Protein AF-A0A6P6XPJ1-F1 (afdb_monomer)

Radius of gyration: 33.74 Å; Cα contacts (8 Å, |Δi|>4): 1130; chains: 1; bounding box: 87×77×85 Å

Organism: Dermatophagoides pteronyssinus (NCBI:txid6956)

Solvent-accessible surface area (backbone atoms only — not comparable to full-atom values): 39123 Å² total; per-residue (Å²): 107,73,66,61,28,62,75,63,38,50,40,57,79,55,77,86,71,72,61,85,60,47,56,38,49,76,79,38,87,90,47,57,71,72,57,30,50,43,37,47,75,71,68,51,55,64,48,43,74,60,27,13,51,40,31,55,44,48,67,70,64,38,23,38,37,42,34,39,59,87,91,51,49,66,69,59,26,57,48,54,42,52,53,49,56,61,67,72,52,84,80,75,72,81,84,59,100,67,28,55,26,35,34,41,36,36,22,70,42,62,67,61,14,47,55,54,38,51,56,49,50,73,59,59,82,60,57,65,46,63,40,43,73,96,53,65,64,65,59,53,49,51,48,45,70,71,66,48,33,46,30,40,26,17,21,53,67,41,48,48,55,35,43,76,71,65,60,42,41,40,74,56,27,35,37,40,36,33,42,46,43,51,60,27,48,75,74,62,42,51,69,51,47,50,56,55,55,72,53,25,47,62,80,84,70,27,36,39,36,40,32,21,68,62,69,47,71,74,51,46,70,65,45,53,84,73,46,58,94,80,46,48,46,40,19,57,40,66,73,70,75,91,76,78,67,84,89,56,87,83,82,87,82,94,68,55,83,83,44,47,60,58,49,46,51,62,75,63,49,72,91,59,90,83,53,97,83,68,68,64,50,75,43,74,70,37,78,29,88,89,77,77,45,62,15,36,32,37,37,31,63,46,78,48,91,99,53,73,52,30,35,39,34,41,33,42,23,87,84,77,70,50,69,49,73,41,58,44,74,70,61,81,73,48,96,37,16,35,32,40,42,34,56,38,70,48,69,69,52,34,66,28,48,29,38,44,39,44,64,30,31,40,36,30,74,92,70,78,42,74,48,67,72,50,78,44,38,79,41,27,53,42,48,54,54,53,51,51,47,53,54,53,52,52,54,66,75,71,43,79,77,61,78,78,42,74,66,61,53,49,54,50,51,56,48,47,52,52,54,51,40,47,70,70,46,76,53,72,48,48,46,34,38,42,17,66,48,37,75,49,48,70,60,62,92,53,63,95,50,86,48,95,49,52,47,78,46,79,43,80,69,51,76,68,55,35,54,76,68,68,66,75,71,80,68,78,79,79,75,76,86,70,100,63,100,75,68,88,54,77,55,71,47,73,46,85,44,60,33,94,85,80,62,45,85,31,47,33,39,32,32,50,45,72,48,89,99,52,69,52,28,33,39,37,39,34,57,30,87,87,78,66,50,73,48,69,35,36,44,68,69,60,78,78,48,93,38,15,34,36,37,39,36,75,27,76,52,78,71,50,38,65,30,47,31,38,42,33,37,66,33,27,40,37,28,72,93,72,73,43,75,46,72,52,82,52,77,8,35,76,42,28,48,50,51,51,38,53,49,52,53,50,51,57,54,69,76,41,69,72,73,81,46,99,84,62,62,70,67,58,55,54,51,50,50,53,47,48,55,49,48,71,52,50,68,75,42,47,47,34,41,43,15,65,48,44,65,52,48,55,60,87,58,77,42,78,47,77,42,79,68,52,74,67,57,34,53,76,68,54,53,76,78,57,81,66,77,75,70,71,67,72,81,74,123

Structure (mmCIF, N/CA/C/O backbone):
data_AF-A0A6P6XPJ1-F1
#
_entry.id   AF-A0A6P6XPJ1-F1
#
loop_
_atom_site.group_PDB
_atom_site.id
_atom_site.type_symbol
_atom_site.label_atom_id
_atom_site.label_alt_id
_atom_site.label_comp_id
_atom_site.label_asym_id
_atom_site.label_entity_id
_atom_site.label_seq_id
_atom_site.pdbx_PDB_ins_code
_atom_site.Cartn_x
_atom_site.Cartn_y
_atom_site.Cartn_z
_atom_site.occupancy
_atom_site.B_iso_or_equiv
_atom_site.auth_seq_id
_atom_site.auth_comp_id
_atom_site.auth_asym_id
_atom_site.auth_atom_id
_atom_site.pdbx_PDB_model_num
ATOM 1 N N . MET A 1 1 ? -23.418 -2.182 -33.592 1.00 57.22 1 MET A N 1
ATOM 2 C CA . MET A 1 1 ? -23.336 -3.359 -32.707 1.00 57.22 1 MET A CA 1
ATOM 3 C C . MET A 1 1 ? -22.256 -4.324 -33.183 1.00 57.22 1 MET A C 1
ATOM 5 O O . MET A 1 1 ? -21.164 -4.263 -32.641 1.00 57.22 1 MET A O 1
ATOM 9 N N . GLU A 1 2 ? -22.480 -5.120 -34.238 1.00 59.75 2 GLU A N 1
ATOM 10 C CA . GLU A 1 2 ? -21.512 -6.154 -34.661 1.00 59.75 2 GLU A CA 1
ATOM 11 C C . GLU A 1 2 ? -20.116 -5.633 -35.041 1.00 59.75 2 GLU A C 1
ATOM 13 O O . GLU A 1 2 ? -19.129 -6.310 -34.769 1.00 59.75 2 GLU A O 1
ATOM 18 N N . SER A 1 3 ? -20.012 -4.443 -35.644 1.00 66.69 3 SER A N 1
ATOM 19 C CA . SER A 1 3 ? -18.719 -3.838 -35.998 1.00 66.69 3 SER A CA 1
ATOM 20 C C . SER A 1 3 ? -17.875 -3.511 -34.762 1.00 66.69 3 SER A C 1
ATOM 22 O O . SER A 1 3 ? -16.728 -3.932 -34.684 1.00 66.69 3 SER A O 1
ATOM 24 N N . PHE A 1 4 ? -18.470 -2.846 -33.767 1.00 72.88 4 PHE A N 1
ATOM 25 C CA . PHE A 1 4 ? -17.809 -2.473 -32.512 1.00 72.88 4 PHE A CA 1
ATOM 26 C C . PHE A 1 4 ? -17.424 -3.701 -31.674 1.00 72.88 4 PHE A C 1
ATOM 28 O O . PHE A 1 4 ? -16.324 -3.752 -31.125 1.00 72.88 4 PHE A O 1
ATOM 35 N N . CYS A 1 5 ? -18.303 -4.710 -31.614 1.00 70.56 5 CYS A N 1
ATOM 36 C CA . CYS A 1 5 ? -18.028 -5.956 -30.899 1.00 70.56 5 CYS A CA 1
ATOM 37 C C . CYS A 1 5 ? -16.897 -6.759 -31.550 1.00 70.56 5 CYS A C 1
ATOM 39 O O . CYS A 1 5 ? -16.045 -7.278 -30.836 1.00 70.56 5 CYS A O 1
ATOM 41 N N . ARG A 1 6 ? -16.842 -6.826 -32.890 1.00 70.31 6 ARG A N 1
ATOM 42 C CA . ARG A 1 6 ? -15.733 -7.484 -33.600 1.00 70.31 6 ARG A CA 1
ATOM 43 C C . ARG A 1 6 ? -14.416 -6.730 -33.449 1.00 70.31 6 ARG A C 1
ATOM 45 O O . ARG A 1 6 ? -13.394 -7.372 -33.249 1.00 70.31 6 ARG A O 1
ATOM 52 N N . GLU A 1 7 ? -14.443 -5.403 -33.527 1.00 76.25 7 GLU A N 1
ATOM 53 C CA . GLU A 1 7 ? -13.251 -4.555 -33.402 1.00 76.25 7 GLU A CA 1
ATOM 54 C C . GLU A 1 7 ? -12.585 -4.695 -32.027 1.00 76.25 7 GLU A C 1
ATOM 56 O O . GLU A 1 7 ? -11.367 -4.812 -31.940 1.00 76.25 7 GLU A O 1
ATOM 61 N N . HIS A 1 8 ? -13.384 -4.768 -30.959 1.00 75.81 8 HIS A N 1
ATOM 62 C CA . HIS A 1 8 ? -12.883 -4.828 -29.583 1.00 75.81 8 HIS A CA 1
ATOM 63 C C . HIS A 1 8 ? -12.941 -6.233 -28.959 1.00 75.81 8 HIS A C 1
ATOM 65 O O . HIS A 1 8 ? -12.712 -6.389 -27.761 1.00 75.81 8 HIS A O 1
ATOM 71 N N . GLY A 1 9 ? -13.267 -7.261 -29.751 1.00 77.19 9 GLY A N 1
ATOM 72 C CA . GLY A 1 9 ? -13.322 -8.656 -29.305 1.00 77.19 9 GLY A CA 1
ATOM 73 C C . GLY A 1 9 ? -14.358 -8.943 -28.212 1.00 77.19 9 GLY A C 1
ATOM 74 O O . GLY A 1 9 ? -14.137 -9.835 -27.398 1.00 77.19 9 GLY A O 1
ATOM 75 N N . LEU A 1 10 ? -15.460 -8.193 -28.163 1.00 82.38 10 LEU A N 1
ATOM 76 C CA . LEU A 1 10 ? -16.517 -8.348 -27.161 1.00 82.38 10 LEU A CA 1
ATOM 77 C C . LEU A 1 10 ? -17.462 -9.492 -27.536 1.00 82.38 10 LEU A C 1
ATOM 79 O O . LEU A 1 10 ? -17.994 -9.529 -28.648 1.00 82.38 10 LEU A O 1
ATOM 83 N N . VAL A 1 11 ? -17.715 -10.383 -26.583 1.00 83.38 11 VAL A N 1
ATOM 84 C CA . VAL A 1 11 ? -18.630 -11.517 -26.726 1.00 83.38 11 VAL A CA 1
ATOM 85 C C . VAL A 1 11 ? -19.645 -11.496 -25.586 1.00 83.38 11 VAL A C 1
ATOM 87 O O . VAL A 1 11 ? -19.274 -11.384 -24.418 1.00 83.38 11 VAL A O 1
ATOM 90 N N . PHE A 1 12 ? -20.922 -11.607 -25.942 1.00 82.44 12 PHE A N 1
ATOM 91 C CA . PHE A 1 12 ? -22.048 -11.668 -25.013 1.00 82.44 12 PHE A CA 1
ATOM 92 C C . PHE A 1 12 ? -22.555 -13.105 -24.936 1.00 82.44 12 PHE A C 1
ATOM 94 O O . PHE A 1 12 ? -22.592 -13.792 -25.957 1.00 82.44 12 PHE A O 1
ATOM 101 N N . GLU A 1 13 ? -22.961 -13.547 -23.748 1.00 80.62 13 GLU A N 1
ATOM 102 C CA . GLU A 1 13 ? -23.673 -14.823 -23.595 1.00 80.62 13 GLU A CA 1
ATOM 103 C C . GLU A 1 13 ? -25.062 -14.754 -24.247 1.00 80.62 13 GLU A C 1
ATOM 105 O O . GLU A 1 13 ? -25.412 -15.622 -25.045 1.00 80.62 13 GLU A O 1
ATOM 110 N N . ASN A 1 14 ? -25.793 -13.661 -24.001 1.00 79.19 14 ASN A N 1
ATOM 111 C CA . ASN A 1 14 ? -27.068 -13.358 -24.646 1.00 79.19 14 ASN A CA 1
ATOM 112 C C . ASN A 1 14 ? -26.918 -12.136 -25.571 1.00 79.19 14 ASN A C 1
ATOM 114 O O . ASN A 1 14 ? -26.624 -11.041 -25.089 1.00 79.19 14 ASN A O 1
ATOM 118 N N . PRO A 1 15 ? -27.134 -12.272 -26.893 1.00 70.44 15 PRO A N 1
ATOM 119 C CA . PRO A 1 15 ? -27.015 -11.157 -27.838 1.00 70.44 15 PRO A CA 1
ATOM 120 C C . PRO A 1 15 ? -27.981 -9.997 -27.557 1.00 70.44 15 PRO A C 1
ATOM 122 O O . PRO A 1 15 ? -27.648 -8.849 -27.841 1.00 70.44 15 PRO A O 1
ATOM 125 N N . ASP A 1 16 ? -29.143 -10.284 -26.966 1.00 71.62 16 ASP A N 1
ATOM 126 C CA . ASP A 1 16 ? -30.174 -9.290 -26.637 1.00 71.62 16 ASP A CA 1
ATOM 127 C C . ASP A 1 16 ? -29.768 -8.349 -25.484 1.00 71.62 16 ASP A C 1
ATOM 129 O O . ASP A 1 16 ? -30.415 -7.329 -25.257 1.00 71.62 16 ASP A O 1
ATOM 133 N N . ASP A 1 17 ? -28.668 -8.645 -24.781 1.00 74.44 17 ASP A N 1
ATOM 134 C CA . ASP A 1 17 ? -28.161 -7.820 -23.678 1.00 74.44 17 ASP A CA 1
ATOM 135 C C . ASP A 1 17 ? -27.413 -6.564 -24.143 1.00 74.44 17 ASP A C 1
ATOM 137 O O . ASP A 1 17 ? -27.043 -5.726 -23.314 1.00 74.44 17 ASP A O 1
ATOM 141 N N . PHE A 1 18 ? -27.177 -6.421 -25.449 1.00 75.19 18 PHE A N 1
ATOM 142 C CA . PHE A 1 18 ? -26.449 -5.290 -26.001 1.00 75.19 18 PHE A CA 1
ATOM 143 C C . PHE A 1 18 ? -27.252 -3.992 -25.902 1.00 75.19 18 PHE A C 1
ATOM 145 O O . PHE A 1 18 ? -28.310 -3.827 -26.507 1.00 75.19 18 PHE A O 1
ATOM 152 N N . MET A 1 19 ? -26.674 -3.027 -25.194 1.00 78.31 19 MET A N 1
ATOM 153 C CA . MET A 1 19 ? -27.149 -1.649 -25.123 1.00 78.31 19 MET A CA 1
ATOM 154 C C . MET A 1 19 ? -26.177 -0.713 -25.842 1.00 78.31 19 MET A C 1
ATOM 156 O O . MET A 1 19 ? -25.010 -1.054 -26.041 1.00 78.31 19 MET A O 1
ATOM 160 N N . ASP A 1 20 ? -26.641 0.488 -26.201 1.00 78.50 20 ASP A N 1
ATOM 161 C CA . ASP A 1 20 ? -25.793 1.493 -26.849 1.00 78.50 20 ASP A CA 1
ATOM 162 C C . ASP A 1 20 ? -24.547 1.788 -25.990 1.00 78.50 20 ASP A C 1
ATOM 164 O O . ASP A 1 20 ? -24.697 2.242 -24.844 1.00 78.50 20 ASP A O 1
ATOM 168 N N . PRO A 1 21 ? -23.326 1.532 -26.504 1.00 80.38 21 PRO A N 1
ATOM 169 C CA . PRO A 1 21 ? -22.109 1.591 -25.709 1.00 80.38 21 PRO A CA 1
ATOM 170 C C . PRO A 1 21 ? -21.724 3.031 -25.372 1.00 80.38 21 PRO A C 1
ATOM 172 O O . PRO A 1 21 ? -21.849 3.941 -26.192 1.00 80.38 21 PRO A O 1
ATOM 175 N N . VAL A 1 22 ? -21.195 3.229 -24.168 1.00 80.69 22 VAL A N 1
ATOM 176 C CA . VAL A 1 22 ? -20.631 4.513 -23.734 1.00 80.69 22 VAL A CA 1
ATOM 177 C C . VAL A 1 22 ? -19.239 4.652 -24.351 1.00 80.69 22 VAL A C 1
ATOM 179 O O . VAL A 1 22 ? -18.331 3.913 -23.985 1.00 80.69 22 VAL A O 1
ATOM 182 N N . ILE A 1 23 ? -19.044 5.570 -25.298 1.00 80.19 23 ILE A N 1
ATOM 183 C CA . ILE A 1 23 ? -17.732 5.784 -25.947 1.00 80.19 23 ILE A CA 1
ATOM 184 C C . ILE A 1 23 ? -16.978 6.941 -25.280 1.00 80.19 23 ILE A C 1
ATOM 186 O O . ILE A 1 23 ? -15.785 6.838 -24.988 1.00 80.19 23 ILE A O 1
ATOM 190 N N . ASP A 1 24 ? -17.688 8.034 -25.010 1.00 80.62 24 ASP A N 1
ATOM 191 C CA . ASP A 1 24 ? -17.158 9.242 -24.382 1.00 80.62 24 ASP A CA 1
ATOM 192 C C . ASP A 1 24 ? -17.987 9.571 -23.139 1.00 80.62 24 ASP A C 1
ATOM 194 O O . ASP A 1 24 ? -19.215 9.678 -23.206 1.00 80.62 24 ASP A O 1
ATOM 198 N N . TYR A 1 25 ? -17.308 9.738 -22.004 1.00 80.00 25 TYR A N 1
ATOM 199 C CA . TYR A 1 25 ? -17.954 10.003 -20.722 1.00 80.00 25 TYR A CA 1
ATOM 200 C C . TYR A 1 25 ? -18.645 11.369 -20.656 1.00 80.00 25 TYR A C 1
ATOM 202 O O . TYR A 1 25 ? -19.558 11.551 -19.854 1.00 80.00 25 TYR A O 1
ATOM 210 N N . GLN A 1 26 ? -18.220 12.336 -21.474 1.00 71.25 26 GLN A N 1
ATOM 211 C CA . GLN A 1 26 ? -18.771 13.692 -21.484 1.00 71.25 26 GLN A CA 1
ATOM 212 C C . GLN A 1 26 ? -20.010 13.827 -22.364 1.00 71.25 26 GLN A C 1
ATOM 214 O O . GLN A 1 26 ? -20.861 14.676 -22.100 1.00 71.25 26 GLN A O 1
ATOM 219 N N . MET A 1 27 ? -20.090 13.033 -23.433 1.00 68.44 27 MET A N 1
ATOM 220 C CA . MET A 1 27 ? -21.185 13.117 -24.401 1.00 68.44 27 MET A CA 1
ATOM 221 C C . MET A 1 27 ? -22.371 12.217 -24.047 1.00 68.44 27 MET A C 1
ATOM 223 O O . MET A 1 27 ? -23.458 12.393 -24.603 1.00 68.44 27 MET A O 1
ATOM 227 N N . ASP A 1 28 ? -22.187 11.266 -23.131 1.00 76.94 28 ASP A N 1
ATOM 228 C CA . ASP A 1 28 ? -23.241 10.335 -22.753 1.00 76.94 28 ASP A CA 1
ATOM 229 C C . ASP A 1 28 ? -24.254 10.964 -21.787 1.00 76.94 28 ASP A C 1
ATOM 231 O O . ASP A 1 28 ? -23.913 11.428 -20.699 1.00 76.94 28 ASP A O 1
ATOM 235 N N . LYS A 1 29 ? -25.537 10.944 -22.168 1.00 73.94 29 LYS A N 1
ATOM 236 C CA . LYS A 1 29 ? -26.631 11.522 -21.370 1.00 73.94 29 LYS A CA 1
ATOM 237 C C . LYS A 1 29 ? -26.899 10.766 -20.067 1.00 73.94 29 LYS A C 1
ATOM 239 O O . LYS A 1 29 ? -27.543 11.326 -19.185 1.00 73.94 29 LYS A O 1
ATOM 244 N N . ARG A 1 30 ? -26.446 9.512 -19.955 1.00 78.94 30 ARG A N 1
ATOM 245 C CA . ARG A 1 30 ? -26.631 8.669 -18.763 1.00 78.94 30 ARG A CA 1
ATOM 246 C C . ARG A 1 30 ? -25.694 9.061 -17.621 1.00 78.94 30 ARG A C 1
ATOM 248 O O . ARG A 1 30 ? -25.939 8.687 -16.481 1.00 78.94 30 ARG A O 1
ATOM 255 N N . ILE A 1 31 ? -24.629 9.811 -17.910 1.00 82.88 31 ILE A N 1
ATOM 256 C CA . ILE A 1 31 ? -23.630 10.209 -16.919 1.00 82.88 31 ILE A CA 1
ATOM 257 C C . ILE A 1 31 ? -23.921 11.643 -16.454 1.00 82.88 31 ILE A C 1
ATOM 259 O O . ILE A 1 31 ? -23.924 12.571 -17.267 1.00 82.88 31 ILE A O 1
ATOM 263 N N . PRO A 1 32 ? -24.135 11.875 -15.146 1.00 84.50 32 PRO A N 1
ATOM 264 C CA . PRO A 1 32 ? -24.361 13.212 -14.615 1.00 84.50 32 PRO A CA 1
ATOM 265 C C . PRO A 1 32 ? -23.198 14.162 -14.923 1.00 84.50 32 PRO A C 1
ATOM 267 O O . PRO A 1 32 ? -22.025 13.826 -14.752 1.00 84.50 32 PRO A O 1
ATOM 270 N N . SER A 1 33 ? -23.520 15.410 -15.274 1.00 81.19 33 SER A N 1
ATOM 271 C CA . SER A 1 33 ? -22.528 16.424 -15.670 1.00 81.19 33 SER A CA 1
ATOM 272 C C . SER A 1 33 ? -21.465 16.716 -14.600 1.00 81.19 33 SER A C 1
ATOM 274 O O . SER A 1 33 ? -20.338 17.079 -14.935 1.00 81.19 33 SER A O 1
ATOM 276 N N . LYS A 1 34 ? -21.790 16.535 -13.311 1.00 84.44 34 LYS A N 1
ATOM 277 C CA . LYS A 1 34 ? -20.828 16.645 -12.199 1.00 84.44 34 LYS A CA 1
ATOM 278 C C . LYS A 1 34 ? -19.756 15.552 -12.259 1.00 84.44 34 LYS A C 1
ATOM 280 O O . LYS A 1 34 ? -18.578 15.860 -12.106 1.00 84.44 34 LYS A O 1
ATOM 285 N N . LEU A 1 35 ? -20.160 14.305 -12.512 1.00 85.69 35 LEU A N 1
ATOM 286 C CA . LEU A 1 35 ? -19.248 13.167 -12.620 1.00 85.69 35 LEU A CA 1
ATOM 287 C C . LEU A 1 35 ? -18.401 13.270 -13.893 1.00 85.69 35 LEU A C 1
ATOM 289 O O . LEU A 1 35 ? -17.185 13.135 -13.825 1.00 85.69 35 LEU A O 1
ATOM 293 N N . ALA A 1 36 ? -19.013 13.627 -15.026 1.00 84.31 36 ALA A N 1
ATOM 294 C CA . ALA A 1 36 ? -18.298 13.823 -16.288 1.00 84.31 36 ALA A CA 1
ATOM 295 C C . ALA A 1 36 ? -17.194 14.899 -16.199 1.00 84.31 36 ALA A C 1
ATOM 297 O O . ALA A 1 36 ? -16.114 14.729 -16.763 1.00 84.31 36 ALA A O 1
ATOM 298 N N . LYS A 1 37 ? -17.427 15.994 -15.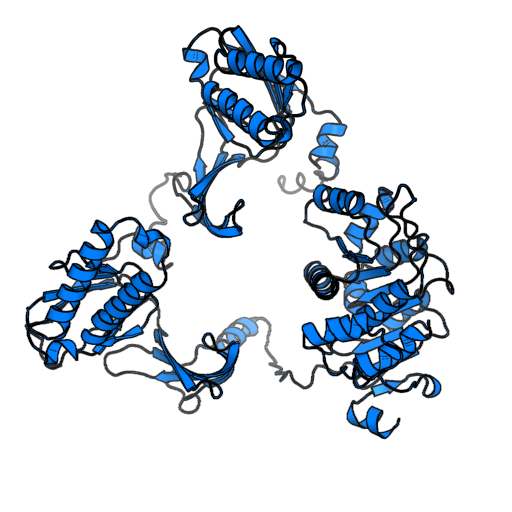455 1.00 84.50 37 LYS A N 1
ATOM 299 C CA . LYS A 1 37 ? -16.400 17.021 -15.196 1.00 84.50 37 LYS A CA 1
ATOM 300 C C . LYS A 1 37 ? -15.235 16.481 -14.368 1.00 84.50 37 LYS A C 1
ATOM 302 O O . LYS A 1 37 ? -14.088 16.703 -14.740 1.00 84.50 37 LYS A O 1
ATOM 307 N N . LYS A 1 38 ? -15.520 15.745 -13.290 1.00 85.81 38 LYS A N 1
ATOM 308 C CA . LYS A 1 38 ? -14.487 15.148 -12.430 1.00 85.81 38 LYS A CA 1
ATOM 309 C C . LYS A 1 38 ? -13.641 14.114 -13.166 1.00 85.81 38 LYS A C 1
ATOM 311 O O . LYS A 1 38 ? -12.422 14.133 -13.059 1.00 85.81 38 LYS A O 1
ATOM 316 N N . LEU A 1 39 ? -14.271 13.273 -13.985 1.00 85.38 39 LEU A N 1
ATOM 317 C CA . LEU A 1 39 ? -13.553 12.330 -14.844 1.00 85.38 39 LEU A CA 1
ATOM 318 C C . LEU A 1 39 ? -12.634 13.055 -15.840 1.00 85.38 39 LEU A C 1
ATOM 320 O O . LEU A 1 39 ? -11.509 12.617 -16.064 1.00 85.38 39 LEU A O 1
ATOM 324 N N . ALA A 1 40 ? -13.065 14.198 -16.376 1.00 83.94 40 ALA A N 1
ATOM 325 C CA . ALA A 1 40 ? -12.250 15.004 -17.279 1.00 83.94 40 ALA A CA 1
ATOM 326 C C . ALA A 1 40 ? -11.055 15.686 -16.591 1.00 83.94 40 ALA A C 1
ATOM 328 O O . ALA A 1 40 ? -9.988 15.759 -17.198 1.00 83.94 40 ALA A O 1
ATOM 329 N N . GLU A 1 41 ? -11.213 16.152 -15.345 1.00 85.88 41 GLU A N 1
ATOM 330 C CA . GLU A 1 41 ? -10.112 16.669 -14.508 1.00 85.88 41 GLU A CA 1
ATOM 331 C C . GLU A 1 41 ? -9.044 15.592 -14.262 1.00 85.88 41 GLU A C 1
ATOM 333 O O . GLU A 1 41 ? -7.851 15.881 -14.291 1.00 85.88 41 GLU A O 1
ATOM 338 N N . LEU A 1 42 ? -9.472 14.337 -14.105 1.00 83.50 42 LEU A N 1
ATOM 339 C CA . LEU A 1 42 ? -8.605 13.167 -13.938 1.00 83.50 42 LEU A CA 1
ATOM 340 C C . LEU A 1 42 ? -8.089 12.585 -15.272 1.00 83.50 42 LEU A C 1
ATOM 342 O O . LEU A 1 42 ? -7.539 11.488 -15.295 1.00 83.50 42 LEU A O 1
ATOM 346 N N . ASN A 1 43 ? -8.262 13.297 -16.393 1.00 83.19 43 ASN A N 1
ATOM 347 C CA . ASN A 1 43 ? -7.872 12.882 -17.749 1.00 83.19 43 ASN A CA 1
ATOM 348 C C . ASN A 1 43 ? -8.567 11.615 -18.301 1.00 83.19 43 ASN A C 1
ATOM 350 O O . ASN A 1 43 ? -8.166 11.092 -19.344 1.00 83.19 43 ASN A O 1
ATOM 354 N N . TYR A 1 44 ? -9.671 11.163 -17.701 1.00 83.38 44 TYR A N 1
ATOM 355 C CA . TYR A 1 44 ? -10.500 10.078 -18.234 1.00 83.38 44 TYR A CA 1
ATOM 356 C C . TYR A 1 44 ? -11.501 10.613 -19.268 1.00 83.38 44 TYR A C 1
ATOM 358 O O . TYR A 1 44 ? -12.600 11.050 -18.928 1.00 83.38 44 TYR A O 1
ATOM 366 N N . ARG A 1 45 ? -11.123 10.588 -20.556 1.00 78.44 45 ARG A N 1
ATOM 367 C CA . ARG A 1 45 ? -11.976 11.081 -21.662 1.00 78.44 45 ARG A CA 1
ATOM 368 C C . ARG A 1 45 ? -12.790 9.988 -22.358 1.00 78.44 45 ARG A C 1
ATOM 370 O O . ARG A 1 45 ? -13.991 10.144 -22.546 1.00 78.44 45 ARG A O 1
ATOM 377 N N . LYS A 1 46 ? -12.143 8.884 -22.740 1.00 83.88 46 LYS A N 1
ATOM 378 C CA . LYS A 1 46 ? -12.770 7.778 -23.482 1.00 83.88 46 LYS A CA 1
ATOM 379 C C . LYS A 1 46 ? -12.904 6.536 -22.612 1.00 83.88 46 LYS A C 1
ATOM 381 O O . LYS A 1 46 ? -11.996 6.221 -21.843 1.00 83.88 46 LYS A O 1
ATOM 386 N N . ALA A 1 47 ? -14.018 5.831 -22.768 1.00 85.00 47 ALA A N 1
ATOM 387 C CA . ALA A 1 47 ? -14.252 4.562 -22.098 1.00 85.00 47 ALA A CA 1
ATOM 388 C C . ALA A 1 47 ? -13.463 3.430 -22.774 1.00 85.00 47 ALA A C 1
ATOM 390 O O . ALA A 1 47 ? -13.390 3.346 -24.000 1.00 85.00 47 ALA A O 1
ATOM 391 N N . LYS A 1 48 ? -12.872 2.549 -21.964 1.00 87.31 48 LYS A N 1
ATOM 392 C CA . LYS A 1 48 ? -12.282 1.286 -22.425 1.00 87.31 48 LYS A CA 1
ATOM 393 C C . LYS A 1 48 ? -13.389 0.295 -22.819 1.00 87.31 48 LYS A C 1
ATOM 395 O O . LYS A 1 48 ? -14.499 0.405 -22.299 1.00 87.31 48 LYS A O 1
ATOM 400 N N . PRO A 1 49 ? -13.102 -0.729 -23.643 1.00 85.38 49 PRO A N 1
ATOM 401 C CA . PRO A 1 49 ? -14.135 -1.611 -24.197 1.00 85.38 49 PRO A CA 1
ATOM 402 C C . PRO A 1 49 ? -15.062 -2.261 -23.162 1.00 85.38 49 PRO A C 1
ATOM 404 O O . PRO A 1 49 ? -16.275 -2.298 -23.367 1.00 85.38 49 PRO A O 1
ATOM 407 N N . ILE A 1 50 ? -14.519 -2.715 -22.022 1.00 86.38 50 ILE A N 1
ATOM 408 C CA . ILE A 1 50 ? -15.338 -3.289 -20.942 1.00 86.38 50 ILE A CA 1
ATOM 409 C C . ILE A 1 50 ? -16.220 -2.227 -20.280 1.00 86.38 50 ILE A C 1
ATOM 411 O O . ILE A 1 50 ? -17.375 -2.498 -19.980 1.00 86.38 50 ILE A O 1
ATOM 415 N N . GLN A 1 51 ? -15.709 -1.006 -20.101 1.00 90.19 51 GLN A N 1
ATOM 416 C CA . GLN A 1 51 ? -16.441 0.114 -19.501 1.00 90.19 51 GLN A CA 1
ATOM 417 C C . GLN A 1 51 ? -17.608 0.529 -20.405 1.00 90.19 51 GLN A C 1
ATOM 419 O O . GLN A 1 51 ? -18.723 0.712 -19.923 1.00 90.19 51 GLN A O 1
ATOM 424 N N . SER A 1 52 ? -17.370 0.599 -21.719 1.00 86.31 52 SER A N 1
ATOM 425 C CA . SER A 1 52 ? -18.367 0.990 -22.716 1.00 86.31 52 SER A CA 1
ATOM 426 C C . SER A 1 52 ? -19.625 0.131 -22.692 1.00 86.31 52 SER A C 1
ATOM 428 O O . SER A 1 52 ? -20.717 0.648 -22.916 1.00 86.31 52 SER A O 1
ATOM 430 N N . VAL A 1 53 ? -19.474 -1.166 -22.422 1.00 87.19 53 VAL A N 1
ATOM 431 C CA . VAL A 1 53 ? -20.579 -2.132 -22.394 1.00 87.19 53 VAL A CA 1
ATOM 432 C C . VAL A 1 53 ? -21.109 -2.367 -20.982 1.00 87.19 53 VAL A C 1
ATOM 434 O O . VAL A 1 53 ? -22.317 -2.490 -20.803 1.00 87.19 53 VAL A O 1
ATOM 437 N N . ALA A 1 54 ? -20.239 -2.409 -19.971 1.00 88.88 54 ALA A N 1
ATOM 438 C CA . ALA A 1 54 ? -20.651 -2.681 -18.598 1.00 88.88 54 ALA A CA 1
ATOM 439 C C . ALA A 1 54 ? -21.517 -1.552 -18.029 1.00 88.88 54 ALA A C 1
ATOM 441 O O . ALA A 1 54 ? -22.578 -1.819 -17.476 1.00 88.88 54 ALA A O 1
ATOM 442 N N . ILE A 1 55 ? -21.111 -0.289 -18.209 1.00 89.81 55 ILE A N 1
ATOM 443 C CA . ILE A 1 55 ? -21.817 0.872 -17.645 1.00 89.81 55 ILE A CA 1
ATOM 444 C C . ILE A 1 55 ? -23.316 0.881 -17.988 1.00 89.81 55 ILE A C 1
ATOM 446 O O . ILE A 1 55 ? -24.115 0.966 -17.058 1.00 89.81 55 ILE A O 1
ATOM 450 N N . PRO A 1 56 ? -23.747 0.770 -19.260 1.00 87.56 56 PRO A N 1
ATOM 451 C CA . PRO A 1 56 ? -25.170 0.827 -19.578 1.00 87.56 56 PRO A CA 1
ATOM 452 C C . PRO A 1 56 ? -25.968 -0.359 -19.027 1.00 87.56 56 PRO A C 1
ATOM 454 O O . PRO A 1 56 ? -27.083 -0.157 -18.558 1.00 87.56 56 PRO A O 1
ATOM 457 N N . ILE A 1 57 ? -25.393 -1.565 -19.013 1.00 87.75 57 ILE A N 1
ATOM 458 C CA . ILE A 1 57 ? -26.050 -2.763 -18.467 1.00 87.75 57 ILE A CA 1
ATOM 459 C C . ILE A 1 57 ? -26.217 -2.646 -16.948 1.00 87.75 57 ILE A C 1
ATOM 461 O O . ILE A 1 57 ? -27.268 -2.978 -16.403 1.00 87.75 57 ILE A O 1
ATOM 465 N N . ILE A 1 58 ? -25.194 -2.134 -16.264 1.00 90.44 58 ILE A N 1
ATOM 466 C CA . ILE A 1 58 ? -25.221 -1.940 -14.814 1.00 90.44 58 ILE A CA 1
ATOM 467 C C . ILE A 1 58 ? -26.232 -0.849 -14.436 1.00 90.44 58 ILE A C 1
ATOM 469 O O . ILE A 1 58 ? -26.962 -1.008 -13.460 1.00 90.44 58 ILE A O 1
ATOM 473 N N . LEU A 1 59 ? -26.334 0.233 -15.213 1.00 88.31 59 LEU A N 1
ATOM 474 C CA . LEU A 1 59 ? -27.329 1.289 -14.978 1.00 88.31 59 LEU A CA 1
ATOM 475 C C . LEU A 1 59 ? -28.779 0.806 -15.162 1.00 88.31 59 LEU A C 1
ATOM 477 O O . LEU A 1 59 ? -29.680 1.333 -14.516 1.00 88.31 59 LEU A O 1
ATOM 481 N N . ASP A 1 60 ? -29.004 -0.240 -15.960 1.00 87.06 60 ASP A N 1
ATOM 482 C CA . ASP A 1 60 ? -30.300 -0.923 -16.099 1.00 87.06 60 ASP A CA 1
ATOM 483 C C . ASP A 1 60 ? -30.653 -1.821 -14.889 1.00 87.06 60 ASP A C 1
ATOM 485 O O . ASP A 1 60 ? -31.646 -2.545 -14.895 1.00 87.06 60 ASP A O 1
ATOM 489 N N . LYS A 1 61 ? -29.846 -1.777 -13.817 1.00 85.62 61 LYS A N 1
ATOM 490 C CA . LYS A 1 61 ? -30.027 -2.531 -12.561 1.00 85.62 61 LYS A CA 1
ATOM 491 C C . LYS A 1 61 ? -29.989 -4.053 -12.736 1.00 85.62 61 LYS A C 1
ATOM 493 O O . LYS A 1 61 ? -30.522 -4.785 -11.901 1.00 85.62 61 LYS A O 1
ATOM 498 N N . ARG A 1 62 ? -29.341 -4.541 -13.798 1.00 85.94 62 ARG A N 1
ATOM 499 C CA . ARG A 1 62 ? -29.102 -5.972 -14.023 1.00 85.94 62 ARG A CA 1
ATOM 500 C C . ARG A 1 62 ? -27.814 -6.427 -13.343 1.00 85.94 62 ARG A C 1
ATOM 502 O O . ARG A 1 62 ? -26.836 -5.680 -13.285 1.00 85.94 62 ARG A O 1
ATOM 509 N N . ASP A 1 63 ? -27.810 -7.657 -12.840 1.00 90.69 63 ASP A N 1
ATOM 510 C CA . ASP A 1 63 ? -26.583 -8.297 -12.363 1.00 90.69 63 ASP A CA 1
ATOM 511 C C . ASP A 1 63 ? -25.636 -8.514 -13.544 1.00 90.69 63 ASP A C 1
ATOM 513 O O . ASP A 1 63 ? -26.069 -8.858 -14.648 1.00 90.69 63 ASP A O 1
ATOM 517 N N . PHE A 1 64 ? -24.342 -8.308 -13.324 1.00 91.81 64 PHE A N 1
ATOM 518 C CA . PHE A 1 64 ? -23.360 -8.281 -14.403 1.00 91.81 64 PHE A CA 1
ATOM 519 C C . PHE A 1 64 ? -22.140 -9.119 -14.060 1.00 91.81 64 PHE A C 1
ATOM 521 O O . PHE A 1 64 ? -21.594 -9.025 -12.961 1.00 91.81 64 PHE A O 1
ATOM 528 N N . VAL A 1 65 ? -21.672 -9.883 -15.042 1.00 92.06 65 VAL A N 1
ATOM 529 C CA . VAL A 1 65 ? -20.393 -10.579 -14.991 1.00 92.06 65 VAL A CA 1
ATOM 530 C C . VAL A 1 65 ? -19.498 -10.055 -16.106 1.00 92.06 65 VAL A C 1
ATOM 532 O O . VAL A 1 65 ? -19.793 -10.226 -17.289 1.00 92.06 65 VAL A O 1
ATOM 535 N N . GLY A 1 66 ? -18.390 -9.425 -15.722 1.00 90.00 66 GLY A N 1
ATOM 536 C CA . GLY A 1 66 ? -17.393 -8.881 -16.635 1.00 90.00 66 GLY A CA 1
ATOM 537 C C . GLY A 1 66 ? -16.111 -9.703 -16.637 1.00 90.00 66 GLY A C 1
ATOM 538 O O . GLY A 1 66 ? -15.312 -9.607 -15.702 1.00 90.00 66 GLY A O 1
ATOM 539 N N . LYS A 1 67 ? -15.871 -10.450 -17.720 1.00 89.06 67 LYS A N 1
ATOM 540 C CA . LYS A 1 67 ? -14.589 -11.115 -17.979 1.00 89.06 67 LYS A CA 1
ATOM 541 C C . LYS A 1 67 ? -13.691 -10.203 -18.812 1.00 89.06 67 LYS A C 1
ATOM 543 O O . LYS A 1 67 ? -13.962 -9.951 -19.986 1.00 89.06 67 LYS A O 1
ATOM 548 N N . ALA A 1 68 ? -12.607 -9.725 -18.215 1.00 84.88 68 ALA A N 1
ATOM 549 C CA . ALA A 1 68 ? -11.594 -8.937 -18.914 1.00 84.88 68 ALA A CA 1
ATOM 550 C C . ALA A 1 68 ? -10.223 -9.079 -18.243 1.00 84.88 68 ALA A C 1
ATOM 552 O O . ALA A 1 68 ? -10.135 -9.326 -17.041 1.00 84.88 68 ALA A O 1
ATOM 553 N N . GLU A 1 69 ? -9.145 -8.893 -19.000 1.00 78.25 69 GLU A N 1
ATOM 554 C CA . GLU A 1 69 ? -7.768 -8.975 -18.495 1.00 78.25 69 GLU A CA 1
ATOM 555 C C . GLU A 1 69 ? -7.430 -7.874 -17.471 1.00 78.25 69 GLU A C 1
ATOM 557 O O . GLU A 1 69 ? -8.155 -6.884 -17.318 1.00 78.25 69 GLU A O 1
ATOM 562 N N . THR A 1 70 ? -6.343 -8.044 -16.719 1.00 74.75 70 THR A N 1
ATOM 563 C CA . THR A 1 70 ? -5.816 -7.002 -15.824 1.00 74.75 70 THR A CA 1
ATOM 564 C C . THR A 1 70 ? -5.391 -5.774 -16.641 1.00 74.75 70 THR A C 1
ATOM 566 O O . THR A 1 70 ? -5.006 -5.885 -17.798 1.00 74.75 70 THR A O 1
ATOM 569 N N . GLY A 1 71 ? -5.561 -4.564 -16.099 1.00 72.12 71 GLY A N 1
ATOM 570 C CA . GLY A 1 71 ? -5.268 -3.321 -16.838 1.00 72.12 71 GLY A CA 1
ATOM 571 C C . GLY A 1 71 ? -6.330 -2.881 -17.865 1.00 72.12 71 GLY A C 1
ATOM 572 O O . GLY A 1 71 ? -6.302 -1.739 -18.333 1.00 72.12 71 GLY A O 1
ATOM 573 N N . SER A 1 72 ? -7.355 -3.697 -18.137 1.00 74.12 72 SER A N 1
ATOM 574 C CA . SER A 1 72 ? -8.478 -3.352 -19.036 1.00 74.12 72 SER A CA 1
ATOM 575 C C . SER A 1 72 ? -9.430 -2.267 -18.495 1.00 74.12 72 SER A C 1
ATOM 577 O O . SER A 1 72 ? -10.346 -1.832 -19.193 1.00 74.12 72 SER A O 1
ATOM 579 N N . GLY A 1 73 ? -9.202 -1.778 -17.270 1.00 81.62 73 GLY A N 1
ATOM 580 C CA . GLY A 1 73 ? -9.979 -0.700 -16.648 1.00 81.62 73 GLY A CA 1
ATOM 581 C C . GLY A 1 73 ? -11.273 -1.147 -15.962 1.00 81.62 73 GLY A C 1
ATOM 582 O O . GLY A 1 73 ? -12.208 -0.352 -15.871 1.00 81.62 73 GLY A O 1
ATOM 583 N N . LYS A 1 74 ? -11.334 -2.390 -15.467 1.00 87.88 74 LYS A N 1
ATOM 584 C CA . LYS A 1 74 ? -12.485 -2.944 -14.728 1.00 87.88 74 LYS A CA 1
ATOM 585 C C . LYS A 1 74 ? -12.939 -2.063 -13.557 1.00 87.88 74 LYS A C 1
ATOM 587 O O . LYS A 1 74 ? -14.136 -1.867 -13.394 1.00 87.88 74 LYS A O 1
ATOM 592 N N . THR A 1 75 ? -12.008 -1.441 -12.832 1.00 90.69 75 THR A N 1
ATOM 593 C CA . THR A 1 75 ? -12.305 -0.586 -11.670 1.00 90.69 75 THR A CA 1
ATOM 594 C C . THR A 1 75 ? -13.303 0.528 -11.992 1.00 90.69 75 THR A C 1
ATOM 596 O O . THR A 1 75 ? -14.354 0.633 -11.367 1.00 90.69 75 THR A O 1
ATOM 599 N N . LEU A 1 76 ? -13.053 1.324 -13.036 1.00 89.94 76 LEU A N 1
ATOM 600 C CA . LEU A 1 76 ? -13.986 2.389 -13.431 1.00 89.94 76 LEU A CA 1
ATOM 601 C C . LEU A 1 76 ? -15.308 1.846 -13.996 1.00 89.94 76 LEU A C 1
ATOM 603 O O . LEU A 1 76 ? -16.319 2.541 -13.917 1.00 89.94 76 LEU A O 1
ATOM 607 N N . ALA A 1 77 ? -15.323 0.616 -14.522 1.00 90.56 77 ALA A N 1
ATOM 608 C CA . ALA A 1 77 ? -16.529 0.001 -15.073 1.00 90.56 77 ALA A CA 1
ATOM 609 C C . ALA A 1 77 ? -17.604 -0.232 -14.000 1.00 90.56 77 ALA A C 1
ATOM 611 O O . ALA A 1 77 ? -18.784 -0.095 -14.306 1.00 90.56 77 ALA A O 1
ATOM 612 N N . PHE A 1 78 ? -17.211 -0.526 -12.753 1.00 92.00 78 PHE A N 1
ATOM 613 C CA . PHE A 1 78 ? -18.147 -0.656 -11.631 1.00 92.00 78 PHE A CA 1
ATOM 614 C C . PHE A 1 78 ? -18.211 0.571 -10.720 1.00 92.00 78 PHE A C 1
ATOM 616 O O . PHE A 1 78 ? -19.250 0.782 -10.095 1.00 92.00 78 PHE A O 1
ATOM 623 N N . VAL A 1 79 ? -17.158 1.396 -10.648 1.00 92.19 79 VAL A N 1
ATOM 624 C CA . VAL A 1 79 ? -17.164 2.626 -9.834 1.00 92.19 79 VAL A CA 1
ATOM 625 C C . VAL A 1 79 ? -18.078 3.692 -10.440 1.00 92.19 79 VAL A C 1
ATOM 627 O O . VAL A 1 79 ? -18.854 4.300 -9.708 1.00 92.19 79 VAL A O 1
ATOM 630 N N . ILE A 1 80 ? -18.045 3.914 -11.761 1.00 90.81 80 ILE A N 1
ATOM 631 C CA . ILE A 1 80 ? -18.871 4.954 -12.402 1.00 90.81 80 ILE A CA 1
ATOM 632 C C . ILE A 1 80 ? -20.371 4.702 -12.164 1.00 90.81 80 ILE A C 1
ATOM 634 O O . ILE A 1 80 ? -21.033 5.607 -11.649 1.00 90.81 80 ILE A O 1
ATOM 638 N N . PRO A 1 81 ? -20.925 3.504 -12.444 1.00 91.06 81 PRO A N 1
ATOM 639 C CA . PRO A 1 81 ? -22.333 3.235 -12.163 1.00 91.06 81 PRO A CA 1
ATOM 640 C C . PRO A 1 81 ? -22.659 3.256 -10.666 1.00 91.06 81 PRO A C 1
ATOM 642 O O . PRO A 1 81 ? -23.732 3.729 -10.304 1.00 91.06 81 PRO A O 1
ATOM 645 N N . ALA A 1 82 ? -21.738 2.836 -9.787 1.00 90.69 82 ALA A N 1
ATOM 646 C CA . ALA A 1 82 ? -21.940 2.916 -8.337 1.00 90.69 82 ALA A CA 1
ATOM 647 C C . ALA A 1 82 ? -22.127 4.365 -7.860 1.00 90.69 82 ALA A C 1
ATOM 649 O O . ALA A 1 82 ? -22.984 4.645 -7.023 1.00 90.69 82 ALA A O 1
ATOM 650 N N . LEU A 1 83 ? -21.348 5.303 -8.408 1.00 89.38 83 LEU A N 1
ATOM 651 C CA . LEU A 1 83 ? -21.484 6.725 -8.096 1.00 89.38 83 LEU A CA 1
ATOM 652 C C . LEU A 1 83 ? -22.793 7.301 -8.649 1.00 89.38 83 LEU A C 1
ATOM 654 O O . LEU A 1 83 ? -23.421 8.102 -7.967 1.00 89.38 83 LEU A O 1
ATOM 658 N N . ILE A 1 84 ? -23.225 6.886 -9.844 1.00 88.69 84 ILE A N 1
ATOM 659 C CA . ILE A 1 84 ? -24.510 7.313 -10.425 1.00 88.69 84 ILE A CA 1
ATOM 660 C C . ILE A 1 84 ? -25.675 6.803 -9.571 1.00 88.69 84 ILE A C 1
ATOM 662 O O . ILE A 1 84 ? -26.525 7.596 -9.178 1.00 88.69 84 ILE A O 1
ATOM 666 N N . PHE A 1 85 ? -25.649 5.525 -9.187 1.00 87.19 85 PHE A N 1
ATOM 667 C CA . PHE A 1 85 ? -26.616 4.924 -8.267 1.00 87.19 85 PHE A CA 1
ATOM 668 C C . PHE A 1 85 ? -26.721 5.713 -6.951 1.00 87.19 85 PHE A C 1
ATOM 670 O O . PHE A 1 85 ? -27.813 6.014 -6.477 1.00 87.19 85 PHE A O 1
ATOM 677 N N . MET A 1 86 ? -25.581 6.129 -6.394 1.00 84.31 86 MET A N 1
ATOM 678 C CA . MET A 1 86 ? -25.530 6.963 -5.190 1.00 84.31 86 MET A CA 1
ATOM 679 C C . MET A 1 86 ? -26.081 8.385 -5.380 1.00 84.31 86 MET A C 1
ATOM 681 O O . MET A 1 86 ? -26.463 9.011 -4.395 1.00 84.31 86 MET A O 1
ATOM 685 N N . MET A 1 87 ? -26.085 8.918 -6.605 1.00 82.88 87 MET A N 1
ATOM 686 C CA . MET A 1 87 ? -26.607 10.256 -6.919 1.00 82.88 87 MET A CA 1
ATOM 687 C C . MET A 1 87 ? -28.110 10.265 -7.214 1.00 82.88 87 MET A C 1
ATOM 689 O O . MET A 1 87 ? -28.728 11.312 -7.059 1.00 82.88 87 MET A O 1
ATOM 693 N N . GLU A 1 88 ? -28.679 9.148 -7.673 1.00 78.12 88 GLU A N 1
ATOM 694 C CA . GLU A 1 88 ? -30.111 9.030 -7.989 1.00 78.12 88 GLU A CA 1
ATOM 695 C C . GLU A 1 88 ? -30.985 8.833 -6.743 1.00 78.12 88 GLU A C 1
ATOM 697 O O . GLU A 1 88 ? -32.150 9.226 -6.734 1.00 78.12 88 GLU A O 1
ATOM 702 N N . ASP A 1 89 ? -30.428 8.248 -5.683 1.00 66.69 89 ASP A N 1
ATOM 703 C CA . ASP A 1 89 ? -31.144 8.015 -4.435 1.00 66.69 89 ASP A CA 1
ATOM 704 C C . ASP A 1 89 ? -30.933 9.176 -3.435 1.00 66.69 89 ASP A C 1
ATOM 706 O O . ASP A 1 89 ? -29.965 9.188 -2.672 1.00 66.69 89 ASP A O 1
ATOM 710 N N . ASP A 1 90 ? -31.881 10.120 -3.384 1.00 51.78 90 ASP A N 1
ATOM 711 C CA . ASP A 1 90 ? -31.856 11.316 -2.509 1.00 51.78 90 ASP A CA 1
ATOM 712 C C . ASP A 1 90 ? -31.931 11.015 -0.988 1.00 51.78 90 ASP A C 1
ATOM 714 O O . ASP A 1 90 ? -31.644 11.883 -0.158 1.00 51.78 90 ASP A O 1
ATOM 718 N N . ASP A 1 91 ? -32.257 9.781 -0.587 1.00 51.16 91 ASP A N 1
ATOM 719 C CA . ASP A 1 91 ? -32.356 9.363 0.821 1.00 51.16 91 ASP A CA 1
ATOM 720 C C . ASP A 1 91 ? -30.983 9.040 1.443 1.00 51.16 91 ASP A C 1
ATOM 722 O O . ASP A 1 91 ? -30.708 7.926 1.907 1.00 51.16 91 ASP A O 1
ATOM 726 N N . ILE A 1 92 ? -30.097 10.035 1.514 1.00 53.72 92 ILE A N 1
ATOM 727 C CA . ILE A 1 92 ? -28.920 9.992 2.395 1.00 53.72 92 ILE A CA 1
ATOM 728 C C . ILE A 1 92 ? -29.379 10.378 3.813 1.00 53.72 92 ILE A C 1
ATOM 730 O O . ILE A 1 92 ? -28.974 11.396 4.380 1.00 53.72 92 ILE A O 1
ATOM 734 N N . GLU A 1 93 ? -30.277 9.582 4.404 1.00 44.97 93 GLU A N 1
ATOM 735 C CA . GLU A 1 93 ? -30.698 9.775 5.792 1.00 44.97 93 GLU A CA 1
ATOM 736 C C . GLU A 1 93 ? -29.534 9.467 6.746 1.00 44.97 93 GLU A C 1
ATOM 738 O O . GLU A 1 93 ? -29.319 8.356 7.226 1.00 44.97 93 GLU A O 1
ATOM 743 N N . THR A 1 94 ? -28.798 10.522 7.073 1.00 45.28 94 THR A N 1
ATOM 744 C CA . THR A 1 94 ? -27.701 10.603 8.048 1.00 45.28 94 THR A CA 1
ATOM 745 C C . THR A 1 94 ? -28.153 10.467 9.513 1.00 45.28 94 THR A C 1
ATOM 747 O O . THR A 1 94 ? -27.357 10.666 10.432 1.00 45.28 94 THR A O 1
ATOM 750 N N . LYS A 1 95 ? -29.418 10.102 9.770 1.00 43.31 95 LYS A N 1
ATOM 751 C CA . LYS A 1 95 ? -30.037 10.090 11.111 1.00 43.31 95 LYS A CA 1
ATOM 752 C C . LYS A 1 95 ? -30.052 8.728 11.814 1.00 43.31 95 LYS A C 1
ATOM 754 O O . LYS A 1 95 ? -30.651 8.603 12.877 1.00 43.31 95 LYS A O 1
ATOM 759 N N . SER A 1 96 ? -29.387 7.709 11.274 1.00 51.00 96 SER A N 1
ATOM 760 C CA . SER A 1 96 ? -29.264 6.406 11.942 1.00 51.00 96 SER A CA 1
ATOM 761 C C . SER A 1 96 ? -27.987 6.324 12.799 1.00 51.00 96 SER A C 1
ATOM 763 O O . SER A 1 96 ? -26.916 6.816 12.429 1.00 51.00 96 SER A O 1
ATOM 765 N N . ALA A 1 97 ? -28.087 5.683 13.966 1.00 53.56 97 ALA A N 1
ATOM 766 C CA . ALA A 1 97 ? -27.008 5.572 14.955 1.00 53.56 97 ALA A CA 1
ATOM 767 C C . ALA A 1 97 ? -25.846 4.623 14.558 1.00 53.56 97 ALA A C 1
ATOM 769 O O . ALA A 1 97 ? -24.936 4.435 15.359 1.00 53.56 97 ALA A O 1
ATOM 770 N N . GLY A 1 98 ? -25.831 4.076 13.333 1.00 60.84 98 GLY A N 1
ATOM 771 C CA . GLY A 1 98 ? -24.829 3.111 12.843 1.00 60.84 98 GLY A CA 1
ATOM 772 C C . GLY A 1 98 ? -24.328 3.403 11.420 1.00 60.84 98 GLY A C 1
ATOM 773 O O . GLY A 1 98 ? -24.836 4.313 10.761 1.00 60.84 98 GLY A O 1
ATOM 774 N N . CYS A 1 99 ? -23.320 2.652 10.959 1.00 72.88 99 CYS A N 1
ATOM 775 C CA . CYS A 1 99 ? -22.790 2.723 9.593 1.00 72.88 99 CYS A CA 1
ATOM 776 C C . CYS A 1 99 ? -23.566 1.759 8.677 1.00 72.88 99 CYS A C 1
ATOM 778 O O . CYS A 1 99 ? -23.530 0.546 8.877 1.00 72.88 99 CYS A O 1
ATOM 780 N N . TYR A 1 100 ? -24.278 2.312 7.690 1.00 83.06 100 TYR A N 1
ATOM 781 C CA . TYR A 1 100 ? -25.099 1.566 6.731 1.00 83.06 100 TYR A CA 1
ATOM 782 C C . TYR A 1 100 ? -24.606 1.844 5.303 1.00 83.06 100 TYR A C 1
ATOM 784 O O . TYR A 1 100 ? -25.137 2.750 4.652 1.00 83.06 100 TYR A O 1
ATOM 792 N N . PRO A 1 101 ? -23.571 1.135 4.820 1.00 87.56 101 PRO A N 1
ATOM 793 C CA . PRO A 1 101 ? -23.078 1.319 3.461 1.00 87.56 101 PRO A CA 1
ATOM 794 C C . PRO A 1 101 ? -24.140 0.907 2.434 1.00 87.56 101 PRO A C 1
ATOM 796 O O . PRO A 1 101 ? -24.863 -0.073 2.623 1.00 87.56 101 PRO A O 1
ATOM 799 N N . ARG A 1 102 ? -24.216 1.659 1.333 1.00 87.75 102 ARG A N 1
ATOM 800 C CA . ARG A 1 102 ? -25.079 1.347 0.179 1.00 87.75 102 ARG A CA 1
ATOM 801 C C . ARG A 1 102 ? -24.324 0.596 -0.910 1.00 87.75 102 ARG A C 1
ATOM 803 O O . ARG A 1 102 ? -24.925 -0.220 -1.607 1.00 87.75 102 ARG A O 1
ATOM 810 N N . VAL A 1 103 ? -23.030 0.890 -1.025 1.00 92.19 103 VAL A N 1
ATOM 811 C CA . VAL A 1 103 ? -22.102 0.276 -1.971 1.00 92.19 103 VAL A CA 1
ATOM 812 C C . VAL A 1 103 ? -21.040 -0.477 -1.179 1.00 92.19 103 VAL A C 1
ATOM 814 O O . VAL A 1 103 ? -20.377 0.106 -0.317 1.00 92.19 103 VAL A O 1
ATOM 817 N N . MET A 1 104 ? -20.870 -1.757 -1.493 1.00 93.62 104 MET A N 1
ATOM 818 C CA . MET A 1 104 ? -19.811 -2.598 -0.944 1.00 93.62 104 MET A CA 1
ATOM 819 C C . MET A 1 104 ? -18.972 -3.174 -2.082 1.00 93.62 104 MET A C 1
ATOM 821 O O . MET A 1 104 ? -19.515 -3.801 -2.992 1.00 93.62 104 MET A O 1
ATOM 825 N N . VAL A 1 105 ? -17.657 -2.980 -2.013 1.00 95.44 105 VAL A N 1
ATOM 826 C CA . VAL A 1 105 ? -16.688 -3.558 -2.949 1.00 95.44 105 VAL A CA 1
ATOM 827 C C . VAL A 1 105 ? -15.758 -4.486 -2.184 1.00 95.44 105 VAL A C 1
ATOM 829 O O . VAL A 1 105 ? -15.101 -4.072 -1.228 1.00 95.44 105 VAL A O 1
ATOM 832 N N . VAL A 1 106 ? -15.703 -5.745 -2.604 1.00 95.25 106 VAL A N 1
ATOM 833 C CA . VAL A 1 106 ? -14.863 -6.768 -1.985 1.00 95.25 106 VAL A CA 1
ATOM 834 C C . VAL A 1 106 ? -13.737 -7.143 -2.942 1.00 95.25 106 VAL A C 1
ATOM 836 O O . VAL A 1 106 ? -13.995 -7.515 -4.087 1.00 95.25 106 VAL A O 1
ATOM 839 N N . SER A 1 107 ? -12.501 -7.054 -2.451 1.00 94.38 107 SER A N 1
ATOM 840 C CA . SER A 1 107 ? -11.273 -7.349 -3.200 1.00 94.38 107 SER A CA 1
ATOM 841 C C . SER A 1 107 ? -10.440 -8.426 -2.481 1.00 94.38 107 SER A C 1
ATOM 843 O O . SER A 1 107 ? -10.484 -8.510 -1.248 1.00 94.38 107 SER A O 1
ATOM 845 N N . PRO A 1 108 ? -9.648 -9.249 -3.200 1.00 91.38 108 PRO A N 1
ATOM 846 C CA . PRO A 1 108 ? -8.908 -10.373 -2.613 1.00 91.38 108 PRO A CA 1
ATOM 847 C C . PRO A 1 108 ? -7.731 -9.943 -1.736 1.00 91.38 108 PRO A C 1
ATOM 849 O O . PRO A 1 108 ? -7.417 -10.621 -0.757 1.00 91.38 108 PRO A O 1
ATOM 852 N N . THR A 1 109 ? -7.059 -8.841 -2.083 1.00 90.81 109 THR A N 1
ATOM 853 C CA . THR A 1 109 ? -5.865 -8.366 -1.374 1.00 90.81 109 THR A CA 1
ATOM 854 C C . THR A 1 109 ? -6.024 -6.931 -0.891 1.00 90.81 109 THR A C 1
ATOM 856 O O . THR A 1 109 ? -6.921 -6.195 -1.308 1.00 90.81 109 THR A O 1
ATOM 859 N N . ARG A 1 110 ? -5.142 -6.540 0.032 1.00 91.12 110 ARG A N 1
ATOM 860 C CA . ARG A 1 110 ? -5.165 -5.224 0.681 1.00 91.12 110 ARG A CA 1
ATOM 861 C C . ARG A 1 110 ? -4.802 -4.129 -0.313 1.00 91.12 110 ARG A C 1
ATOM 863 O O . ARG A 1 110 ? -5.448 -3.092 -0.353 1.00 91.12 110 ARG A O 1
ATOM 870 N N . GLU A 1 111 ? -3.804 -4.402 -1.140 1.00 90.00 111 GLU A N 1
ATOM 871 C CA . GLU A 1 111 ? -3.257 -3.490 -2.137 1.00 90.00 111 GLU A CA 1
ATOM 872 C C . GLU A 1 111 ? -4.327 -3.140 -3.176 1.00 90.00 111 GLU A C 1
ATOM 874 O O . GLU A 1 111 ? -4.542 -1.966 -3.462 1.00 90.00 111 GLU A O 1
ATOM 879 N N . LEU A 1 112 ? -5.075 -4.139 -3.661 1.00 89.69 112 LEU A N 1
ATOM 880 C CA . LEU A 1 112 ? -6.173 -3.918 -4.607 1.00 89.69 112 LEU A CA 1
ATOM 881 C C . LEU A 1 112 ? -7.329 -3.124 -3.989 1.00 89.69 112 LEU A C 1
ATOM 883 O O . LEU A 1 112 ? -7.914 -2.256 -4.644 1.00 89.69 112 LEU A O 1
ATOM 887 N N . ALA A 1 113 ? -7.652 -3.396 -2.722 1.00 92.50 113 ALA A N 1
ATOM 888 C CA . ALA A 1 113 ? -8.684 -2.655 -2.007 1.00 92.50 113 ALA A CA 1
ATOM 889 C C . ALA A 1 113 ? -8.290 -1.175 -1.832 1.00 92.50 113 ALA A C 1
ATOM 891 O O . ALA A 1 113 ? -9.112 -0.286 -2.061 1.00 92.50 113 ALA A O 1
ATOM 892 N N . ILE A 1 114 ? -7.029 -0.899 -1.475 1.00 91.94 114 ILE A N 1
ATOM 893 C CA . ILE A 1 114 ? -6.489 0.464 -1.348 1.00 91.94 114 ILE A CA 1
ATOM 894 C C . ILE A 1 114 ? -6.534 1.182 -2.699 1.00 91.94 114 ILE A C 1
ATOM 896 O O . ILE A 1 114 ? -7.116 2.260 -2.772 1.00 91.94 114 ILE A O 1
ATOM 900 N N . GLN A 1 115 ? -6.036 0.558 -3.771 1.00 91.88 115 GLN A N 1
ATOM 901 C CA . GLN A 1 115 ? -6.064 1.135 -5.121 1.00 91.88 115 GLN A CA 1
ATOM 902 C C . GLN A 1 115 ? -7.486 1.494 -5.567 1.00 91.88 115 GLN A C 1
ATOM 904 O O . GLN A 1 115 ? -7.734 2.573 -6.101 1.00 91.88 115 GLN A O 1
ATOM 909 N N . THR A 1 116 ? -8.454 0.609 -5.316 1.00 92.56 116 THR A N 1
ATOM 910 C CA . THR A 1 116 ? -9.857 0.876 -5.653 1.00 92.56 116 THR A CA 1
ATOM 911 C C . THR A 1 116 ? -10.425 2.036 -4.833 1.00 92.56 116 THR A C 1
ATOM 913 O O . THR A 1 116 ? -11.143 2.878 -5.375 1.00 92.56 116 THR A O 1
ATOM 916 N N . ASN A 1 117 ? -10.087 2.119 -3.543 1.00 93.38 117 ASN A N 1
ATOM 917 C CA . ASN A 1 117 ? -10.513 3.228 -2.692 1.00 93.38 117 ASN A CA 1
ATOM 918 C C . ASN A 1 117 ? -9.888 4.564 -3.124 1.00 93.38 117 ASN A C 1
ATOM 920 O O . ASN A 1 117 ? -10.605 5.555 -3.198 1.00 93.38 117 ASN A O 1
ATOM 924 N N . GLU A 1 118 ? -8.601 4.594 -3.477 1.00 91.56 118 GLU A N 1
ATOM 925 C CA . GLU A 1 118 ? -7.918 5.791 -3.990 1.00 91.56 118 GLU A CA 1
ATOM 926 C C . GLU A 1 118 ? -8.578 6.317 -5.270 1.00 91.56 118 GLU A C 1
ATOM 928 O O . GLU A 1 118 ? -8.776 7.523 -5.423 1.00 91.56 118 GLU A O 1
ATOM 933 N N . VAL A 1 119 ? -9.002 5.423 -6.170 1.00 90.94 119 VAL A N 1
ATOM 934 C CA . VAL A 1 119 ? -9.759 5.814 -7.369 1.00 90.94 119 VAL A CA 1
ATOM 935 C C . VAL A 1 119 ? -11.081 6.485 -6.982 1.00 90.94 119 VAL A C 1
ATOM 937 O O . VAL A 1 119 ? -11.417 7.532 -7.537 1.00 90.94 119 VAL A O 1
ATOM 940 N N . ILE A 1 120 ? -11.819 5.943 -6.010 1.00 90.88 120 ILE A N 1
ATOM 941 C CA . ILE A 1 120 ? -13.087 6.529 -5.542 1.00 90.88 120 ILE A CA 1
ATOM 942 C C . ILE A 1 120 ? -12.850 7.889 -4.860 1.00 90.88 120 ILE A C 1
ATOM 944 O O . ILE A 1 120 ? -13.571 8.851 -5.140 1.00 90.88 120 ILE A O 1
ATOM 948 N N . GLU A 1 121 ? -11.817 7.997 -4.023 1.00 89.75 121 GLU A N 1
ATOM 949 C CA . GLU A 1 121 ? -11.441 9.235 -3.334 1.00 89.75 121 GLU A CA 1
ATOM 950 C C . GLU A 1 121 ? -10.967 10.322 -4.304 1.00 89.75 121 GLU A C 1
ATOM 952 O O . GLU A 1 121 ? -11.343 11.482 -4.141 1.00 89.75 121 GLU A O 1
ATOM 957 N N . SER A 1 122 ? -10.229 9.956 -5.358 1.00 86.81 122 SER A N 1
ATOM 958 C CA . SER A 1 122 ? -9.762 10.896 -6.388 1.00 86.81 122 SER A CA 1
ATOM 959 C C . SER A 1 122 ? -10.916 11.564 -7.145 1.00 86.81 122 SER A C 1
ATOM 961 O O . SER A 1 122 ? -10.835 12.740 -7.505 1.00 86.81 122 SER A O 1
ATOM 963 N N . ILE A 1 123 ? -12.028 10.845 -7.342 1.00 86.81 123 ILE A N 1
ATOM 964 C CA . ILE A 1 123 ? -13.251 11.395 -7.939 1.00 86.81 123 ILE A CA 1
ATOM 965 C C . ILE A 1 123 ? -13.948 12.345 -6.948 1.00 86.81 123 ILE A C 1
ATOM 967 O O . ILE A 1 123 ? -14.560 13.335 -7.359 1.00 86.81 123 ILE A O 1
ATOM 971 N N . GLY A 1 124 ? -13.842 12.071 -5.643 1.00 81.56 124 GLY A N 1
ATOM 972 C CA . GLY A 1 124 ? -14.159 13.017 -4.569 1.00 81.56 124 GLY A CA 1
ATOM 973 C C . GLY A 1 124 ? -15.639 13.386 -4.419 1.00 81.56 124 GLY A C 1
ATOM 974 O O . GLY A 1 124 ? -15.952 14.419 -3.828 1.00 81.56 124 GLY A O 1
ATOM 975 N N . LEU A 1 125 ? -16.564 12.588 -4.966 1.00 80.06 125 LEU A N 1
ATOM 976 C CA . LEU A 1 125 ? -18.010 12.861 -4.894 1.00 80.06 125 LEU A CA 1
ATOM 977 C C . LEU A 1 125 ? -18.664 12.341 -3.609 1.00 80.06 125 LEU A C 1
ATOM 979 O O . LEU A 1 125 ? -19.581 12.973 -3.087 1.00 80.06 125 LEU A O 1
ATOM 983 N N . PHE A 1 126 ? -18.197 11.202 -3.099 1.00 84.06 126 PHE A N 1
ATOM 984 C CA . PHE A 1 126 ? -18.722 10.555 -1.899 1.00 84.06 126 PHE A CA 1
ATOM 985 C C . PHE A 1 126 ? -17.573 10.102 -1.004 1.00 84.06 126 PHE A C 1
ATOM 987 O O . PHE A 1 126 ? -16.469 9.845 -1.474 1.00 84.06 126 PHE A O 1
ATOM 994 N N . LYS A 1 127 ? -17.843 9.995 0.300 1.00 85.06 127 LYS A N 1
ATOM 995 C CA . LYS A 1 127 ? -16.878 9.452 1.259 1.00 85.06 127 LYS A CA 1
ATOM 996 C C . LYS A 1 127 ? -16.790 7.938 1.081 1.00 85.06 127 LYS A C 1
ATOM 998 O O . LYS A 1 127 ? -17.817 7.259 1.122 1.00 85.06 127 LYS A O 1
ATOM 1003 N N . SER A 1 128 ? -15.581 7.422 0.952 1.00 89.75 128 SER A N 1
ATOM 1004 C CA . SER A 1 128 ? -15.289 5.993 0.998 1.00 89.75 128 SER A CA 1
ATOM 1005 C C . SER A 1 128 ? -14.329 5.674 2.138 1.00 89.75 128 SER A C 1
ATOM 1007 O O . SER A 1 128 ? -13.767 6.569 2.773 1.00 89.75 128 SER A O 1
ATOM 1009 N N . ILE A 1 129 ? -14.215 4.392 2.460 1.00 91.75 129 ILE A N 1
ATOM 1010 C CA . ILE A 1 129 ? -13.204 3.882 3.377 1.00 91.75 129 ILE A CA 1
ATOM 1011 C C . ILE A 1 129 ? -12.734 2.516 2.900 1.00 91.75 129 ILE A C 1
ATOM 1013 O O . ILE A 1 129 ? -13.533 1.715 2.405 1.00 91.75 129 ILE A O 1
ATOM 1017 N N . CYS A 1 130 ? -11.449 2.248 3.108 1.00 93.19 130 CYS A N 1
ATOM 1018 C CA . CYS A 1 130 ? -10.855 0.947 2.866 1.00 93.19 130 CYS A CA 1
ATOM 1019 C C . CYS A 1 130 ? -10.702 0.159 4.179 1.00 93.19 130 CYS A C 1
ATOM 1021 O O . CYS A 1 130 ? -10.072 0.638 5.124 1.00 93.19 130 CYS A O 1
ATOM 1023 N N . VAL A 1 131 ? -11.264 -1.051 4.253 1.00 92.81 131 VAL A N 1
ATOM 1024 C CA . VAL A 1 131 ? -11.184 -1.942 5.423 1.00 92.81 131 VAL A CA 1
ATOM 1025 C C . VAL A 1 131 ? -10.442 -3.230 5.081 1.00 92.81 131 VAL A C 1
ATOM 1027 O O . VAL A 1 131 ? -10.851 -4.028 4.240 1.00 92.81 131 VAL A O 1
ATOM 1030 N N . TYR A 1 132 ? -9.318 -3.459 5.749 1.00 93.25 132 TYR A N 1
ATOM 1031 C CA . TYR A 1 132 ? -8.465 -4.611 5.470 1.00 93.25 132 TYR A CA 1
ATOM 1032 C C . TYR A 1 132 ? -7.643 -5.037 6.688 1.00 93.25 132 TYR A C 1
ATOM 1034 O O . TYR A 1 132 ? -7.418 -4.258 7.618 1.00 93.25 132 TYR A O 1
ATOM 1042 N N . GLY A 1 133 ? -7.219 -6.305 6.697 1.00 85.06 133 GLY A N 1
ATOM 1043 C CA . GLY A 1 133 ? -6.425 -6.887 7.785 1.00 85.06 133 GLY A CA 1
ATOM 1044 C C . GLY A 1 133 ? -5.023 -6.275 7.919 1.00 85.06 133 GLY A C 1
ATOM 1045 O O . GLY A 1 133 ? -4.536 -5.619 7.010 1.00 85.06 133 GLY A O 1
ATOM 1046 N N . GLY A 1 134 ? -4.348 -6.499 9.049 1.00 79.75 134 GLY A N 1
ATOM 1047 C CA . GLY A 1 134 ? -2.948 -6.092 9.282 1.00 79.75 134 GLY A CA 1
ATOM 1048 C C . GLY A 1 134 ? -2.677 -4.595 9.467 1.00 79.75 134 GLY A C 1
ATOM 1049 O O . GLY A 1 134 ? -1.572 -4.236 9.851 1.00 79.75 134 GLY A O 1
ATOM 1050 N N . ALA A 1 135 ? -3.676 -3.735 9.274 1.00 82.31 135 ALA A N 1
ATOM 1051 C CA . ALA A 1 135 ? -3.685 -2.378 9.811 1.00 82.31 135 ALA A CA 1
ATOM 1052 C C . ALA A 1 135 ? -4.525 -2.313 11.099 1.00 82.31 135 ALA A C 1
ATOM 1054 O O . ALA A 1 135 ? -5.402 -3.162 11.333 1.00 82.31 135 ALA A O 1
ATOM 1055 N N . SER A 1 136 ? -4.258 -1.292 11.925 1.00 83.25 136 SER A N 1
ATOM 1056 C CA . SER A 1 136 ? -4.930 -1.087 13.213 1.00 83.25 136 SER A CA 1
ATOM 1057 C C . SER A 1 136 ? -6.449 -1.095 13.052 1.00 83.25 136 SER A C 1
ATOM 1059 O O . SER A 1 136 ? -7.038 -0.261 12.357 1.00 83.25 136 SER A O 1
ATOM 1061 N N . ARG A 1 137 ? -7.090 -2.055 13.727 1.00 85.88 137 ARG A N 1
ATOM 1062 C CA . ARG A 1 137 ? -8.550 -2.189 13.764 1.00 85.88 137 ARG A CA 1
ATOM 1063 C C . ARG A 1 137 ? -9.200 -0.945 14.365 1.00 85.88 137 ARG A C 1
ATOM 1065 O O . ARG A 1 137 ? -10.241 -0.517 13.877 1.00 85.88 137 ARG A O 1
ATOM 1072 N N . MET A 1 138 ? -8.570 -0.345 15.375 1.00 82.50 138 MET A N 1
ATOM 1073 C CA . MET A 1 138 ? -9.108 0.813 16.087 1.00 82.50 138 MET A CA 1
ATOM 1074 C C . MET A 1 138 ? -9.157 2.062 15.202 1.00 82.50 138 MET A C 1
ATOM 1076 O O . MET A 1 138 ? -10.144 2.796 15.231 1.00 82.50 138 MET A O 1
ATOM 1080 N N . THR A 1 139 ? -8.142 2.271 14.358 1.00 84.75 139 THR A N 1
ATOM 1081 C CA . THR A 1 139 ? -8.122 3.386 13.401 1.00 84.75 139 THR A CA 1
ATOM 1082 C C . THR A 1 139 ? -9.255 3.245 12.390 1.00 84.75 139 THR A C 1
ATOM 1084 O O . THR A 1 139 ? -10.065 4.158 12.248 1.00 84.75 139 THR A O 1
ATOM 1087 N N . GLN A 1 140 ? -9.383 2.072 11.760 1.00 85.00 140 GLN A N 1
ATOM 1088 C CA . GLN A 1 140 ? -10.460 1.798 10.800 1.00 85.00 140 GLN A CA 1
ATOM 1089 C C . GLN A 1 140 ? -11.849 1.903 11.453 1.00 85.00 140 GLN A C 1
ATOM 1091 O O . GLN A 1 140 ? -12.766 2.472 10.867 1.00 85.00 140 GLN A O 1
ATOM 1096 N N . TYR A 1 141 ? -12.005 1.427 12.692 1.00 84.81 141 TYR A N 1
ATOM 1097 C CA . TYR A 1 141 ? -13.249 1.557 13.454 1.00 84.81 141 TYR A CA 1
ATOM 1098 C C . TYR A 1 141 ? -13.602 3.022 13.763 1.00 84.81 141 TYR A C 1
ATOM 1100 O O . TYR A 1 141 ? -14.742 3.450 13.564 1.00 84.81 141 TYR A O 1
ATOM 1108 N N . SER A 1 142 ? -12.625 3.811 14.217 1.00 82.75 142 SER A N 1
ATOM 1109 C CA . SER A 1 142 ? -12.797 5.243 14.482 1.00 82.75 142 SER A CA 1
ATOM 1110 C C . SER A 1 142 ? -13.203 5.998 13.215 1.00 82.75 142 SER A C 1
ATOM 1112 O O . SER A 1 142 ? -14.124 6.821 13.236 1.00 82.75 142 SER A O 1
ATOM 1114 N N . GLU A 1 143 ? -12.589 5.671 12.077 1.00 83.00 143 GLU A N 1
ATOM 1115 C CA . GLU A 1 143 ? -12.951 6.249 10.785 1.00 83.00 143 GLU A CA 1
ATOM 1116 C C . GLU A 1 143 ? -14.353 5.840 10.316 1.00 83.00 143 GLU A C 1
ATOM 1118 O O . GLU A 1 143 ? -15.124 6.706 9.897 1.00 83.00 143 GLU A O 1
ATOM 1123 N N . LEU A 1 144 ? -14.735 4.564 10.450 1.00 84.50 144 LEU A N 1
ATOM 1124 C CA . LEU A 1 144 ? -16.093 4.093 10.144 1.00 84.50 144 LEU A CA 1
ATOM 1125 C C . LEU A 1 144 ? -17.145 4.865 10.950 1.00 84.50 144 LEU A C 1
ATOM 1127 O O . LEU A 1 144 ? -18.163 5.304 10.407 1.00 84.50 144 LEU A O 1
ATOM 1131 N N . ARG A 1 145 ? -16.886 5.070 12.246 1.00 79.62 145 ARG A N 1
ATOM 1132 C CA . ARG A 1 145 ? -17.819 5.731 13.166 1.00 79.62 145 ARG A CA 1
ATOM 1133 C C . ARG A 1 145 ? -17.892 7.243 12.958 1.00 79.62 145 ARG A C 1
ATOM 1135 O O . ARG A 1 145 ? -18.980 7.812 13.058 1.00 79.62 145 ARG A O 1
ATOM 1142 N N . SER A 1 146 ? -16.759 7.886 12.678 1.00 76.62 146 SER A N 1
ATOM 1143 C CA . SER A 1 146 ? -16.668 9.337 12.473 1.00 76.62 146 SER A CA 1
ATOM 1144 C C . SER A 1 146 ? -17.151 9.764 11.086 1.00 76.62 146 SER A C 1
ATOM 1146 O O . SER A 1 146 ? -17.943 10.701 10.973 1.00 76.62 146 SER A O 1
ATOM 1148 N N . LYS A 1 147 ? -16.714 9.074 10.025 1.00 71.75 147 LYS A N 1
ATOM 1149 C CA . LYS A 1 147 ? -17.016 9.443 8.635 1.00 71.75 147 LYS A CA 1
ATOM 1150 C C . LYS A 1 147 ? -18.374 8.915 8.167 1.00 71.75 147 LYS A C 1
ATOM 1152 O O . LYS A 1 147 ? -18.962 9.551 7.292 1.00 71.75 147 LYS A O 1
ATOM 1157 N N . LYS A 1 148 ? -18.860 7.798 8.738 1.00 80.06 148 LYS A N 1
ATOM 1158 C CA . LYS A 1 148 ? -20.064 7.050 8.309 1.00 80.06 148 LYS A CA 1
ATOM 1159 C C . LYS A 1 148 ? -20.167 6.952 6.776 1.00 80.06 148 LYS A C 1
ATOM 1161 O O . LYS A 1 148 ? -21.108 7.494 6.190 1.00 80.06 148 LYS A O 1
ATOM 1166 N N . PRO A 1 149 ? -19.176 6.336 6.114 1.00 83.50 149 PRO A N 1
ATOM 1167 C CA . PRO A 1 149 ? -19.072 6.388 4.664 1.00 83.50 149 PRO A CA 1
ATOM 1168 C C . PRO A 1 149 ? -20.181 5.555 3.989 1.00 83.50 149 PRO A C 1
ATOM 1170 O O . PRO A 1 149 ? -20.460 4.441 4.435 1.00 83.50 149 PRO A O 1
ATOM 1173 N N . PRO A 1 150 ? -20.820 6.064 2.917 1.00 86.94 150 PRO A N 1
ATOM 1174 C CA . PRO A 1 150 ? -21.790 5.302 2.128 1.00 86.94 150 PRO A CA 1
ATOM 1175 C C . PRO A 1 150 ? -21.162 4.187 1.278 1.00 86.94 150 PRO A C 1
ATOM 1177 O O . PRO A 1 150 ? -21.880 3.276 0.861 1.00 86.94 15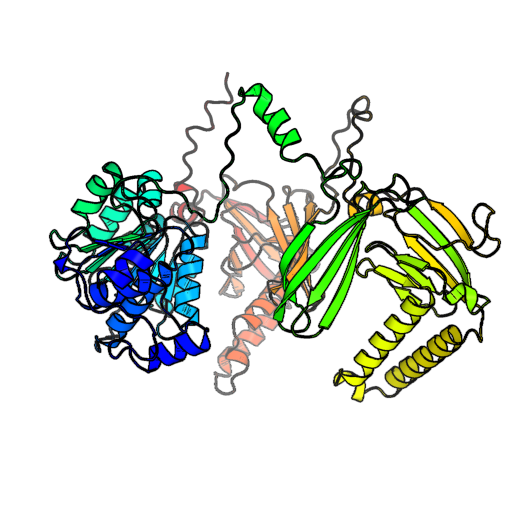0 PRO A O 1
ATOM 1180 N N . ILE A 1 151 ? -19.854 4.271 1.013 1.00 91.38 151 ILE A N 1
ATOM 1181 C CA . ILE A 1 151 ? -19.096 3.320 0.198 1.00 91.38 151 ILE A CA 1
ATOM 1182 C C . ILE A 1 151 ? -18.027 2.669 1.076 1.00 91.38 151 ILE A C 1
ATOM 1184 O O . ILE A 1 151 ? -17.246 3.368 1.722 1.00 91.38 151 ILE A O 1
ATOM 1188 N N . ILE A 1 152 ? -17.977 1.340 1.082 1.00 93.38 152 ILE A N 1
ATOM 1189 C CA . ILE A 1 152 ? -16.926 0.576 1.760 1.00 93.38 152 ILE A CA 1
ATOM 1190 C C . ILE A 1 152 ? -16.235 -0.318 0.736 1.00 93.38 152 ILE A C 1
ATOM 1192 O O . ILE A 1 152 ? -16.892 -1.019 -0.032 1.00 93.38 152 ILE A O 1
ATOM 1196 N N . VAL A 1 153 ? -14.906 -0.281 0.738 1.00 95.19 153 VAL A N 1
ATOM 1197 C CA . VAL A 1 153 ? -14.041 -1.159 -0.054 1.00 95.19 153 VAL A CA 1
ATOM 1198 C C . VAL A 1 153 ? -13.217 -1.994 0.914 1.00 95.19 153 VAL A C 1
ATOM 1200 O O . VAL A 1 153 ? -12.758 -1.468 1.925 1.00 95.19 153 VAL A O 1
ATOM 1203 N N . GLY A 1 154 ? -13.005 -3.282 0.666 1.00 95.00 154 GLY A N 1
ATOM 1204 C CA . GLY A 1 154 ? -12.183 -4.048 1.594 1.00 95.00 154 GLY A CA 1
ATOM 1205 C C . GLY A 1 154 ? -11.994 -5.520 1.291 1.00 95.00 154 GLY A C 1
ATOM 1206 O O . GLY A 1 154 ? -12.512 -6.063 0.321 1.00 95.00 154 GLY A O 1
ATOM 1207 N N . THR A 1 155 ? -11.247 -6.172 2.177 1.00 94.56 155 THR A N 1
ATOM 1208 C CA . THR A 1 155 ? -11.008 -7.620 2.123 1.00 94.56 155 THR A CA 1
ATOM 1209 C C . THR A 1 155 ? -12.069 -8.388 2.924 1.00 94.56 155 THR A C 1
ATOM 1211 O O . THR A 1 155 ? -12.422 -7.922 4.015 1.00 94.56 155 THR A O 1
ATOM 1214 N N . PRO A 1 156 ? -12.508 -9.585 2.481 1.00 92.81 156 PRO A N 1
ATOM 1215 C CA . PRO A 1 156 ? -13.579 -10.357 3.124 1.00 92.81 156 PRO A CA 1
ATOM 1216 C C . PRO A 1 156 ? -13.414 -10.565 4.637 1.00 92.81 156 PRO A C 1
ATOM 1218 O O . PRO A 1 156 ? -14.385 -10.429 5.379 1.00 92.81 156 PRO A O 1
ATOM 1221 N N . GLY A 1 157 ? -12.191 -10.851 5.101 1.00 91.44 157 GLY A N 1
ATOM 1222 C CA . GLY A 1 157 ? -11.918 -11.125 6.516 1.00 91.44 157 GLY A CA 1
ATOM 1223 C C . GLY A 1 157 ? -12.260 -9.937 7.413 1.00 91.44 157 GLY A C 1
ATOM 1224 O O . GLY A 1 157 ? -13.167 -10.018 8.233 1.00 91.44 157 GLY A O 1
ATOM 1225 N N . ARG A 1 158 ? -11.615 -8.785 7.182 1.00 91.25 158 ARG A N 1
ATOM 1226 C CA . ARG A 1 158 ? -11.845 -7.577 7.993 1.00 91.25 158 ARG A CA 1
ATOM 1227 C C . ARG A 1 158 ? -13.273 -7.033 7.869 1.00 91.25 158 ARG A C 1
ATOM 1229 O O . ARG A 1 158 ? -13.780 -6.449 8.823 1.00 91.25 158 ARG A O 1
ATOM 1236 N N . ILE A 1 159 ? -13.923 -7.214 6.717 1.00 92.81 159 ILE A N 1
ATOM 1237 C CA . ILE A 1 159 ? -15.342 -6.868 6.561 1.00 92.81 159 ILE A CA 1
ATOM 1238 C C . ILE A 1 159 ? -16.187 -7.717 7.518 1.00 92.81 159 ILE A C 1
ATOM 1240 O O . ILE A 1 159 ? -16.976 -7.151 8.269 1.00 92.81 159 ILE A O 1
ATOM 1244 N N . ASN A 1 160 ? -15.991 -9.039 7.540 1.00 91.06 160 ASN A N 1
ATOM 1245 C CA . ASN A 1 160 ? -16.708 -9.924 8.461 1.00 91.06 160 ASN A CA 1
ATOM 1246 C C . ASN A 1 160 ? -16.456 -9.572 9.930 1.00 91.06 160 ASN A C 1
ATOM 1248 O O . ASN A 1 160 ? -17.426 -9.476 10.677 1.00 91.06 160 ASN A O 1
ATOM 1252 N N . ASP A 1 161 ? -15.216 -9.258 10.323 1.00 90.25 161 ASP A N 1
ATOM 1253 C CA . ASP A 1 161 ? -14.912 -8.808 11.692 1.00 90.25 161 ASP A CA 1
ATOM 1254 C C . ASP A 1 161 ? -15.797 -7.606 12.094 1.00 90.25 161 ASP A C 1
ATOM 1256 O O . ASP A 1 161 ? -16.390 -7.545 13.176 1.00 90.25 161 ASP A O 1
ATOM 1260 N N . PHE A 1 162 ? -15.925 -6.613 11.206 1.00 88.81 162 PHE A N 1
ATOM 1261 C CA . PHE A 1 162 ? -16.746 -5.432 11.474 1.00 88.81 162 PHE A CA 1
ATOM 1262 C C . PHE A 1 162 ? -18.255 -5.700 11.443 1.00 88.81 162 PHE A C 1
ATOM 1264 O O . PHE A 1 162 ? -19.003 -4.994 12.125 1.00 88.81 162 PHE A O 1
ATOM 1271 N N . LEU A 1 163 ? -18.707 -6.708 10.697 1.00 88.69 163 LEU A N 1
ATOM 1272 C CA . LEU A 1 163 ? -20.098 -7.164 10.720 1.00 88.69 163 LEU A CA 1
ATOM 1273 C C . LEU A 1 163 ? -20.434 -7.891 12.025 1.00 88.69 163 LEU A C 1
ATOM 1275 O O . LEU A 1 163 ? -21.454 -7.586 12.639 1.00 88.69 163 LEU A O 1
ATOM 1279 N N . GLU A 1 164 ? -19.566 -8.794 12.481 1.00 87.56 164 GLU A N 1
ATOM 1280 C CA . GLU A 1 164 ? -19.756 -9.571 13.714 1.00 87.56 164 GLU A CA 1
ATOM 1281 C C . GLU A 1 164 ? -19.775 -8.664 14.954 1.00 87.56 164 GLU A C 1
ATOM 1283 O O . GLU A 1 164 ? -20.592 -8.833 15.855 1.00 87.56 164 GLU A O 1
ATOM 1288 N N . THR A 1 165 ? -18.940 -7.625 14.954 1.00 83.06 165 THR A N 1
ATOM 1289 C CA . THR A 1 165 ? -18.894 -6.604 16.020 1.00 83.06 165 THR A CA 1
ATOM 1290 C C . THR A 1 165 ? -20.056 -5.605 15.988 1.00 83.06 165 THR A C 1
ATOM 1292 O O . THR A 1 165 ? -20.157 -4.763 16.880 1.00 83.06 165 THR A O 1
ATOM 1295 N N . GLY A 1 166 ? -20.913 -5.639 14.959 1.00 80.81 166 GLY A N 1
ATOM 1296 C CA . GLY A 1 166 ? -22.013 -4.684 14.783 1.00 80.81 166 GLY A CA 1
ATOM 1297 C C . GLY A 1 166 ? -21.569 -3.264 14.414 1.00 80.81 166 GLY A C 1
ATOM 1298 O O . GLY A 1 166 ? -22.325 -2.311 14.594 1.00 80.81 166 GLY A O 1
ATOM 1299 N N . SER A 1 167 ? -20.347 -3.101 13.903 1.00 81.75 167 SER A N 1
ATOM 1300 C CA . SER A 1 167 ? -19.814 -1.803 13.464 1.00 81.75 167 SER A CA 1
ATOM 1301 C C . SER A 1 167 ? -20.409 -1.358 12.125 1.00 81.75 167 SER A C 1
ATOM 1303 O O . SER A 1 167 ? -20.611 -0.163 11.892 1.00 81.75 167 SER A O 1
ATOM 1305 N N . ILE A 1 168 ? -20.682 -2.326 11.247 1.00 85.38 168 ILE A N 1
ATOM 1306 C CA . ILE A 1 168 ? -21.257 -2.138 9.913 1.00 85.38 168 ILE A CA 1
ATOM 1307 C C . ILE A 1 168 ? -22.557 -2.940 9.832 1.00 85.38 168 ILE A C 1
ATOM 1309 O O . ILE A 1 168 ? -22.625 -4.079 10.289 1.00 85.38 168 ILE A O 1
ATOM 1313 N N . HIS A 1 169 ? -23.583 -2.368 9.204 1.00 85.44 169 HIS A N 1
ATOM 1314 C CA . HIS A 1 169 ? -24.843 -3.055 8.935 1.00 85.44 169 HIS A CA 1
ATOM 1315 C C . HIS A 1 169 ? -25.178 -3.015 7.442 1.00 85.44 169 HIS A C 1
ATOM 1317 O O . HIS A 1 169 ? -25.394 -1.949 6.870 1.00 85.44 169 HIS A O 1
ATOM 1323 N N . LEU A 1 170 ? -25.285 -4.187 6.812 1.00 85.44 170 LEU A N 1
ATOM 1324 C CA . LEU A 1 170 ? -25.498 -4.311 5.361 1.00 85.44 170 LEU A CA 1
ATOM 1325 C C . LEU A 1 170 ? -26.965 -4.296 4.934 1.00 85.44 170 LEU A C 1
ATOM 1327 O O . LEU A 1 170 ? -27.260 -4.479 3.760 1.00 85.44 170 LEU A O 1
ATOM 1331 N N . SER A 1 171 ? -27.899 -4.005 5.839 1.00 83.31 171 SER A N 1
ATOM 1332 C CA . SER A 1 171 ? -29.340 -4.006 5.548 1.00 83.31 171 SER A CA 1
ATOM 1333 C C . SER A 1 171 ? -29.781 -2.994 4.480 1.00 83.31 171 SER A C 1
ATOM 1335 O O . SER A 1 171 ? -30.888 -3.113 3.959 1.00 83.31 171 SER A O 1
ATOM 1337 N N . LYS A 1 172 ? -28.936 -2.009 4.147 1.00 82.56 172 LYS A N 1
ATOM 1338 C CA . LYS A 1 172 ? -29.159 -1.008 3.087 1.00 82.56 172 LYS A CA 1
ATOM 1339 C C . LYS A 1 172 ? -28.170 -1.128 1.912 1.00 82.56 172 LYS A C 1
ATOM 1341 O O . LYS A 1 172 ? -28.111 -0.229 1.075 1.00 82.56 172 LYS A O 1
ATOM 1346 N N . CYS A 1 173 ? -27.390 -2.209 1.850 1.00 87.38 173 CYS A N 1
ATOM 1347 C CA . CYS A 1 173 ? -26.394 -2.425 0.803 1.00 87.38 173 CYS A CA 1
ATOM 1348 C C . CYS A 1 173 ? -27.058 -2.946 -0.479 1.00 87.38 173 CYS A C 1
ATOM 1350 O O . CYS A 1 173 ? -27.243 -4.149 -0.655 1.00 87.38 173 CYS A O 1
ATOM 1352 N N . ASN A 1 174 ? -27.413 -2.034 -1.382 1.00 88.12 174 ASN A N 1
ATOM 1353 C CA . ASN A 1 174 ? -28.119 -2.361 -2.623 1.00 88.12 174 ASN A CA 1
ATOM 1354 C C . ASN A 1 174 ? -27.173 -2.626 -3.803 1.00 88.12 174 ASN A C 1
ATOM 1356 O O . ASN A 1 174 ? -27.620 -3.155 -4.815 1.00 88.12 174 ASN A O 1
ATOM 1360 N N . TYR A 1 175 ? -25.888 -2.287 -3.684 1.00 91.31 175 TYR A N 1
ATOM 1361 C CA . TYR A 1 175 ? -24.909 -2.455 -4.754 1.00 91.31 175 TYR A CA 1
ATOM 1362 C C . TYR A 1 175 ? -23.676 -3.189 -4.226 1.00 91.31 175 TYR A C 1
ATOM 1364 O O . TYR A 1 175 ? -22.966 -2.684 -3.354 1.00 91.31 175 TYR A O 1
ATOM 1372 N N . PHE A 1 176 ? -23.437 -4.397 -4.731 1.00 93.69 176 PHE A N 1
ATOM 1373 C CA . PHE A 1 176 ? -22.386 -5.284 -4.241 1.00 93.69 176 PHE A CA 1
ATOM 1374 C C . PHE A 1 176 ? -21.452 -5.703 -5.377 1.00 93.69 176 PHE A C 1
ATOM 1376 O O . PHE A 1 176 ? -21.911 -6.221 -6.394 1.00 93.69 176 PHE A O 1
ATOM 1383 N N . VAL A 1 177 ? -20.148 -5.496 -5.200 1.00 95.00 177 VAL A N 1
ATOM 1384 C CA . VAL A 1 177 ? -19.123 -5.785 -6.210 1.00 95.00 177 VAL A CA 1
ATOM 1385 C C . VAL A 1 177 ? -18.121 -6.804 -5.683 1.00 95.00 177 VAL A C 1
ATOM 1387 O O . VAL A 1 177 ? -17.576 -6.638 -4.593 1.00 95.00 177 VAL A O 1
ATOM 1390 N N . LEU A 1 178 ? -17.846 -7.821 -6.494 1.00 94.19 178 LEU A N 1
ATOM 1391 C CA . LEU A 1 178 ? -16.751 -8.770 -6.327 1.00 94.19 178 LEU A CA 1
ATOM 1392 C C . LEU A 1 178 ? -15.685 -8.483 -7.388 1.00 94.19 178 LEU A C 1
ATOM 1394 O O . LEU A 1 178 ? -15.910 -8.753 -8.569 1.00 94.19 178 LEU A O 1
ATOM 1398 N N . ASP A 1 179 ? -14.543 -7.939 -6.972 1.00 93.06 179 ASP A N 1
ATOM 1399 C CA . ASP A 1 179 ? -13.396 -7.702 -7.854 1.00 93.06 179 ASP A CA 1
ATOM 1400 C C . ASP A 1 179 ? -12.381 -8.846 -7.738 1.00 93.06 179 ASP A C 1
ATOM 1402 O O . ASP A 1 179 ? -12.121 -9.325 -6.639 1.00 93.06 179 ASP A O 1
ATOM 1406 N N . GLU A 1 180 ? -11.823 -9.301 -8.860 1.00 89.81 180 GLU A N 1
ATOM 1407 C CA . GLU A 1 180 ? -10.980 -10.510 -8.949 1.00 89.81 180 GLU A CA 1
ATOM 1408 C C . GLU A 1 180 ? -11.597 -11.747 -8.257 1.00 89.81 180 GLU A C 1
ATOM 1410 O O . GLU A 1 180 ? -10.994 -12.398 -7.397 1.00 89.81 180 GLU A O 1
ATOM 1415 N N . ALA A 1 181 ? -12.838 -12.076 -8.623 1.00 86.75 181 ALA A N 1
ATOM 1416 C CA . ALA A 1 181 ? -13.598 -13.141 -7.963 1.00 86.75 181 ALA A CA 1
ATOM 1417 C C . ALA A 1 181 ? -12.976 -14.542 -8.079 1.00 86.75 181 ALA A C 1
ATOM 1419 O O . ALA A 1 181 ? -13.048 -15.315 -7.127 1.00 86.75 181 ALA A O 1
ATOM 1420 N N . ASP A 1 182 ? -12.324 -14.853 -9.199 1.00 85.38 182 ASP A N 1
ATOM 1421 C CA . ASP A 1 182 ? -11.559 -16.091 -9.386 1.00 85.38 182 ASP A CA 1
ATOM 1422 C C . ASP A 1 182 ? -10.484 -16.246 -8.311 1.00 85.38 182 ASP A C 1
ATOM 1424 O O . ASP A 1 182 ? -10.436 -17.259 -7.613 1.00 85.38 182 ASP A O 1
ATOM 1428 N N . ARG A 1 183 ? -9.701 -15.189 -8.085 1.00 85.56 183 ARG A N 1
ATOM 1429 C CA . ARG A 1 183 ? -8.663 -15.177 -7.053 1.00 85.56 183 ARG A CA 1
ATOM 1430 C C . ARG A 1 183 ? -9.247 -15.312 -5.649 1.00 85.56 183 ARG A C 1
ATOM 1432 O O . ARG A 1 183 ? -8.690 -16.024 -4.817 1.00 85.56 183 ARG A O 1
ATOM 1439 N N . MET A 1 184 ? -10.376 -14.657 -5.375 1.00 86.06 184 MET A N 1
ATOM 1440 C CA . MET A 1 184 ? -11.054 -14.790 -4.082 1.00 86.06 184 MET A CA 1
ATOM 1441 C C . MET A 1 184 ? -11.534 -16.222 -3.816 1.00 86.06 184 MET A C 1
ATOM 1443 O O . MET A 1 184 ? -11.460 -16.693 -2.678 1.00 86.06 184 MET A O 1
ATOM 1447 N N . PHE A 1 185 ? -12.020 -16.919 -4.843 1.00 86.88 185 PHE A N 1
ATOM 1448 C CA . PHE A 1 185 ? -12.468 -18.303 -4.713 1.00 86.88 185 PHE A CA 1
ATOM 1449 C C . PHE A 1 185 ? -11.291 -19.266 -4.541 1.00 86.88 185 PHE A C 1
ATOM 1451 O O . PHE A 1 185 ? -11.349 -20.113 -3.649 1.00 86.88 185 PHE A O 1
ATOM 1458 N N . ASP A 1 186 ? -10.202 -19.078 -5.292 1.00 83.38 186 ASP A N 1
ATOM 1459 C CA . ASP A 1 186 ? -8.980 -19.886 -5.177 1.00 83.38 186 ASP A CA 1
ATOM 1460 C C . ASP A 1 186 ? -8.312 -19.757 -3.797 1.00 83.38 186 ASP A C 1
ATOM 1462 O O . ASP A 1 186 ? -7.812 -20.737 -3.248 1.00 83.38 186 ASP A O 1
ATOM 1466 N N . MET A 1 187 ? -8.355 -18.565 -3.190 1.00 81.06 187 MET A N 1
ATOM 1467 C CA . MET A 1 187 ? -7.854 -18.320 -1.829 1.00 81.06 187 MET A CA 1
ATOM 1468 C C . MET A 1 187 ? -8.774 -18.869 -0.725 1.00 81.06 187 MET A C 1
ATOM 1470 O O . MET A 1 187 ? -8.460 -18.747 0.459 1.00 81.06 187 MET A O 1
ATOM 1474 N N . GLY A 1 188 ? -9.922 -19.454 -1.081 1.00 84.50 188 GLY A N 1
ATOM 1475 C CA . GLY A 1 188 ?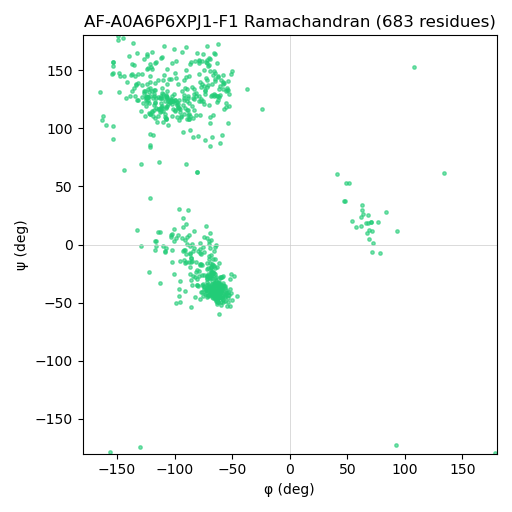 -10.870 -20.016 -0.122 1.00 84.50 188 GLY A CA 1
ATOM 1476 C C . GLY A 1 188 ? -11.728 -18.975 0.606 1.00 84.50 188 GLY A C 1
ATOM 1477 O O . GLY A 1 188 ? -12.321 -19.293 1.636 1.00 84.50 188 GLY A O 1
ATOM 1478 N N . PHE A 1 189 ? -11.858 -17.747 0.087 1.00 88.19 189 PHE A N 1
ATOM 1479 C CA . PHE A 1 189 ? -12.708 -16.713 0.698 1.00 88.19 189 PHE A CA 1
ATOM 1480 C C . PHE A 1 189 ? -14.205 -16.889 0.416 1.00 88.19 189 PHE A C 1
ATOM 1482 O O . PHE A 1 189 ? -15.022 -16.158 0.975 1.00 88.19 189 PHE A O 1
ATOM 1489 N N . TYR A 1 190 ? -14.597 -17.874 -0.394 1.00 88.56 190 TYR A N 1
ATOM 1490 C CA . TYR A 1 190 ? -15.998 -18.118 -0.743 1.00 88.56 190 TYR A CA 1
ATOM 1491 C C . TYR A 1 190 ? -16.955 -18.189 0.469 1.00 88.56 190 TYR A C 1
ATOM 1493 O O . TYR A 1 190 ? -17.967 -17.482 0.456 1.00 88.56 190 TYR A O 1
ATOM 1501 N N . PRO A 1 191 ? -16.660 -18.932 1.561 1.00 88.94 191 PRO A N 1
ATOM 1502 C CA . PRO A 1 191 ? -17.545 -18.972 2.728 1.00 88.94 191 PRO A CA 1
ATOM 1503 C C . PRO A 1 191 ? -17.695 -17.605 3.408 1.00 88.94 191 PRO A C 1
ATOM 1505 O O . PRO A 1 191 ? -18.771 -17.270 3.895 1.00 88.94 191 PRO A O 1
ATOM 1508 N N . GLN A 1 192 ? -16.625 -16.805 3.422 1.00 89.75 192 GLN A N 1
ATOM 1509 C CA . GLN A 1 192 ? -16.626 -15.455 3.986 1.00 89.75 192 GLN A CA 1
ATOM 1510 C C . GLN A 1 192 ? -17.466 -14.499 3.137 1.00 89.75 192 GLN A C 1
ATOM 1512 O O . GLN A 1 192 ? -18.235 -13.718 3.685 1.00 89.75 192 GLN A O 1
ATOM 1517 N N . ILE A 1 193 ? -17.362 -14.591 1.811 1.00 90.94 193 ILE A N 1
ATOM 1518 C CA . ILE A 1 193 ? -18.166 -13.798 0.873 1.00 90.94 193 ILE A CA 1
ATOM 1519 C C . ILE A 1 193 ? -19.645 -14.159 1.000 1.00 90.94 193 ILE A C 1
ATOM 1521 O O . ILE A 1 193 ? -20.488 -13.268 1.077 1.00 90.94 193 ILE A O 1
ATOM 1525 N N . LYS A 1 194 ? -19.962 -15.454 1.087 1.00 89.25 194 LYS A N 1
ATOM 1526 C CA . LYS A 1 194 ? -21.336 -15.928 1.261 1.00 89.25 194 LYS A CA 1
ATOM 1527 C C . LYS A 1 194 ? -21.973 -15.369 2.536 1.00 89.25 194 LYS A C 1
ATOM 1529 O O . LYS A 1 194 ? -23.064 -14.821 2.460 1.00 89.25 194 LYS A O 1
ATOM 1534 N N . LYS A 1 195 ? -21.254 -15.386 3.668 1.00 89.69 195 LYS A N 1
ATOM 1535 C CA . LYS A 1 195 ? -21.710 -14.752 4.921 1.00 89.69 195 LYS A CA 1
ATOM 1536 C C . LYS A 1 195 ? -22.038 -13.264 4.747 1.00 89.69 195 LYS A C 1
ATOM 1538 O O . LYS A 1 195 ? -23.076 -12.813 5.220 1.00 89.69 195 LYS A O 1
ATOM 1543 N N . ILE A 1 196 ? -21.177 -12.509 4.061 1.00 89.94 196 ILE A N 1
ATOM 1544 C CA . ILE A 1 196 ? -21.396 -11.075 3.798 1.00 89.94 196 ILE A CA 1
ATOM 1545 C C . ILE A 1 196 ? -22.659 -10.881 2.949 1.00 89.94 196 ILE A C 1
ATOM 1547 O O . ILE A 1 196 ? -23.499 -10.038 3.253 1.00 89.94 196 ILE A O 1
ATOM 1551 N N . ILE A 1 197 ? -22.804 -11.681 1.893 1.00 87.69 197 ILE A N 1
ATOM 1552 C CA . ILE A 1 197 ? -23.924 -11.620 0.952 1.00 87.69 197 ILE A CA 1
ATOM 1553 C C . ILE A 1 197 ? -25.253 -12.012 1.611 1.00 87.69 197 ILE A C 1
ATOM 1555 O O . ILE A 1 197 ? -26.275 -11.394 1.306 1.00 87.69 197 ILE A O 1
ATOM 1559 N N . ASP A 1 198 ? -25.246 -12.987 2.519 1.00 87.06 198 ASP A N 1
ATOM 1560 C CA . ASP A 1 198 ? -26.428 -13.429 3.271 1.00 87.06 198 ASP A CA 1
ATOM 1561 C C . ASP A 1 198 ? -26.947 -12.336 4.231 1.00 87.06 198 ASP A C 1
ATOM 1563 O O . ASP A 1 198 ? -28.134 -12.304 4.556 1.00 87.06 198 ASP A O 1
ATOM 1567 N N . LEU A 1 199 ? -26.077 -11.410 4.660 1.00 85.75 199 LEU A N 1
ATOM 1568 C CA . LEU A 1 199 ? -26.429 -10.250 5.494 1.00 85.75 199 LEU A CA 1
ATOM 1569 C C . LEU A 1 199 ? -26.926 -9.038 4.684 1.00 85.75 199 LEU A C 1
ATOM 1571 O O . LEU A 1 199 ? -27.481 -8.094 5.257 1.00 85.75 199 LEU A O 1
ATOM 1575 N N . CYS A 1 200 ? -26.725 -9.039 3.367 1.00 85.62 200 CYS A N 1
ATOM 1576 C CA . CYS A 1 200 ? -27.241 -8.016 2.461 1.00 85.62 200 CYS A CA 1
ATOM 1577 C C . CYS A 1 200 ? -28.727 -8.270 2.113 1.00 85.62 200 CYS A C 1
ATOM 1579 O O . CYS A 1 200 ? -29.233 -9.379 2.292 1.00 85.62 200 CYS A O 1
ATOM 1581 N N . PRO A 1 201 ? -29.454 -7.283 1.553 1.00 82.50 201 PRO A N 1
ATOM 1582 C CA . PRO A 1 201 ? -30.827 -7.475 1.098 1.00 82.50 201 PRO A CA 1
ATOM 1583 C C . PRO A 1 201 ? -30.924 -8.593 0.045 1.00 82.50 201 PRO A C 1
ATOM 1585 O O . PRO A 1 201 ? -30.011 -8.735 -0.778 1.00 82.50 201 PRO A O 1
ATOM 1588 N N . PRO A 1 202 ? -32.030 -9.362 0.030 1.00 76.50 202 PRO A N 1
ATOM 1589 C CA . PRO A 1 202 ? -32.229 -10.420 -0.949 1.00 76.50 202 PRO A CA 1
ATOM 1590 C C . PRO A 1 202 ? -32.484 -9.855 -2.353 1.00 76.50 202 PRO A C 1
ATOM 1592 O O . PRO A 1 202 ? -33.011 -8.749 -2.531 1.00 76.50 202 PRO A O 1
ATOM 1595 N N . ILE A 1 203 ? -32.158 -10.661 -3.360 1.00 73.19 203 ILE A N 1
ATOM 1596 C CA . ILE A 1 203 ? -32.485 -10.413 -4.770 1.00 73.19 203 ILE A CA 1
ATOM 1597 C C . ILE A 1 203 ? -34.018 -10.275 -4.897 1.00 73.19 203 ILE A C 1
ATOM 1599 O O . ILE A 1 203 ? -34.737 -11.082 -4.300 1.00 73.19 203 ILE A O 1
ATOM 1603 N N . PRO A 1 204 ? -34.563 -9.267 -5.615 1.00 67.31 204 PRO A N 1
ATOM 1604 C CA . PRO A 1 204 ? -33.915 -8.350 -6.565 1.00 67.31 204 PRO A CA 1
ATOM 1605 C C . PRO A 1 204 ? -33.586 -6.953 -6.005 1.00 67.31 204 PRO A C 1
ATOM 1607 O O . PRO A 1 204 ? -33.327 -6.032 -6.772 1.00 67.31 204 PRO A O 1
ATOM 1610 N N . LYS A 1 205 ? -33.639 -6.740 -4.682 1.00 77.25 205 LYS A N 1
ATOM 1611 C CA . LYS A 1 205 ? -33.370 -5.409 -4.093 1.00 77.25 205 LYS A CA 1
ATOM 1612 C C . LYS A 1 205 ? -31.894 -5.011 -4.147 1.00 77.25 205 LYS A C 1
ATOM 1614 O O . LYS A 1 205 ? -31.582 -3.829 -4.039 1.00 77.25 205 LYS A O 1
ATOM 1619 N N . ARG A 1 206 ? -31.011 -6.000 -4.283 1.00 85.81 206 ARG A N 1
ATOM 1620 C CA . ARG A 1 206 ? -29.566 -5.842 -4.410 1.00 85.81 206 ARG A CA 1
ATOM 1621 C C . ARG A 1 206 ? -29.131 -6.219 -5.822 1.00 85.81 206 ARG A C 1
ATOM 1623 O O . ARG A 1 206 ? -29.534 -7.272 -6.308 1.00 85.81 206 ARG A O 1
ATOM 1630 N N . GLN A 1 207 ? -28.273 -5.392 -6.403 1.00 90.44 207 GLN A N 1
ATOM 1631 C CA . GLN A 1 207 ? -27.530 -5.664 -7.624 1.00 90.44 207 GLN A CA 1
ATOM 1632 C C . GLN A 1 207 ? -26.156 -6.239 -7.269 1.00 90.44 207 GLN A C 1
ATOM 1634 O O . GLN A 1 207 ? -25.457 -5.711 -6.396 1.00 90.44 207 GLN A O 1
ATOM 1639 N N . THR A 1 208 ? -25.765 -7.329 -7.924 1.00 92.06 208 THR A N 1
ATOM 1640 C CA . THR A 1 208 ? -24.472 -7.989 -7.722 1.00 92.06 208 THR A CA 1
ATOM 1641 C C . THR A 1 208 ? -23.658 -7.989 -9.012 1.00 92.06 208 THR A C 1
ATOM 1643 O O . THR A 1 208 ? -24.119 -8.412 -10.071 1.00 92.06 208 THR A O 1
ATOM 1646 N N . LEU A 1 209 ? -22.430 -7.482 -8.910 1.00 93.94 209 LEU A N 1
ATOM 1647 C CA . LEU A 1 209 ? -21.491 -7.361 -10.016 1.00 93.94 209 LEU A CA 1
ATOM 1648 C C . LEU A 1 209 ? -20.250 -8.193 -9.734 1.00 93.94 209 LEU A C 1
ATOM 1650 O O . LEU A 1 209 ? -19.668 -8.094 -8.654 1.00 93.94 209 LEU A O 1
ATOM 1654 N N . LEU A 1 210 ? -19.818 -8.972 -10.716 1.00 93.19 210 LEU A N 1
ATOM 1655 C CA . LEU A 1 210 ? -18.641 -9.818 -10.608 1.00 93.19 210 LEU A CA 1
ATOM 1656 C C . LEU A 1 210 ? -17.668 -9.493 -11.736 1.00 93.19 210 LEU A C 1
ATOM 1658 O O . LEU A 1 210 ? -18.011 -9.570 -12.914 1.00 93.19 210 LEU A O 1
ATOM 1662 N N . PHE A 1 211 ? -16.436 -9.158 -11.371 1.00 91.94 211 PHE A N 1
ATOM 1663 C CA . PHE A 1 211 ? -15.352 -8.914 -12.311 1.00 91.94 211 PHE A CA 1
ATOM 1664 C C . PHE A 1 211 ? -14.233 -9.924 -12.101 1.00 91.94 211 PHE A C 1
ATOM 1666 O O . PHE A 1 211 ? -13.801 -10.187 -10.980 1.00 91.94 211 PHE A O 1
ATOM 1673 N N . SER A 1 212 ? -13.752 -10.509 -13.195 1.00 88.06 212 SER A N 1
ATOM 1674 C CA . SER A 1 212 ? -12.696 -11.517 -13.142 1.00 88.06 212 SER A CA 1
ATOM 1675 C C . SER A 1 212 ? -11.890 -11.558 -14.441 1.00 88.06 212 SER A C 1
ATOM 1677 O O . SER A 1 212 ? -12.334 -11.076 -15.485 1.00 88.06 212 SER A O 1
ATOM 1679 N N . ALA A 1 213 ? -10.659 -12.068 -14.372 1.00 83.69 213 ALA A N 1
ATOM 1680 C CA . ALA A 1 213 ? -9.864 -12.366 -15.560 1.00 83.69 213 ALA A CA 1
ATOM 1681 C C . ALA A 1 213 ? -10.242 -13.723 -16.175 1.00 83.69 213 ALA A C 1
ATOM 1683 O O . ALA A 1 213 ? -10.119 -13.911 -17.389 1.00 83.69 213 ALA A O 1
ATOM 1684 N N . THR A 1 214 ? -10.736 -14.657 -15.361 1.00 81.75 214 THR A N 1
ATOM 1685 C CA . THR A 1 214 ? -11.049 -16.022 -15.780 1.00 81.75 214 THR A CA 1
ATOM 1686 C C . THR A 1 214 ? -12.510 -16.378 -15.496 1.00 81.75 214 THR A C 1
ATOM 1688 O O . THR A 1 214 ? -13.161 -15.817 -14.624 1.00 81.75 214 THR A O 1
ATOM 1691 N N . TRP A 1 215 ? -13.077 -17.286 -16.293 1.00 83.69 215 TRP A N 1
ATOM 1692 C CA . TRP A 1 215 ? -14.480 -17.696 -16.152 1.00 83.69 215 TRP A CA 1
ATOM 1693 C C . TRP A 1 215 ? -14.638 -19.185 -16.468 1.00 83.69 215 TRP A C 1
ATOM 1695 O O . TRP A 1 215 ? -15.220 -19.579 -17.477 1.00 83.69 215 TRP A O 1
ATOM 1705 N N . ILE A 1 216 ? -14.004 -20.013 -15.637 1.00 82.00 216 ILE A N 1
ATOM 1706 C CA . ILE A 1 216 ? -13.966 -21.480 -15.757 1.00 82.00 216 ILE A CA 1
ATOM 1707 C C . ILE A 1 216 ? -15.192 -22.081 -15.045 1.00 82.00 216 ILE A C 1
ATOM 1709 O O . ILE A 1 216 ? -15.706 -21.462 -14.118 1.00 82.00 216 ILE A O 1
ATOM 1713 N N . GLU A 1 217 ? -15.633 -23.287 -15.422 1.00 80.12 217 GLU A N 1
ATOM 1714 C CA . GLU A 1 217 ? -16.786 -23.997 -14.821 1.00 80.12 217 GLU A CA 1
ATOM 1715 C C . GLU A 1 217 ? -16.789 -23.969 -13.282 1.00 80.12 217 GLU A C 1
ATOM 1717 O O . GLU A 1 217 ? -17.795 -23.618 -12.678 1.00 80.12 217 GLU A O 1
ATOM 1722 N N . LYS A 1 218 ? -15.640 -24.205 -12.633 1.00 81.44 218 LYS A N 1
ATOM 1723 C CA . LYS A 1 218 ? -15.523 -24.126 -11.163 1.00 81.44 218 LYS A CA 1
ATOM 1724 C C . LYS A 1 218 ? -15.893 -22.752 -10.589 1.00 81.44 218 LYS A C 1
ATOM 1726 O O . LYS A 1 218 ? -16.499 -22.668 -9.529 1.00 81.44 218 LYS A O 1
ATOM 1731 N N . VAL A 1 219 ? -15.504 -21.672 -11.271 1.00 84.31 219 VAL A N 1
ATOM 1732 C CA . VAL A 1 219 ? -15.826 -20.294 -10.862 1.00 84.31 219 VAL A CA 1
ATOM 1733 C C . VAL A 1 219 ? -17.309 -20.014 -11.103 1.00 84.31 219 VAL A C 1
ATOM 1735 O O . VAL A 1 219 ? -17.938 -19.363 -10.276 1.00 84.31 219 VAL A O 1
ATOM 1738 N N . GLN A 1 220 ? -17.876 -20.545 -12.192 1.00 84.44 220 GLN A N 1
ATOM 1739 C CA . GLN A 1 220 ? -19.299 -20.418 -12.523 1.00 84.44 220 GLN A CA 1
ATOM 1740 C C . GLN A 1 220 ? -20.183 -21.086 -11.466 1.00 84.44 220 GLN A C 1
ATOM 1742 O O . GLN A 1 220 ? -21.059 -20.427 -10.915 1.00 84.44 220 GLN A O 1
ATOM 1747 N N . GLU A 1 221 ? -19.883 -22.333 -11.091 1.00 84.88 221 GLU A N 1
ATOM 1748 C CA . GLU A 1 221 ? -20.625 -23.073 -10.058 1.00 84.88 221 GLU A CA 1
ATOM 1749 C C . GLU A 1 221 ? -20.651 -22.343 -8.706 1.00 84.88 221 GLU A C 1
ATOM 1751 O O . GLU A 1 221 ? -21.646 -22.389 -7.981 1.00 84.88 221 GLU A O 1
ATOM 1756 N N . LEU A 1 222 ? -19.559 -21.652 -8.363 1.00 85.69 222 LEU A N 1
ATOM 1757 C CA . LEU A 1 222 ? -19.465 -20.863 -7.135 1.00 85.69 222 LEU A CA 1
ATOM 1758 C C . LEU A 1 222 ? -20.144 -19.493 -7.264 1.00 85.69 222 LEU A C 1
ATOM 1760 O O . LEU A 1 222 ? -20.724 -19.013 -6.289 1.00 85.69 222 LEU A O 1
ATOM 1764 N N . ALA A 1 223 ? -20.094 -18.864 -8.437 1.00 86.31 223 ALA A N 1
ATOM 1765 C CA . ALA A 1 223 ? -20.660 -17.541 -8.676 1.00 86.31 223 ALA A CA 1
ATOM 1766 C C . ALA A 1 223 ? -22.180 -17.551 -8.898 1.00 86.31 223 ALA A C 1
ATOM 1768 O O . ALA A 1 223 ? -22.852 -16.621 -8.455 1.00 86.31 223 ALA A O 1
ATOM 1769 N N . ASP A 1 224 ? -22.732 -18.580 -9.544 1.00 85.69 224 ASP A N 1
ATOM 1770 C CA . ASP A 1 224 ? -24.158 -18.667 -9.885 1.00 85.69 224 ASP A CA 1
ATOM 1771 C C . ASP A 1 224 ? -25.096 -18.521 -8.671 1.00 85.69 224 ASP A C 1
ATOM 1773 O O . ASP A 1 224 ? -26.069 -17.776 -8.772 1.00 85.69 224 ASP A O 1
ATOM 1777 N N . PRO A 1 225 ? -24.814 -19.110 -7.488 1.00 85.75 225 PRO A N 1
ATOM 1778 C CA . PRO A 1 225 ? -25.620 -18.889 -6.285 1.00 85.75 225 PRO A CA 1
ATOM 1779 C C . PRO A 1 225 ? -25.629 -17.442 -5.770 1.00 85.75 225 PRO A C 1
ATOM 1781 O O . PRO A 1 225 ? -26.483 -17.095 -4.954 1.00 85.75 225 PRO A O 1
ATOM 1784 N N . LEU A 1 226 ? -24.657 -16.617 -6.172 1.00 85.00 226 LEU A N 1
ATOM 1785 C CA . LEU A 1 226 ? -24.508 -15.234 -5.706 1.00 85.00 226 LEU A CA 1
ATOM 1786 C C . LEU A 1 226 ? -25.250 -14.227 -6.598 1.00 85.00 226 LEU A C 1
ATOM 1788 O O . LEU A 1 226 ? -25.453 -13.087 -6.175 1.00 85.00 226 LEU A O 1
ATOM 1792 N N . LEU A 1 227 ? -25.632 -14.640 -7.810 1.00 86.12 227 LEU A N 1
ATOM 1793 C CA . LEU A 1 227 ? -26.143 -13.786 -8.880 1.00 86.12 227 LEU A CA 1
ATOM 1794 C C . LEU A 1 227 ? -27.598 -14.135 -9.229 1.00 86.12 227 LEU A C 1
ATOM 1796 O O . LEU A 1 227 ? -28.080 -15.243 -8.999 1.00 86.12 227 LEU A O 1
ATOM 1800 N N . ASN A 1 228 ? -28.317 -13.183 -9.815 1.00 83.06 228 ASN A N 1
ATOM 1801 C CA . ASN A 1 228 ? -29.660 -13.399 -10.345 1.00 83.06 228 ASN A CA 1
ATOM 1802 C C . ASN A 1 228 ? -29.618 -14.255 -11.635 1.00 83.06 228 ASN A C 1
ATOM 1804 O O . ASN A 1 228 ? -28.748 -14.026 -12.479 1.00 83.06 228 ASN A O 1
ATOM 1808 N N . PRO A 1 229 ? -30.574 -15.183 -11.856 1.00 76.69 229 PRO A N 1
ATOM 1809 C CA . PRO A 1 229 ? -30.700 -15.927 -13.114 1.00 76.69 229 PRO A CA 1
ATOM 1810 C C . PRO A 1 229 ? -30.731 -15.065 -14.386 1.00 76.69 229 PRO A C 1
ATOM 1812 O O . PRO A 1 229 ? -30.258 -15.505 -15.426 1.00 76.69 229 PRO A O 1
ATOM 1815 N N . ASN A 1 230 ? -31.240 -13.830 -14.307 1.00 80.50 230 ASN A N 1
ATOM 1816 C CA . ASN A 1 230 ? -31.277 -12.887 -15.434 1.00 80.50 230 ASN A CA 1
ATOM 1817 C C . ASN A 1 230 ? -30.000 -12.020 -15.545 1.00 80.50 230 ASN A C 1
ATOM 1819 O O . ASN A 1 230 ? -30.074 -10.864 -15.966 1.00 80.50 230 ASN A O 1
ATOM 1823 N N . ARG A 1 231 ? -28.841 -12.536 -15.114 1.00 86.12 231 ARG A N 1
ATOM 1824 C CA . ARG A 1 231 ? -27.551 -11.833 -15.198 1.00 86.12 231 ARG A CA 1
ATOM 1825 C C . ARG A 1 231 ? -27.059 -11.694 -16.638 1.00 86.12 231 ARG A C 1
ATOM 1827 O O . ARG A 1 231 ? -27.253 -12.590 -17.453 1.00 86.12 231 ARG A O 1
ATOM 1834 N N . SER A 1 232 ? -26.331 -10.617 -16.913 1.00 87.69 232 SER A N 1
ATOM 1835 C CA . SER A 1 232 ? -25.637 -10.411 -18.187 1.00 87.69 232 SER A CA 1
ATOM 1836 C C . SER A 1 232 ? -24.157 -10.759 -18.070 1.00 87.69 232 SER A C 1
ATOM 1838 O O . SER A 1 232 ? -23.449 -10.197 -17.234 1.00 87.69 232 SER A O 1
ATOM 1840 N N . LEU A 1 233 ? -23.675 -11.664 -18.923 1.00 88.31 233 LEU A N 1
ATOM 1841 C CA . LEU A 1 233 ? -22.263 -12.043 -19.018 1.00 88.31 233 LEU A CA 1
ATOM 1842 C C . LEU A 1 233 ? -21.628 -11.436 -20.270 1.00 88.31 233 LEU A C 1
ATOM 1844 O O . LEU A 1 233 ? -22.061 -11.695 -21.397 1.00 88.31 233 LEU A O 1
ATOM 1848 N N . VAL A 1 234 ? -20.557 -10.669 -20.063 1.00 87.94 234 VAL A N 1
ATOM 1849 C CA . VAL A 1 234 ? -19.771 -10.050 -21.133 1.00 87.94 234 VAL A CA 1
ATOM 1850 C C . VAL A 1 234 ? -18.303 -10.416 -20.976 1.00 87.94 234 VAL A C 1
ATOM 1852 O O . VAL A 1 234 ? -17.721 -10.284 -19.899 1.00 87.94 234 VAL A O 1
ATOM 1855 N N . SER A 1 235 ? -17.691 -10.847 -22.076 1.00 84.94 235 SER A N 1
ATOM 1856 C CA . SER A 1 235 ? -16.287 -11.244 -22.150 1.00 84.94 235 SER A CA 1
ATOM 1857 C C . SER A 1 235 ? -15.535 -10.434 -23.200 1.00 84.94 235 SER A C 1
ATOM 1859 O O . SER A 1 235 ? -15.997 -10.304 -24.332 1.00 84.94 235 SER A O 1
ATOM 1861 N N . ILE A 1 236 ? -14.346 -9.936 -22.851 1.00 81.81 236 ILE A N 1
ATOM 1862 C CA . ILE A 1 236 ? -13.340 -9.509 -23.830 1.00 81.81 236 ILE A CA 1
ATOM 1863 C C . ILE A 1 236 ? -12.515 -10.740 -24.211 1.00 81.81 236 ILE A C 1
ATOM 1865 O O . ILE A 1 236 ? -11.756 -11.279 -23.407 1.00 81.81 236 ILE A O 1
ATOM 1869 N N . GLY A 1 237 ? -12.674 -11.197 -25.450 1.00 75.81 237 GLY A N 1
ATOM 1870 C CA . GLY A 1 237 ? -12.144 -12.467 -25.932 1.00 75.81 237 GLY A CA 1
ATOM 1871 C C . GLY A 1 237 ? -13.143 -13.621 -25.777 1.00 75.81 237 GLY A C 1
ATOM 1872 O O . GLY A 1 237 ? -14.311 -13.403 -25.445 1.00 75.81 237 GLY A O 1
ATOM 1873 N N . PRO A 1 238 ? -12.715 -14.867 -26.049 1.00 71.81 238 PRO A N 1
ATOM 1874 C CA . PRO A 1 238 ? -13.618 -16.014 -26.061 1.00 71.81 238 PRO A CA 1
ATOM 1875 C C . PRO A 1 238 ? -14.283 -16.213 -24.691 1.00 71.81 238 PRO A C 1
ATOM 1877 O O . PRO A 1 238 ? -13.613 -16.134 -23.658 1.00 71.81 238 PRO A O 1
ATOM 1880 N N . LEU A 1 239 ? -15.593 -16.492 -24.694 1.00 65.00 239 LEU A N 1
ATOM 1881 C CA . LEU A 1 239 ? -16.386 -16.756 -23.482 1.00 65.00 239 LEU A CA 1
ATOM 1882 C C . LEU A 1 239 ? -15.745 -17.873 -22.648 1.00 65.00 239 LEU A C 1
ATOM 1884 O O . LEU A 1 239 ? -15.442 -17.690 -21.468 1.00 65.00 239 LEU A O 1
ATOM 1888 N N . TYR A 1 240 ? -15.423 -18.982 -23.312 1.00 61.44 240 TYR A N 1
ATOM 1889 C CA . TYR A 1 240 ? -14.806 -20.160 -22.715 1.00 61.44 240 TYR A CA 1
ATOM 1890 C C . TYR A 1 240 ? -13.335 -20.268 -23.124 1.00 61.44 240 TYR A C 1
ATOM 1892 O O . TYR A 1 240 ? -12.979 -20.041 -24.281 1.00 61.44 240 TYR A O 1
ATOM 1900 N N . GLY A 1 241 ? -12.479 -20.616 -22.162 1.00 55.00 241 GLY A N 1
ATOM 1901 C CA . GLY A 1 241 ? -11.036 -20.749 -22.359 1.00 55.00 241 GLY A CA 1
ATOM 1902 C C . GLY A 1 241 ? -10.213 -19.631 -21.714 1.00 55.00 241 GLY A C 1
ATOM 1903 O O . GLY A 1 241 ? -10.678 -18.503 -21.505 1.00 55.00 241 GLY A O 1
ATOM 1904 N N . LEU A 1 242 ? -8.974 -19.987 -21.373 1.00 57.25 242 LEU A N 1
ATOM 1905 C CA . LEU A 1 242 ? -7.952 -19.093 -20.839 1.00 57.25 242 LEU A CA 1
ATOM 1906 C C . LEU A 1 242 ? -7.244 -18.416 -22.014 1.00 57.25 242 LEU A C 1
ATOM 1908 O O . LEU A 1 242 ? -6.644 -19.089 -22.851 1.00 57.25 242 LEU A O 1
ATOM 1912 N N . LYS A 1 243 ? -7.316 -17.088 -22.081 1.00 58.44 243 LYS A N 1
ATOM 1913 C CA . LYS A 1 243 ? -6.518 -16.287 -23.007 1.00 58.44 243 LYS A CA 1
ATOM 1914 C C . LYS A 1 243 ? -5.667 -15.348 -22.166 1.00 58.44 243 LYS A C 1
ATOM 1916 O O . LYS A 1 243 ? -6.208 -14.511 -21.452 1.00 58.44 243 LYS A O 1
ATOM 1921 N N . ALA A 1 244 ? -4.356 -15.544 -22.205 1.00 57.50 244 ALA A N 1
ATOM 1922 C CA . ALA A 1 244 ? -3.414 -14.629 -21.580 1.00 57.50 244 ALA A CA 1
ATOM 1923 C C . ALA A 1 244 ? -3.320 -13.326 -22.394 1.00 57.50 244 ALA A C 1
ATOM 1925 O O . ALA A 1 244 ? -3.643 -13.315 -23.587 1.00 57.50 244 ALA A O 1
ATOM 1926 N N . CYS A 1 245 ? -2.902 -12.243 -21.737 1.00 53.97 245 CYS A N 1
ATOM 1927 C CA . CYS A 1 245 ? -2.761 -10.928 -22.359 1.00 53.97 245 CYS A CA 1
ATOM 1928 C C . CYS A 1 245 ? -1.840 -11.004 -23.586 1.00 53.97 245 CYS A C 1
ATOM 1930 O O . CYS A 1 245 ? -0.769 -11.612 -23.525 1.00 53.97 245 CYS A O 1
ATOM 1932 N N . ILE A 1 246 ? -2.272 -10.411 -24.703 1.00 60.22 246 ILE A N 1
ATOM 1933 C CA . ILE A 1 246 ? -1.548 -10.467 -25.986 1.00 60.22 246 ILE A CA 1
ATOM 1934 C C . ILE A 1 246 ? -0.279 -9.603 -25.931 1.00 60.22 246 ILE A C 1
ATOM 1936 O O . ILE A 1 246 ? 0.705 -9.925 -26.593 1.00 60.22 246 ILE A O 1
ATOM 1940 N N . ASP A 1 247 ? -0.279 -8.564 -25.093 1.00 52.47 247 ASP A N 1
ATOM 1941 C CA . ASP A 1 247 ? 0.855 -7.650 -24.922 1.00 52.47 247 ASP A CA 1
ATOM 1942 C C . ASP A 1 247 ? 2.026 -8.301 -24.165 1.00 52.47 247 ASP A C 1
ATOM 1944 O O . ASP A 1 247 ? 3.157 -7.818 -24.217 1.00 52.47 247 ASP A O 1
ATOM 1948 N N . ILE A 1 248 ? 1.786 -9.430 -23.487 1.00 64.12 248 ILE A N 1
ATOM 1949 C CA . ILE A 1 248 ? 2.815 -10.167 -22.751 1.00 64.12 248 ILE A CA 1
ATOM 1950 C C . ILE A 1 248 ? 3.397 -11.265 -23.646 1.00 64.12 248 ILE A C 1
ATOM 1952 O O . ILE A 1 248 ? 2.754 -12.287 -23.911 1.00 64.12 248 ILE A O 1
ATOM 1956 N N . LYS A 1 249 ? 4.661 -11.095 -24.057 1.00 67.56 249 LYS A N 1
ATOM 1957 C CA . LYS A 1 249 ? 5.443 -12.152 -24.718 1.00 67.56 249 LYS A CA 1
ATOM 1958 C C . LYS A 1 249 ? 5.709 -13.286 -23.727 1.00 67.56 249 LYS A C 1
ATOM 1960 O O . LYS A 1 249 ? 6.441 -13.125 -22.756 1.00 67.56 249 LYS A O 1
ATOM 1965 N N . GLN A 1 250 ? 5.099 -14.440 -23.971 1.00 73.62 250 GLN A N 1
ATOM 1966 C CA . GLN A 1 250 ? 5.233 -15.618 -23.116 1.00 73.62 250 GLN A CA 1
ATOM 1967 C C . GLN A 1 250 ? 6.302 -16.559 -23.674 1.00 73.62 250 GLN A C 1
ATOM 1969 O O . GLN A 1 250 ? 6.149 -17.101 -24.768 1.00 73.62 250 GLN A O 1
ATOM 1974 N N . HIS A 1 251 ? 7.365 -16.775 -22.900 1.00 77.31 251 HIS A N 1
ATOM 1975 C CA . HIS A 1 251 ? 8.428 -17.733 -23.204 1.00 77.31 251 HIS A CA 1
ATOM 1976 C C . HIS A 1 251 ? 8.306 -18.947 -22.278 1.00 77.31 251 HIS A C 1
ATOM 1978 O O . HIS A 1 251 ? 8.149 -18.794 -21.067 1.00 77.31 251 HIS A O 1
ATOM 1984 N N . LEU A 1 252 ? 8.368 -20.157 -22.839 1.00 81.62 252 LEU A N 1
ATOM 1985 C CA . LEU A 1 252 ? 8.295 -21.404 -22.079 1.00 81.62 252 LEU A CA 1
ATOM 1986 C C . LEU A 1 252 ? 9.626 -22.151 -22.181 1.00 81.62 252 LEU A C 1
ATOM 1988 O O . LEU A 1 252 ? 10.005 -22.600 -23.262 1.00 81.62 252 LEU A O 1
ATOM 1992 N N . PHE A 1 253 ? 10.300 -22.328 -21.045 1.00 79.62 253 PHE A N 1
ATOM 1993 C CA . PHE A 1 253 ? 11.553 -23.073 -20.959 1.00 79.62 253 PHE A CA 1
ATOM 1994 C C . PHE A 1 253 ? 11.329 -24.424 -20.277 1.00 79.62 253 PHE A C 1
ATOM 1996 O O . PHE A 1 253 ? 10.948 -24.501 -19.107 1.00 79.62 253 PHE A O 1
ATOM 2003 N N . LEU A 1 254 ? 11.570 -25.509 -21.011 1.00 84.25 254 LEU A N 1
ATOM 2004 C CA . LEU A 1 254 ? 11.482 -26.871 -20.488 1.00 84.25 254 LEU A CA 1
ATOM 2005 C C . LEU A 1 254 ? 12.799 -27.234 -19.793 1.00 84.25 254 LEU A C 1
ATOM 2007 O O . LEU A 1 254 ? 13.808 -27.458 -20.455 1.00 84.25 254 LEU A O 1
ATOM 2011 N N . CYS A 1 255 ? 12.786 -27.322 -18.464 1.00 83.00 255 CYS A N 1
ATOM 2012 C CA . CYS A 1 255 ? 13.956 -27.686 -17.662 1.00 83.00 255 CYS A CA 1
ATOM 2013 C C . CYS A 1 255 ? 13.598 -28.682 -16.549 1.00 83.00 255 CYS A C 1
ATOM 2015 O O . CYS A 1 255 ? 12.447 -28.775 -16.111 1.00 83.00 255 CYS A O 1
ATOM 2017 N N . ARG A 1 256 ? 14.592 -29.455 -16.094 1.00 83.69 256 ARG A N 1
ATOM 2018 C CA . ARG A 1 256 ? 14.468 -30.300 -14.896 1.00 83.69 256 ARG A CA 1
ATOM 2019 C C . ARG A 1 256 ? 14.618 -29.427 -13.649 1.00 83.69 256 ARG A C 1
ATOM 2021 O O . ARG A 1 256 ? 15.216 -28.359 -13.708 1.00 83.69 256 ARG A O 1
ATOM 2028 N N . GLU A 1 257 ? 14.102 -29.879 -12.508 1.00 80.00 257 GLU A N 1
ATOM 2029 C CA . GLU A 1 257 ? 14.053 -29.079 -11.272 1.00 80.00 257 GLU A CA 1
ATOM 2030 C C . GLU A 1 257 ? 15.431 -28.562 -10.815 1.00 80.00 257 GLU A C 1
ATOM 2032 O O . GLU A 1 257 ? 15.550 -27.402 -10.433 1.00 80.00 257 GLU A O 1
ATOM 2037 N N . TYR A 1 258 ? 16.484 -29.370 -10.971 1.00 81.38 258 TYR A N 1
ATOM 2038 C CA . TYR A 1 258 ? 17.873 -28.984 -10.682 1.00 81.38 258 TYR A CA 1
ATOM 2039 C C . TYR A 1 258 ? 18.449 -27.948 -11.657 1.00 81.38 258 TYR A C 1
ATOM 2041 O O . TYR A 1 258 ? 19.311 -27.155 -11.279 1.00 81.38 258 TYR A O 1
ATOM 2049 N N . ASP A 1 259 ? 17.973 -27.940 -12.901 1.00 81.38 259 ASP A N 1
ATOM 2050 C CA . ASP A 1 259 ? 18.460 -27.044 -13.949 1.00 81.38 259 ASP A CA 1
ATOM 2051 C C . ASP A 1 259 ? 17.749 -25.687 -13.912 1.00 81.38 259 ASP A C 1
ATOM 2053 O O . ASP A 1 259 ? 18.235 -24.742 -14.521 1.00 81.38 259 ASP A O 1
ATOM 2057 N N . LYS A 1 260 ? 16.650 -25.544 -13.151 1.00 82.19 260 LYS A N 1
ATOM 2058 C CA . LYS A 1 260 ? 15.952 -24.259 -12.977 1.00 82.19 260 LYS A CA 1
ATOM 2059 C C . LYS A 1 260 ? 16.875 -23.162 -12.465 1.00 82.19 260 LYS A C 1
ATOM 2061 O O . LYS A 1 260 ? 16.750 -22.040 -12.924 1.00 82.19 260 LYS A O 1
ATOM 2066 N N . LYS A 1 261 ? 17.795 -23.472 -11.542 1.00 77.69 261 LYS A N 1
ATOM 2067 C CA . LYS A 1 261 ? 18.735 -22.476 -11.003 1.00 77.69 261 LYS A CA 1
ATOM 2068 C C . LYS A 1 261 ? 19.725 -21.999 -12.071 1.00 77.69 261 LYS A C 1
ATOM 2070 O O . LYS A 1 261 ? 19.917 -20.803 -12.208 1.00 77.69 261 LYS A O 1
ATOM 2075 N N . LYS A 1 262 ? 20.266 -22.922 -12.871 1.00 77.44 262 LYS A N 1
ATOM 2076 C CA . LYS A 1 262 ? 21.158 -22.595 -13.996 1.00 77.44 262 LYS A CA 1
ATOM 2077 C C . LYS A 1 262 ? 20.434 -21.832 -15.097 1.00 77.44 262 LYS A C 1
ATOM 2079 O O . LYS A 1 262 ? 20.966 -20.877 -15.629 1.00 77.44 262 LYS A O 1
ATOM 2084 N N . LEU A 1 263 ? 19.207 -22.238 -15.410 1.00 75.12 263 LEU A N 1
ATOM 2085 C CA . LEU A 1 263 ? 18.379 -21.569 -16.403 1.00 75.12 263 LEU A CA 1
ATOM 2086 C C . LEU A 1 263 ? 17.949 -20.178 -15.919 1.00 75.12 263 LEU A C 1
ATOM 2088 O O . LEU A 1 263 ? 17.866 -19.256 -16.712 1.00 75.12 263 LEU A O 1
ATOM 2092 N N . LEU A 1 264 ? 17.699 -20.011 -14.617 1.00 75.81 264 LEU A N 1
ATOM 2093 C CA . LEU A 1 264 ? 17.480 -18.703 -14.008 1.00 75.81 264 LEU A CA 1
ATOM 2094 C C . LEU A 1 264 ? 18.742 -17.847 -14.143 1.00 75.81 264 LEU A C 1
ATOM 2096 O O . LEU A 1 264 ? 18.632 -16.721 -14.591 1.00 75.81 264 LEU A O 1
ATOM 2100 N N . GLU A 1 265 ? 19.924 -18.389 -13.841 1.00 71.69 265 GLU A N 1
ATOM 2101 C CA . GLU A 1 265 ? 21.215 -17.716 -14.058 1.00 71.69 265 GLU A CA 1
ATOM 2102 C C . GLU A 1 265 ? 21.471 -17.390 -15.543 1.00 71.69 265 GLU A C 1
ATOM 2104 O O . GLU A 1 265 ? 22.063 -16.362 -15.828 1.00 71.69 265 GLU A O 1
ATOM 2109 N N . GLU A 1 266 ? 21.003 -18.207 -16.492 1.00 67.06 266 GLU A N 1
ATOM 2110 C CA . GLU A 1 266 ? 21.072 -17.937 -17.939 1.00 67.06 266 GLU A CA 1
ATOM 2111 C C . GLU A 1 266 ? 20.033 -16.908 -18.416 1.00 67.06 266 GLU A C 1
ATOM 2113 O O . GLU A 1 266 ? 20.323 -16.131 -19.316 1.00 67.06 266 GLU A O 1
ATOM 2118 N N . ILE A 1 267 ? 18.829 -16.886 -17.834 1.00 66.31 267 ILE A N 1
ATOM 2119 C CA . ILE A 1 267 ? 17.777 -15.899 -18.142 1.00 66.31 267 ILE A CA 1
ATOM 2120 C C . ILE A 1 267 ? 18.114 -14.539 -17.520 1.00 66.31 267 ILE A C 1
ATOM 2122 O O . ILE A 1 267 ? 17.833 -13.505 -18.115 1.00 66.31 267 ILE A O 1
ATOM 2126 N N . PHE A 1 268 ? 18.703 -14.550 -16.324 1.00 56.34 268 PHE A N 1
ATOM 2127 C CA . PHE A 1 268 ? 19.223 -13.382 -15.617 1.00 56.34 268 PHE A CA 1
ATOM 2128 C C . PHE A 1 268 ? 20.710 -13.147 -15.904 1.00 56.34 268 PHE A C 1
ATOM 2130 O O . PHE A 1 268 ? 21.337 -12.403 -15.151 1.00 56.34 268 PHE A O 1
ATOM 2137 N N . ARG A 1 269 ? 21.292 -13.771 -16.945 1.00 45.41 269 ARG A N 1
ATOM 2138 C CA . ARG A 1 269 ? 22.675 -13.467 -17.329 1.00 45.41 269 ARG A CA 1
ATOM 2139 C C . ARG A 1 269 ? 22.759 -11.969 -17.562 1.00 45.41 269 ARG A C 1
ATOM 2141 O O . ARG A 1 269 ? 21.994 -11.418 -18.352 1.00 45.41 269 ARG A O 1
ATOM 2148 N N . GLU A 1 270 ? 23.647 -11.341 -16.805 1.00 42.31 270 GLU A N 1
ATOM 2149 C CA . GLU A 1 270 ? 23.991 -9.941 -16.966 1.00 42.31 270 GLU A CA 1
ATOM 2150 C C . GLU A 1 270 ? 24.390 -9.702 -18.423 1.00 42.31 270 GLU A C 1
ATOM 2152 O O . GLU A 1 270 ? 25.012 -10.557 -19.057 1.00 42.31 270 GLU A O 1
ATOM 2157 N N . PHE A 1 271 ? 23.966 -8.557 -18.951 1.00 40.22 271 PHE A N 1
ATOM 2158 C CA . PHE A 1 271 ? 24.341 -8.079 -20.272 1.00 40.22 271 PHE A CA 1
ATOM 2159 C C . PHE A 1 271 ? 25.871 -8.070 -20.389 1.00 40.22 271 PHE A C 1
ATOM 2161 O O . PHE A 1 271 ? 26.534 -7.213 -19.807 1.00 40.22 271 PHE A O 1
ATOM 2168 N N . ASP A 1 272 ? 26.428 -9.037 -21.115 1.00 38.22 272 ASP A N 1
ATOM 2169 C CA . ASP A 1 272 ? 27.860 -9.123 -21.385 1.00 38.22 272 ASP A CA 1
ATOM 2170 C C . ASP A 1 272 ? 28.179 -8.300 -22.639 1.00 38.22 272 ASP A C 1
ATOM 2172 O O . ASP A 1 272 ? 27.665 -8.570 -23.724 1.00 38.22 272 ASP A O 1
ATOM 2176 N N . ALA A 1 273 ? 29.074 -7.318 -22.506 1.00 42.00 273 ALA A N 1
ATOM 2177 C CA . ALA A 1 273 ? 29.496 -6.418 -23.589 1.00 42.00 273 ALA A CA 1
ATOM 2178 C C . ALA A 1 273 ? 30.227 -7.116 -24.763 1.00 42.00 273 ALA A C 1
ATOM 2180 O O . ALA A 1 273 ? 30.631 -6.461 -25.721 1.00 42.00 273 ALA A O 1
ATOM 2181 N N . GLU A 1 274 ? 30.424 -8.437 -24.699 1.00 44.78 274 GLU A N 1
ATOM 2182 C CA . GLU A 1 274 ? 31.055 -9.229 -25.759 1.00 44.78 274 GLU A CA 1
ATOM 2183 C C . GLU A 1 274 ? 30.053 -9.822 -26.768 1.00 44.78 274 GLU A C 1
ATOM 2185 O O . GLU A 1 274 ? 30.493 -10.418 -27.755 1.00 44.78 274 GLU A O 1
ATOM 2190 N N . ASP A 1 275 ? 28.734 -9.676 -26.564 1.00 47.84 275 ASP A N 1
ATOM 2191 C CA . ASP A 1 275 ? 27.719 -10.196 -27.492 1.00 47.84 275 ASP A CA 1
ATOM 2192 C C . ASP A 1 275 ? 27.375 -9.148 -28.582 1.00 47.84 275 ASP A C 1
ATOM 2194 O O . ASP A 1 275 ? 26.708 -8.151 -28.300 1.00 47.84 275 ASP A O 1
ATOM 2198 N N . PRO A 1 276 ? 27.791 -9.332 -29.853 1.00 50.03 276 PRO A N 1
ATOM 2199 C CA . PRO A 1 276 ? 27.724 -8.308 -30.909 1.00 50.03 276 PRO A CA 1
ATOM 2200 C C . PRO A 1 276 ? 26.306 -8.012 -31.441 1.00 50.03 276 PRO A C 1
ATOM 2202 O O . PRO A 1 276 ? 26.157 -7.462 -32.532 1.00 50.03 276 PRO A O 1
ATOM 2205 N N . ASN A 1 277 ? 25.261 -8.425 -30.719 1.00 50.19 277 ASN A N 1
ATOM 2206 C CA . ASN A 1 277 ? 23.857 -8.209 -31.075 1.00 50.19 277 ASN A CA 1
ATOM 2207 C C . ASN A 1 277 ? 23.091 -7.320 -30.078 1.00 50.19 277 ASN A C 1
ATOM 2209 O O . ASN A 1 277 ? 21.916 -7.063 -30.338 1.00 50.19 277 ASN A O 1
ATOM 2213 N N . ASP A 1 278 ? 23.710 -6.849 -28.987 1.00 53.47 278 ASP A N 1
ATOM 2214 C CA . ASP A 1 278 ? 23.011 -6.125 -27.906 1.00 53.47 278 ASP A CA 1
ATOM 2215 C C . ASP A 1 278 ? 23.559 -4.703 -27.664 1.00 53.47 278 ASP A C 1
ATOM 2217 O O . ASP A 1 278 ? 23.696 -4.224 -26.540 1.00 53.47 278 ASP A O 1
ATOM 2221 N N . ASP A 1 279 ? 23.884 -3.999 -28.751 1.00 52.31 279 ASP A N 1
ATOM 2222 C CA . ASP A 1 279 ? 24.577 -2.706 -28.689 1.00 52.31 279 ASP A CA 1
ATOM 2223 C C . ASP A 1 279 ? 23.679 -1.518 -28.289 1.00 52.31 279 ASP A C 1
ATOM 2225 O O . ASP A 1 279 ? 24.181 -0.412 -28.108 1.00 52.31 279 ASP A O 1
ATOM 2229 N N . MET A 1 280 ? 22.352 -1.659 -28.183 1.00 56.16 280 MET A N 1
ATOM 2230 C CA . MET A 1 280 ? 21.495 -0.503 -27.880 1.00 56.16 280 MET A CA 1
ATOM 2231 C C . MET A 1 280 ? 20.100 -0.894 -27.389 1.00 56.16 280 MET A C 1
ATOM 2233 O O . MET A 1 280 ? 19.231 -1.266 -28.180 1.00 56.16 280 MET A O 1
ATOM 2237 N N . THR A 1 281 ? 19.843 -0.705 -26.096 1.00 61.03 281 THR A N 1
ATOM 2238 C CA . THR A 1 281 ? 18.510 -0.899 -25.511 1.00 61.03 281 THR A CA 1
ATOM 2239 C C . THR A 1 281 ? 17.781 0.441 -25.464 1.00 61.03 281 THR A C 1
ATOM 2241 O O . THR A 1 281 ? 18.137 1.333 -24.693 1.00 61.03 281 THR A O 1
ATOM 2244 N N . GLU A 1 282 ? 16.754 0.613 -26.299 1.00 66.12 282 GLU A N 1
ATOM 2245 C CA . GLU A 1 282 ? 15.878 1.789 -26.250 1.00 66.12 282 GLU A CA 1
ATOM 2246 C C . GLU A 1 282 ? 14.687 1.522 -25.322 1.00 66.12 282 GLU A C 1
ATOM 2248 O O . GLU A 1 282 ? 13.857 0.649 -25.571 1.00 66.12 282 GLU A O 1
ATOM 2253 N N . ILE A 1 283 ? 14.592 2.297 -24.244 1.00 67.06 283 ILE A N 1
ATOM 2254 C CA . ILE A 1 283 ? 13.436 2.319 -23.354 1.00 67.06 283 ILE A CA 1
ATOM 2255 C C . ILE A 1 283 ? 12.555 3.498 -23.761 1.00 67.06 283 ILE A C 1
ATOM 2257 O O . ILE A 1 283 ? 12.908 4.668 -23.587 1.00 67.06 283 ILE A O 1
ATOM 2261 N N . GLU A 1 284 ? 11.398 3.179 -24.327 1.00 65.94 284 GLU A N 1
ATOM 2262 C CA . GLU A 1 284 ? 10.365 4.153 -24.666 1.00 65.94 284 GLU A CA 1
ATOM 2263 C C . GLU A 1 284 ? 9.499 4.491 -23.442 1.00 65.94 284 GLU A C 1
ATOM 2265 O O . GLU A 1 284 ? 9.377 3.711 -22.499 1.00 65.94 284 GLU A O 1
ATOM 2270 N N . ASN A 1 285 ? 8.848 5.653 -23.479 1.00 65.38 285 ASN A N 1
ATOM 2271 C CA . ASN A 1 285 ? 7.931 6.133 -22.440 1.00 65.38 285 ASN A CA 1
ATOM 2272 C C . ASN A 1 285 ? 8.565 6.361 -21.055 1.00 65.38 285 ASN A C 1
ATOM 2274 O O . ASN A 1 285 ? 7.926 6.184 -20.019 1.00 65.38 285 ASN A O 1
ATOM 2278 N N . CYS A 1 286 ? 9.827 6.792 -21.021 1.00 64.88 286 CYS A N 1
ATOM 2279 C CA . CYS A 1 286 ? 10.485 7.225 -19.793 1.00 64.88 286 CYS A CA 1
ATOM 2280 C C . CYS A 1 286 ? 9.964 8.599 -19.354 1.00 64.88 286 CYS A C 1
ATOM 2282 O O . CYS A 1 286 ? 9.927 9.542 -20.142 1.00 64.88 286 CYS A O 1
ATOM 2284 N N . TYR A 1 287 ? 9.612 8.745 -18.081 1.00 66.50 287 TYR A N 1
ATOM 2285 C CA . TYR A 1 287 ? 9.090 9.999 -17.543 1.00 66.50 287 TYR A CA 1
ATOM 2286 C C . TYR A 1 287 ? 10.117 11.147 -17.625 1.00 66.50 287 TYR A C 1
ATOM 2288 O O . TYR A 1 287 ? 11.209 11.074 -17.062 1.00 66.50 287 TYR A O 1
ATOM 2296 N N . CYS A 1 288 ? 9.763 12.250 -18.289 1.00 62.66 288 CYS A N 1
ATOM 2297 C CA . CYS A 1 288 ? 10.589 13.451 -18.368 1.00 62.66 288 CYS A CA 1
ATOM 2298 C C . CYS A 1 288 ? 10.435 14.309 -17.110 1.00 62.66 288 CYS A C 1
ATOM 2300 O O . CYS A 1 288 ? 9.422 14.986 -16.931 1.00 62.66 288 CYS A O 1
ATOM 2302 N N . VAL A 1 289 ? 11.497 14.397 -16.309 1.00 71.81 289 VAL A N 1
ATOM 2303 C CA . VAL A 1 289 ? 11.545 15.222 -15.085 1.00 71.81 289 VAL A CA 1
ATOM 2304 C C . VAL A 1 289 ? 11.304 16.715 -15.361 1.00 71.81 289 VAL A C 1
ATOM 2306 O O . VAL A 1 289 ? 10.778 17.423 -14.511 1.00 71.81 289 VAL A O 1
ATOM 2309 N N . ASN A 1 290 ? 11.634 17.200 -16.564 1.00 63.09 290 ASN A N 1
ATOM 2310 C CA . ASN A 1 290 ? 11.482 18.613 -16.920 1.00 63.09 290 ASN A CA 1
ATOM 2311 C C . ASN A 1 290 ? 10.044 19.006 -17.316 1.00 63.09 290 ASN A C 1
ATOM 2313 O O . ASN A 1 290 ? 9.622 20.127 -17.057 1.00 63.09 290 ASN A O 1
ATOM 2317 N N . CYS A 1 291 ? 9.282 18.123 -17.974 1.00 67.38 291 CYS A N 1
ATOM 2318 C CA . CYS A 1 291 ? 7.964 18.488 -18.525 1.00 67.38 291 CYS A CA 1
ATOM 2319 C C . CYS A 1 291 ? 6.810 17.545 -18.156 1.00 67.38 291 CYS A C 1
ATOM 2321 O O . CYS A 1 291 ? 5.678 17.791 -18.572 1.00 67.38 291 CYS A O 1
ATOM 2323 N N . GLY A 1 292 ? 7.083 16.477 -17.401 1.00 67.62 292 GLY A N 1
ATOM 2324 C CA . GLY A 1 292 ? 6.090 15.505 -16.938 1.00 67.62 292 GLY A CA 1
ATOM 2325 C C . GLY A 1 292 ? 5.485 14.619 -18.031 1.00 67.62 292 GLY A C 1
ATOM 2326 O O . GLY A 1 292 ? 4.466 13.978 -17.794 1.00 67.62 292 GLY A O 1
ATOM 2327 N N . LYS A 1 293 ? 6.071 14.615 -19.235 1.00 76.25 293 LYS A N 1
ATOM 2328 C CA . LYS A 1 293 ? 5.660 13.787 -20.381 1.00 76.25 293 LYS A CA 1
ATOM 2329 C C . LYS A 1 293 ? 6.677 12.692 -20.666 1.00 76.25 293 LYS A C 1
ATOM 2331 O O . LYS A 1 293 ? 7.790 12.730 -20.161 1.00 76.25 293 LYS A O 1
ATOM 2336 N N . ASP A 1 294 ? 6.315 11.786 -21.550 1.00 73.62 294 ASP A N 1
ATOM 2337 C CA . ASP A 1 294 ? 7.147 10.665 -21.960 1.00 73.62 294 ASP A CA 1
ATOM 2338 C C . ASP A 1 294 ? 8.297 11.095 -22.892 1.00 73.62 294 ASP A C 1
ATOM 2340 O O . ASP A 1 294 ? 8.128 11.915 -23.800 1.00 73.62 294 ASP A O 1
ATOM 2344 N N . GLY A 1 295 ? 9.486 10.553 -22.645 1.00 81.31 295 GLY A N 1
ATOM 2345 C CA . GLY A 1 295 ? 10.686 10.634 -23.474 1.00 81.31 295 GLY A CA 1
ATOM 2346 C C . GLY A 1 295 ? 11.293 9.249 -23.698 1.00 81.31 295 GLY A C 1
ATOM 2347 O O . GLY A 1 295 ? 10.723 8.235 -23.295 1.00 81.31 295 GLY A O 1
ATOM 2348 N N . THR A 1 296 ? 12.452 9.202 -24.341 1.00 74.19 296 THR A N 1
ATOM 2349 C CA . THR A 1 296 ? 13.140 7.952 -24.681 1.00 74.19 296 THR A CA 1
ATOM 2350 C C . THR A 1 296 ? 14.485 7.911 -23.975 1.00 74.19 296 THR A C 1
ATOM 2352 O O . THR A 1 296 ? 15.252 8.864 -24.082 1.00 74.19 296 THR A O 1
ATOM 2355 N N . THR A 1 297 ? 14.785 6.818 -23.273 1.00 74.69 297 THR A N 1
ATOM 2356 C CA . THR A 1 297 ? 16.126 6.566 -22.728 1.00 74.69 297 THR A CA 1
ATOM 2357 C C . THR A 1 297 ? 16.824 5.527 -23.578 1.00 74.69 297 THR A C 1
ATOM 2359 O O . THR A 1 297 ? 16.336 4.415 -23.735 1.00 74.69 297 THR A O 1
ATOM 2362 N N . ARG A 1 298 ? 17.983 5.877 -24.116 1.00 74.81 298 ARG A N 1
ATOM 2363 C CA . ARG A 1 298 ? 18.860 4.967 -24.848 1.00 74.81 298 ARG A CA 1
ATOM 2364 C C . ARG A 1 298 ? 19.940 4.480 -23.908 1.00 74.81 298 ARG A C 1
ATOM 2366 O O . ARG A 1 298 ? 20.686 5.301 -23.385 1.00 74.81 298 ARG A O 1
ATOM 2373 N N . MET A 1 299 ? 20.017 3.179 -23.692 1.00 65.88 299 MET A N 1
ATOM 2374 C CA . MET A 1 299 ? 21.062 2.556 -22.895 1.00 65.88 299 MET A CA 1
ATOM 2375 C C . MET A 1 299 ? 22.072 1.907 -23.832 1.00 65.88 299 MET A C 1
ATOM 2377 O O . MET A 1 299 ? 21.712 1.089 -24.675 1.00 65.88 299 MET A O 1
ATOM 2381 N N . LEU A 1 300 ? 23.327 2.304 -23.684 1.00 68.69 300 LEU A N 1
ATOM 2382 C CA . LEU A 1 300 ? 24.461 1.778 -24.424 1.00 68.69 300 LEU A CA 1
ATOM 2383 C C . LEU A 1 300 ? 25.452 1.216 -23.408 1.00 68.69 300 LEU A C 1
ATOM 2385 O O . LEU A 1 300 ? 26.047 1.981 -22.647 1.00 68.69 300 LEU A O 1
ATOM 2389 N N . LEU A 1 301 ? 25.632 -0.103 -23.395 1.00 60.59 301 LEU A N 1
ATOM 2390 C CA . LEU A 1 301 ? 26.785 -0.705 -22.735 1.00 60.59 301 LEU A CA 1
ATOM 2391 C C . LEU A 1 301 ? 27.999 -0.521 -23.640 1.00 60.59 301 LEU A C 1
ATOM 2393 O O . LEU A 1 301 ? 27.970 -0.881 -24.812 1.00 60.59 301 LEU A O 1
ATOM 2397 N N . THR A 1 302 ? 29.056 0.096 -23.121 1.00 56.56 302 THR A N 1
ATOM 2398 C CA . THR A 1 302 ? 30.277 0.315 -23.893 1.00 56.56 302 THR A CA 1
ATOM 2399 C C . THR A 1 302 ? 31.516 0.129 -23.034 1.00 56.56 302 THR A C 1
ATOM 2401 O O . THR A 1 302 ? 31.576 0.562 -21.879 1.00 56.56 302 THR A O 1
ATOM 2404 N N . ASP A 1 303 ? 32.523 -0.506 -23.627 1.00 51.34 303 ASP A N 1
ATOM 2405 C CA . ASP A 1 303 ? 33.859 -0.597 -23.062 1.00 51.34 303 ASP A CA 1
ATOM 2406 C C . ASP A 1 303 ? 34.678 0.619 -23.484 1.00 51.34 303 ASP A C 1
ATOM 2408 O O . ASP A 1 303 ? 35.034 0.801 -24.651 1.00 51.34 303 ASP A O 1
ATOM 2412 N N . ILE A 1 304 ? 35.008 1.466 -22.511 1.00 54.38 304 ILE A N 1
ATOM 2413 C CA . ILE A 1 304 ? 35.940 2.571 -22.722 1.00 54.38 304 ILE A CA 1
ATOM 2414 C C . ILE A 1 304 ? 37.359 2.034 -22.453 1.00 54.38 304 ILE A C 1
ATOM 2416 O O . ILE A 1 304 ? 37.607 1.481 -21.381 1.00 54.38 304 ILE A O 1
ATOM 2420 N N . PRO A 1 305 ? 38.328 2.177 -23.377 1.00 38.00 305 PRO A N 1
ATOM 2421 C CA . PRO A 1 305 ? 39.704 1.735 -23.147 1.00 38.00 305 PRO A CA 1
ATOM 2422 C C . PRO A 1 305 ? 40.285 2.357 -21.866 1.00 38.00 305 PRO A C 1
ATOM 2424 O O . PRO A 1 305 ? 40.168 3.563 -21.667 1.00 38.00 305 PRO A O 1
ATOM 2427 N N . PHE A 1 306 ? 40.929 1.542 -21.020 1.00 40.16 306 PHE A N 1
ATOM 2428 C CA . PHE A 1 306 ? 41.390 1.872 -19.652 1.00 40.16 306 PHE A CA 1
ATOM 2429 C C . PHE A 1 306 ? 40.296 1.999 -18.574 1.00 40.16 306 PHE A C 1
ATOM 2431 O O . PHE A 1 306 ? 40.630 2.202 -17.406 1.00 40.16 306 PHE A O 1
ATOM 2438 N N . PHE A 1 307 ? 39.028 1.789 -18.925 1.00 43.50 307 PHE A N 1
ATOM 2439 C CA . PHE A 1 307 ? 37.910 1.639 -17.997 1.00 43.50 307 PHE A CA 1
ATOM 2440 C C . PHE A 1 307 ? 37.351 0.215 -18.020 1.00 43.50 307 PHE A C 1
ATOM 2442 O O . PHE A 1 307 ? 37.574 -0.564 -18.942 1.00 43.50 307 PHE A O 1
ATOM 2449 N N . ARG A 1 308 ? 36.630 -0.115 -16.949 1.00 54.59 308 ARG A N 1
ATOM 2450 C CA . ARG A 1 308 ? 35.769 -1.298 -16.842 1.00 54.59 308 ARG A CA 1
ATOM 2451 C C . ARG A 1 308 ? 34.389 -0.963 -17.428 1.00 54.59 308 ARG A C 1
ATOM 2453 O O . ARG A 1 308 ? 34.044 0.212 -17.432 1.00 54.59 308 ARG A O 1
ATOM 2460 N N . GLN A 1 309 ? 33.628 -1.973 -17.862 1.00 53.38 309 GLN A N 1
ATOM 2461 C CA . GLN A 1 309 ? 32.293 -1.856 -18.485 1.00 53.38 309 GLN A CA 1
ATOM 2462 C C . GLN A 1 309 ? 31.404 -0.756 -17.882 1.00 53.38 309 GLN A C 1
ATOM 2464 O O . GLN A 1 309 ? 31.255 -0.649 -16.656 1.00 53.38 309 GLN A O 1
ATOM 2469 N N . VAL A 1 310 ? 30.779 0.035 -18.755 1.00 60.69 310 VAL A N 1
ATOM 2470 C CA . VAL A 1 310 ? 29.969 1.193 -18.377 1.00 60.69 310 VAL A CA 1
ATOM 2471 C C . VAL A 1 310 ? 28.639 1.209 -19.130 1.00 60.69 310 VAL A C 1
ATOM 2473 O O . VAL A 1 310 ? 28.610 0.988 -20.338 1.00 60.69 310 VAL A O 1
ATOM 2476 N N . VAL A 1 311 ? 27.549 1.542 -18.432 1.00 63.06 311 VAL A N 1
ATOM 2477 C CA . VAL A 1 311 ? 26.237 1.820 -19.030 1.00 63.06 311 VAL A CA 1
ATOM 2478 C C . VAL A 1 311 ? 26.082 3.325 -19.237 1.00 63.06 311 VAL A C 1
ATOM 2480 O O . VAL A 1 311 ? 26.043 4.098 -18.279 1.00 63.06 311 VAL A O 1
ATOM 2483 N N . VAL A 1 312 ? 25.967 3.754 -20.489 1.00 64.88 312 VAL A N 1
ATOM 2484 C CA . VAL A 1 312 ? 25.623 5.128 -20.863 1.00 64.88 312 VAL A CA 1
ATOM 2485 C C . VAL A 1 312 ? 24.123 5.199 -21.113 1.00 64.88 312 VAL A C 1
ATOM 2487 O O . VAL A 1 312 ? 23.616 4.612 -22.064 1.00 64.88 312 VAL A O 1
ATOM 2490 N N . MET A 1 313 ? 23.408 5.939 -20.274 1.00 68.31 313 MET A N 1
ATOM 2491 C CA . MET A 1 313 ? 21.979 6.197 -20.409 1.00 68.31 313 MET A CA 1
ATOM 2492 C C . MET A 1 313 ? 21.773 7.602 -20.968 1.00 68.31 313 MET A C 1
ATOM 2494 O O . MET A 1 313 ? 22.025 8.593 -20.292 1.00 68.31 313 MET A O 1
ATOM 2498 N N . SER A 1 314 ? 21.305 7.711 -22.205 1.00 72.81 314 SER A N 1
ATOM 2499 C CA . SER A 1 314 ? 20.963 8.979 -22.845 1.00 72.81 314 SER A CA 1
ATOM 2500 C C . SER A 1 314 ? 19.450 9.135 -22.917 1.00 72.81 314 SER A C 1
ATOM 2502 O O . SER A 1 314 ? 18.783 8.518 -23.744 1.00 72.81 314 SER A O 1
ATOM 2504 N N . PHE A 1 315 ? 18.897 9.954 -22.032 1.00 74.69 315 PHE A N 1
ATOM 2505 C CA . PHE A 1 315 ? 17.504 10.370 -22.063 1.00 74.69 315 PHE A CA 1
ATOM 2506 C C . PHE A 1 315 ? 17.324 11.548 -23.021 1.00 74.69 315 PHE A C 1
ATOM 2508 O O . PHE A 1 315 ? 18.002 12.568 -22.896 1.00 74.69 315 PHE A O 1
ATOM 2515 N N . GLU A 1 316 ? 16.358 11.448 -23.928 1.00 73.50 316 GLU A N 1
ATOM 2516 C CA . GLU A 1 316 ? 15.926 12.518 -24.820 1.00 73.50 316 GLU A CA 1
ATOM 2517 C C . GLU A 1 316 ? 14.399 12.643 -24.796 1.00 73.50 316 GLU A C 1
ATOM 2519 O O . GLU A 1 316 ? 13.661 11.699 -25.074 1.00 73.50 316 GLU A O 1
ATOM 2524 N N . CYS A 1 317 ? 13.899 13.839 -24.483 1.00 68.25 317 CYS A N 1
ATOM 2525 C CA . CYS A 1 317 ? 12.475 14.137 -24.570 1.00 68.25 317 CYS A CA 1
ATOM 2526 C C . CYS A 1 317 ? 12.148 14.831 -25.893 1.00 68.25 317 CYS A C 1
ATOM 2528 O O . CYS A 1 317 ? 12.553 15.970 -26.122 1.00 68.25 317 CYS A O 1
ATOM 2530 N N . SER A 1 318 ? 11.324 14.192 -26.719 1.00 76.38 318 SER A N 1
ATOM 2531 C CA . SER A 1 318 ? 10.850 14.720 -28.006 1.00 76.38 318 SER A CA 1
ATOM 2532 C C . SER A 1 318 ? 9.918 15.935 -27.885 1.00 76.38 318 SER A C 1
ATOM 2534 O O . SER A 1 318 ? 9.713 16.656 -28.860 1.00 76.38 318 SER A O 1
ATOM 2536 N N . TYR A 1 319 ? 9.357 16.194 -26.697 1.00 75.00 319 TYR A N 1
ATOM 2537 C CA . TYR A 1 319 ? 8.426 17.304 -26.466 1.00 75.00 319 TYR A CA 1
ATOM 2538 C C . TYR A 1 319 ? 9.101 18.600 -26.013 1.00 75.00 319 TYR A C 1
ATOM 2540 O O . TYR A 1 319 ? 8.671 19.677 -26.420 1.00 75.00 319 TYR A O 1
ATOM 2548 N N . CYS A 1 320 ? 10.109 18.519 -25.140 1.00 72.00 320 CYS A N 1
ATOM 2549 C CA . CYS A 1 320 ? 10.789 19.698 -24.589 1.00 72.00 320 CYS A CA 1
ATOM 2550 C C . CYS A 1 320 ? 12.276 19.781 -24.960 1.00 72.00 320 CYS A C 1
ATOM 2552 O O . CYS A 1 320 ? 12.955 20.697 -24.505 1.00 72.00 320 CYS A O 1
ATOM 2554 N N . ASN A 1 321 ? 12.781 18.843 -25.771 1.00 71.38 321 ASN A N 1
ATOM 2555 C CA . ASN A 1 321 ? 14.193 18.703 -26.144 1.00 71.38 321 ASN A CA 1
ATOM 2556 C C . ASN A 1 321 ? 15.154 18.616 -24.948 1.00 71.38 321 ASN A C 1
ATOM 2558 O O . ASN A 1 321 ? 16.352 18.863 -25.087 1.00 71.38 321 ASN A O 1
ATOM 2562 N N . PHE A 1 322 ? 14.646 18.260 -23.766 1.00 58.97 322 PHE A N 1
ATOM 2563 C CA . PHE A 1 322 ? 15.486 18.007 -22.607 1.00 58.97 322 PHE A CA 1
ATOM 2564 C C . PHE A 1 322 ? 16.295 16.736 -22.846 1.00 58.97 322 PHE A C 1
ATOM 2566 O O . PHE A 1 322 ? 15.728 15.695 -23.193 1.00 58.97 322 PHE A O 1
ATOM 2573 N N . ARG A 1 323 ? 17.610 16.840 -22.660 1.00 62.47 323 ARG A N 1
ATOM 2574 C CA . ARG A 1 323 ? 18.548 15.731 -22.786 1.00 62.47 323 ARG A CA 1
ATOM 2575 C C . ARG A 1 323 ? 19.288 15.548 -21.476 1.00 62.47 323 ARG A C 1
ATOM 2577 O O . ARG A 1 323 ? 19.757 16.529 -20.902 1.00 62.47 323 ARG A O 1
ATOM 2584 N N . ASN A 1 324 ? 19.401 14.309 -21.027 1.00 65.31 324 ASN A N 1
ATOM 2585 C CA . ASN A 1 324 ? 20.192 13.955 -19.861 1.00 65.31 324 ASN A CA 1
ATOM 2586 C C . ASN A 1 324 ? 21.022 12.721 -20.189 1.00 65.31 324 ASN A C 1
ATOM 2588 O O . ASN A 1 324 ? 20.471 11.728 -20.645 1.00 65.31 324 ASN A O 1
ATOM 2592 N N . ASN A 1 325 ? 22.329 12.793 -19.964 1.00 65.44 325 ASN A N 1
ATOM 2593 C CA . ASN A 1 325 ? 23.217 11.656 -20.138 1.00 65.44 325 ASN A CA 1
ATOM 2594 C C . ASN A 1 325 ? 23.723 11.258 -18.758 1.00 65.44 325 ASN A C 1
ATOM 2596 O O . ASN A 1 325 ? 24.435 12.025 -18.111 1.00 65.44 325 ASN A O 1
ATOM 2600 N N . GLU A 1 326 ? 23.327 10.079 -18.314 1.00 55.75 326 GLU A N 1
ATOM 2601 C CA . GLU A 1 326 ? 23.754 9.478 -17.064 1.00 55.75 326 GLU A CA 1
ATOM 2602 C C . GLU A 1 326 ? 24.667 8.300 -17.376 1.00 55.75 326 GLU A C 1
ATOM 2604 O O . GLU A 1 326 ? 24.518 7.623 -18.392 1.00 55.75 326 GLU A O 1
ATOM 2609 N N . LEU A 1 327 ? 25.653 8.085 -16.519 1.00 61.41 327 LEU A N 1
ATOM 2610 C CA . LEU A 1 327 ? 26.622 7.024 -16.690 1.00 61.41 327 LEU A CA 1
ATOM 2611 C C . LEU A 1 327 ? 26.659 6.210 -15.403 1.00 61.41 327 LEU A C 1
ATOM 2613 O O . LEU A 1 327 ? 26.897 6.757 -14.322 1.00 61.41 327 LEU A O 1
ATOM 2617 N N . GLN A 1 328 ? 26.388 4.915 -15.532 1.00 58.31 328 GLN A N 1
ATOM 2618 C CA . GLN A 1 328 ? 26.396 3.969 -14.426 1.00 58.31 328 GLN A CA 1
ATOM 2619 C C . GLN A 1 328 ? 27.522 2.953 -14.639 1.00 58.31 328 GLN A C 1
ATOM 2621 O O . GLN A 1 328 ? 27.616 2.356 -15.714 1.00 58.31 328 GLN A O 1
ATOM 2626 N N . PRO A 1 329 ? 28.414 2.757 -13.654 1.00 55.38 329 PRO A N 1
ATOM 2627 C CA . PRO A 1 329 ? 29.396 1.686 -13.731 1.00 55.38 329 PRO A CA 1
ATOM 2628 C C . PRO A 1 329 ? 28.664 0.338 -13.693 1.00 55.38 329 PRO A C 1
ATOM 2630 O O . PRO A 1 329 ? 27.854 0.106 -12.801 1.00 55.38 329 PRO A O 1
ATOM 2633 N N . ALA A 1 330 ? 28.948 -0.546 -14.654 1.00 51.31 330 ALA A N 1
ATOM 2634 C CA . ALA A 1 330 ? 28.317 -1.868 -14.718 1.00 51.31 330 ALA A CA 1
ATOM 2635 C C . ALA A 1 330 ? 28.984 -2.892 -13.774 1.00 51.31 330 ALA A C 1
ATOM 2637 O O . ALA A 1 330 ? 28.421 -3.944 -13.499 1.00 51.31 330 ALA A O 1
ATOM 2638 N N . ASN A 1 331 ? 30.186 -2.593 -13.264 1.00 51.53 331 ASN A N 1
ATOM 2639 C CA . ASN A 1 331 ? 30.993 -3.520 -12.470 1.00 51.53 331 ASN A CA 1
ATOM 2640 C C . ASN A 1 331 ? 30.950 -3.262 -10.955 1.00 51.53 331 ASN A C 1
ATOM 2642 O O . ASN A 1 331 ? 30.756 -2.135 -10.495 1.00 51.53 331 ASN A O 1
ATOM 2646 N N . LYS A 1 332 ? 31.236 -4.330 -10.193 1.00 56.19 332 LYS A N 1
ATOM 2647 C CA . LYS A 1 332 ? 31.400 -4.334 -8.729 1.00 56.19 332 LYS A CA 1
ATOM 2648 C C . LYS A 1 332 ? 32.382 -3.260 -8.252 1.00 56.19 332 LYS A C 1
ATOM 2650 O O . LYS A 1 332 ? 33.379 -2.956 -8.911 1.00 56.19 332 LYS A O 1
ATOM 2655 N N . ILE A 1 333 ? 32.097 -2.727 -7.068 1.00 61.41 333 ILE A N 1
ATOM 2656 C CA . ILE A 1 333 ? 32.887 -1.692 -6.402 1.00 61.41 333 ILE A CA 1
ATOM 2657 C C . ILE A 1 333 ? 34.353 -2.147 -6.279 1.00 61.41 333 ILE A C 1
ATOM 2659 O O . ILE A 1 333 ? 34.622 -3.302 -5.947 1.00 61.41 333 ILE A O 1
ATOM 2663 N N . ALA A 1 334 ? 35.307 -1.262 -6.589 1.00 63.00 334 ALA A N 1
ATOM 2664 C CA . ALA A 1 334 ? 36.730 -1.609 -6.617 1.00 63.00 334 ALA A CA 1
ATOM 2665 C C . ALA A 1 334 ? 37.245 -2.026 -5.225 1.00 63.00 334 ALA A C 1
ATOM 2667 O O . ALA A 1 334 ? 36.688 -1.616 -4.219 1.00 63.00 334 ALA A O 1
ATOM 2668 N N . GLU A 1 335 ? 38.330 -2.804 -5.130 1.00 64.25 335 GLU A N 1
ATOM 2669 C CA . GLU A 1 335 ? 38.886 -3.258 -3.834 1.00 64.25 335 GLU A CA 1
ATOM 2670 C C . GLU A 1 335 ? 39.477 -2.126 -2.967 1.00 64.25 335 GLU A C 1
ATOM 2672 O O . GLU A 1 335 ? 39.711 -2.311 -1.774 1.00 64.25 335 GLU A O 1
ATOM 2677 N N . LYS A 1 336 ? 39.766 -0.960 -3.557 1.00 77.56 336 LYS A N 1
ATOM 2678 C CA . LYS A 1 336 ? 40.390 0.190 -2.887 1.00 77.56 336 LYS A CA 1
ATOM 2679 C C . LYS A 1 336 ? 39.717 1.486 -3.318 1.00 77.56 336 LYS A C 1
ATOM 2681 O O . LYS A 1 336 ? 39.343 1.621 -4.482 1.00 77.56 336 LYS A O 1
ATOM 2686 N N . GLY A 1 337 ? 39.632 2.439 -2.393 1.00 82.75 337 GLY A N 1
ATOM 2687 C CA . GLY A 1 337 ? 39.238 3.810 -2.698 1.00 82.75 337 GLY A CA 1
ATOM 2688 C C . GLY A 1 337 ? 40.349 4.540 -3.454 1.00 82.75 337 GLY A C 1
ATOM 2689 O O . GLY A 1 337 ? 41.529 4.174 -3.367 1.00 82.75 337 GLY A O 1
ATOM 2690 N N . ILE A 1 338 ? 39.980 5.578 -4.199 1.00 86.50 338 ILE A N 1
ATOM 2691 C CA . ILE A 1 338 ? 40.912 6.376 -4.998 1.00 86.50 338 ILE A CA 1
ATOM 2692 C C . ILE A 1 338 ? 40.816 7.851 -4.626 1.00 86.50 338 ILE A C 1
ATOM 2694 O O . ILE A 1 338 ? 39.735 8.398 -4.425 1.00 86.50 338 ILE A O 1
ATOM 2698 N N . ARG A 1 339 ? 41.969 8.506 -4.528 1.00 89.44 339 ARG A N 1
ATOM 2699 C CA . ARG A 1 339 ? 42.088 9.943 -4.303 1.00 89.44 339 ARG A CA 1
ATOM 2700 C C . ARG A 1 339 ? 42.891 10.562 -5.434 1.00 89.44 339 ARG A C 1
ATOM 2702 O O . ARG A 1 339 ? 44.046 10.195 -5.655 1.00 89.44 339 ARG A O 1
ATOM 2709 N N . TYR A 1 340 ? 42.274 11.512 -6.122 1.00 88.19 340 TYR A N 1
ATOM 2710 C CA . TYR A 1 340 ? 42.898 12.334 -7.145 1.00 88.19 340 TYR A CA 1
ATOM 2711 C C . TYR A 1 340 ? 43.222 13.708 -6.569 1.00 88.19 340 TYR A C 1
ATOM 2713 O O . TYR A 1 340 ? 42.349 14.367 -6.013 1.00 88.19 340 TYR A O 1
ATOM 2721 N N . GLU A 1 341 ? 44.467 14.146 -6.724 1.00 88.62 341 GLU A N 1
ATOM 2722 C CA . GLU A 1 341 ? 44.918 15.508 -6.441 1.00 88.62 341 GLU A CA 1
ATOM 2723 C C . GLU A 1 341 ? 45.371 16.127 -7.767 1.00 88.62 341 GLU A C 1
ATOM 2725 O O . GLU A 1 341 ? 46.417 15.756 -8.304 1.00 88.62 341 GLU A O 1
ATOM 2730 N N . LEU A 1 342 ? 44.561 17.031 -8.320 1.00 87.31 342 LEU A N 1
ATOM 2731 C CA . LEU A 1 342 ? 44.849 17.740 -9.565 1.00 87.31 342 LEU A CA 1
ATOM 2732 C C . LEU A 1 342 ? 45.217 19.192 -9.259 1.00 87.31 342 LEU A C 1
ATOM 2734 O O . LEU A 1 342 ? 44.396 19.952 -8.747 1.00 87.31 342 LEU A O 1
ATOM 2738 N N . THR A 1 343 ? 46.426 19.603 -9.631 1.00 87.06 343 THR A N 1
ATOM 2739 C CA . THR A 1 343 ? 46.823 21.014 -9.609 1.00 87.06 343 THR A CA 1
ATOM 2740 C C . THR A 1 343 ? 46.432 21.671 -10.929 1.00 87.06 343 THR A C 1
ATOM 2742 O O . THR A 1 343 ? 47.046 21.426 -11.968 1.00 87.06 343 THR A O 1
ATOM 2745 N N . VAL A 1 344 ? 45.406 22.520 -10.895 1.00 84.38 344 VAL A N 1
ATOM 2746 C CA . VAL A 1 344 ? 44.881 23.220 -12.070 1.00 84.38 344 VAL A CA 1
ATOM 2747 C C . VAL A 1 344 ? 45.647 24.528 -12.236 1.00 84.38 344 VAL A C 1
ATOM 2749 O O . VAL A 1 344 ? 45.513 25.440 -11.419 1.00 84.38 344 VAL A O 1
ATOM 2752 N N . SER A 1 345 ? 46.460 24.631 -13.292 1.00 81.12 345 SER A N 1
ATOM 2753 C CA . SER A 1 345 ? 47.220 25.857 -13.582 1.00 81.12 345 SER A CA 1
ATOM 2754 C C . SER A 1 345 ? 46.950 26.458 -14.957 1.00 81.12 345 SER A C 1
ATOM 2756 O O . SER A 1 345 ? 47.167 27.651 -15.143 1.00 81.12 345 SER A O 1
ATOM 2758 N N . ASN A 1 346 ? 46.490 25.662 -15.925 1.00 78.38 346 ASN A N 1
ATOM 2759 C CA . ASN A 1 346 ? 46.213 26.128 -17.282 1.00 78.38 346 ASN A CA 1
ATOM 2760 C C . ASN A 1 346 ? 44.729 25.996 -17.636 1.00 78.38 346 ASN A C 1
ATOM 2762 O O . ASN A 1 346 ? 44.043 25.094 -17.166 1.00 78.38 346 ASN A O 1
ATOM 2766 N N . VAL A 1 347 ? 44.259 26.800 -18.596 1.00 76.31 347 VAL A N 1
ATOM 2767 C CA . VAL A 1 347 ? 42.904 26.662 -19.175 1.00 76.31 347 VAL A CA 1
ATOM 2768 C C . VAL A 1 347 ? 42.682 25.268 -19.783 1.00 76.31 347 VAL A C 1
ATOM 2770 O O . VAL A 1 347 ? 41.572 24.752 -19.789 1.00 76.31 347 VAL A O 1
ATOM 2773 N N . LYS A 1 348 ? 43.752 24.603 -20.236 1.00 77.44 348 LYS A N 1
ATOM 2774 C CA . LYS A 1 348 ? 43.684 23.206 -20.690 1.00 77.44 348 LYS A CA 1
ATOM 2775 C C . LYS A 1 348 ? 43.330 22.233 -19.563 1.00 77.44 348 LYS A C 1
ATOM 2777 O O . LYS A 1 348 ? 42.612 21.271 -19.808 1.00 77.44 348 LYS A O 1
ATOM 2782 N N . ASP A 1 349 ? 43.768 22.496 -18.335 1.00 79.56 349 ASP A N 1
ATOM 2783 C CA . ASP A 1 349 ? 43.459 21.641 -17.185 1.00 79.56 349 ASP A CA 1
ATOM 2784 C C . ASP A 1 349 ? 41.976 21.733 -16.799 1.00 79.56 349 ASP A C 1
ATOM 2786 O O . ASP A 1 349 ? 41.395 20.745 -16.357 1.00 79.56 349 ASP A O 1
ATOM 2790 N N . LEU A 1 350 ? 41.332 22.876 -17.066 1.00 80.69 350 LEU A N 1
ATOM 2791 C CA . LEU A 1 350 ? 39.885 23.052 -16.895 1.00 80.69 350 LEU A CA 1
ATOM 2792 C C . LEU A 1 350 ? 39.064 22.171 -17.852 1.00 80.69 350 LEU A C 1
ATOM 2794 O O . LEU A 1 350 ? 37.957 21.755 -17.512 1.00 80.69 350 LEU A O 1
ATOM 2798 N N . SER A 1 351 ? 39.624 21.853 -19.025 1.00 82.38 351 SER A N 1
ATOM 2799 C CA . SER A 1 351 ? 38.980 21.013 -20.041 1.00 82.38 351 SER A CA 1
ATOM 2800 C C . SER A 1 351 ? 39.166 19.506 -19.839 1.00 82.38 351 SER A C 1
ATOM 2802 O O . SER A 1 351 ? 38.651 18.735 -20.645 1.00 82.38 351 SER A O 1
ATOM 2804 N N . ARG A 1 352 ? 39.870 19.075 -18.780 1.00 82.31 352 ARG A N 1
ATOM 2805 C CA . ARG A 1 352 ? 40.038 17.648 -18.461 1.00 82.31 352 ARG A CA 1
ATOM 2806 C C . ARG A 1 352 ? 38.684 17.007 -18.215 1.00 82.31 352 ARG A C 1
ATOM 2808 O O . ARG A 1 352 ? 37.911 17.511 -17.395 1.00 82.31 352 ARG A O 1
ATOM 2815 N N . GLN A 1 353 ? 38.424 15.893 -18.892 1.00 76.81 353 GLN A N 1
ATOM 2816 C CA . GLN A 1 353 ? 37.254 15.078 -18.607 1.00 76.81 353 GLN A CA 1
ATOM 2817 C C . GLN A 1 353 ? 37.380 14.436 -17.229 1.00 76.81 353 GLN A C 1
ATOM 2819 O O . GLN A 1 353 ? 38.440 13.967 -16.815 1.00 76.81 353 GLN A O 1
ATOM 2824 N N . LEU A 1 354 ? 36.273 14.446 -16.507 1.00 82.19 354 LEU A N 1
ATOM 2825 C CA . LEU A 1 354 ? 36.175 14.016 -15.133 1.00 82.19 354 LEU A CA 1
ATOM 2826 C C . LEU A 1 354 ? 34.886 13.226 -14.961 1.00 82.19 354 LEU A C 1
ATOM 2828 O O . LEU A 1 354 ? 33.796 13.689 -15.297 1.00 82.19 354 LEU A O 1
ATOM 2832 N N . ILE A 1 355 ? 35.025 12.032 -14.407 1.00 80.31 355 ILE A N 1
ATOM 2833 C CA . ILE A 1 355 ? 33.911 11.181 -14.015 1.00 80.31 355 ILE A CA 1
ATOM 2834 C C . ILE A 1 355 ? 33.855 11.207 -12.498 1.00 80.31 355 ILE A C 1
ATOM 2836 O O . ILE A 1 355 ? 34.809 10.815 -11.826 1.00 80.31 355 ILE A O 1
ATOM 2840 N N . LYS A 1 356 ? 32.739 11.704 -11.971 1.00 82.38 356 LYS A N 1
ATOM 2841 C CA . LYS A 1 356 ? 32.443 11.748 -10.542 1.00 82.38 356 LYS A CA 1
ATOM 2842 C C . LYS A 1 356 ? 31.332 10.746 -10.265 1.00 82.38 356 LYS A C 1
ATOM 2844 O O . LYS A 1 356 ? 30.298 10.790 -10.929 1.00 82.38 356 LYS A O 1
ATOM 2849 N N . THR A 1 357 ? 31.529 9.878 -9.285 1.00 79.19 357 THR A N 1
ATOM 2850 C CA . THR A 1 357 ? 30.493 8.964 -8.785 1.00 79.19 357 THR A CA 1
ATOM 2851 C C . THR A 1 357 ? 29.689 9.599 -7.648 1.00 79.19 357 THR A C 1
ATOM 2853 O O . THR A 1 357 ? 30.052 10.659 -7.131 1.00 79.19 357 THR A O 1
ATOM 2856 N N . GLU A 1 358 ? 28.591 8.956 -7.243 1.00 77.94 358 GLU A N 1
ATOM 2857 C CA . GLU A 1 358 ? 27.731 9.454 -6.160 1.00 77.94 358 GLU A CA 1
ATOM 2858 C C . GLU A 1 358 ? 28.457 9.556 -4.810 1.00 77.94 358 GLU A C 1
ATOM 2860 O O . GLU A 1 358 ? 28.216 10.475 -4.024 1.00 77.94 358 GLU A O 1
ATOM 2865 N N . TRP A 1 359 ? 29.414 8.654 -4.591 1.00 81.25 359 TRP A N 1
ATOM 2866 C CA . TRP A 1 359 ? 30.194 8.528 -3.360 1.00 81.25 359 TRP A CA 1
ATOM 2867 C C . TRP A 1 359 ? 31.492 9.347 -3.357 1.00 81.25 359 TRP A C 1
ATOM 2869 O O . TRP A 1 359 ? 32.286 9.254 -2.421 1.00 81.25 359 TRP A O 1
ATOM 2879 N N . ALA A 1 360 ? 31.738 10.138 -4.404 1.00 83.00 360 ALA A N 1
ATOM 2880 C CA . ALA A 1 360 ? 32.941 10.947 -4.511 1.00 83.00 360 ALA A CA 1
ATOM 2881 C C . ALA A 1 360 ? 32.800 12.278 -3.762 1.00 83.00 360 ALA A C 1
ATOM 2883 O O . ALA A 1 360 ? 31.924 13.088 -4.069 1.00 83.00 360 ALA A O 1
ATOM 2884 N N . HIS A 1 361 ? 33.732 12.569 -2.865 1.00 87.06 361 HIS A N 1
ATOM 2885 C CA . HIS A 1 361 ? 33.882 13.854 -2.195 1.00 87.06 361 HIS A CA 1
ATOM 2886 C C . HIS A 1 361 ? 34.791 14.771 -3.013 1.00 87.06 361 HIS A C 1
ATOM 2888 O O . HIS A 1 361 ? 35.935 14.423 -3.298 1.00 87.06 361 HIS A O 1
ATOM 2894 N N . VAL A 1 362 ? 34.298 15.955 -3.385 1.00 87.75 362 VAL A N 1
ATOM 2895 C CA . VAL A 1 362 ? 35.091 16.956 -4.122 1.00 87.75 362 VAL A CA 1
ATOM 2896 C C . VAL A 1 362 ? 35.456 18.093 -3.180 1.00 87.75 362 VAL A C 1
ATOM 2898 O O . VAL A 1 362 ? 34.567 18.670 -2.557 1.00 87.75 362 VAL A O 1
ATOM 2901 N N . LYS A 1 363 ? 36.744 18.426 -3.089 1.00 88.31 363 LYS A N 1
ATOM 2902 C CA . LYS A 1 363 ? 37.281 19.469 -2.208 1.00 88.31 363 LYS A CA 1
ATOM 2903 C C . LYS A 1 363 ? 38.165 20.440 -2.989 1.00 88.31 363 LYS A C 1
ATOM 2905 O O . LYS A 1 363 ? 38.991 20.014 -3.795 1.00 88.31 363 LYS A O 1
ATOM 2910 N N . ILE A 1 364 ? 38.011 21.733 -2.708 1.00 87.94 364 ILE A N 1
ATOM 2911 C CA . ILE A 1 364 ? 38.924 22.799 -3.149 1.00 87.94 364 ILE A CA 1
ATOM 2912 C C . ILE A 1 364 ? 39.436 23.502 -1.883 1.00 87.94 364 ILE A C 1
ATOM 2914 O O . ILE A 1 364 ? 38.738 24.371 -1.349 1.00 87.94 364 ILE A O 1
ATOM 2918 N N . PRO A 1 365 ? 40.611 23.102 -1.357 1.00 84.44 365 PRO A N 1
ATOM 2919 C CA . PRO A 1 365 ? 41.141 23.611 -0.091 1.00 84.44 365 PRO A CA 1
ATOM 2920 C C . PRO A 1 365 ? 41.334 25.129 -0.067 1.00 84.44 365 PRO A C 1
ATOM 2922 O O . PRO A 1 365 ? 41.150 25.756 0.966 1.00 84.44 365 PRO A O 1
ATOM 2925 N N . GLU A 1 366 ? 41.671 25.742 -1.201 1.00 81.19 366 GLU A N 1
ATOM 2926 C CA . GLU A 1 366 ? 41.910 27.185 -1.301 1.00 81.19 366 GLU A CA 1
ATOM 2927 C C . GLU A 1 366 ? 40.632 28.025 -1.124 1.00 81.19 366 GLU A C 1
ATOM 2929 O O . GLU A 1 366 ? 40.709 29.231 -0.881 1.00 81.19 366 GLU A O 1
ATOM 2934 N N . LEU A 1 367 ? 39.458 27.396 -1.233 1.00 78.19 367 LEU A N 1
ATOM 2935 C CA . LEU A 1 367 ? 38.152 28.032 -1.073 1.00 78.19 367 LEU A CA 1
ATOM 2936 C C . LEU A 1 367 ? 37.349 27.500 0.123 1.00 78.19 367 LEU A C 1
ATOM 2938 O O . LEU A 1 367 ? 36.201 27.912 0.280 1.00 78.19 367 LEU A O 1
ATOM 2942 N N . ASP A 1 368 ? 37.908 26.586 0.927 1.00 79.81 368 ASP A N 1
ATOM 2943 C CA . ASP A 1 368 ? 37.170 25.820 1.947 1.00 79.81 368 ASP A CA 1
ATOM 2944 C C . ASP A 1 368 ? 35.858 25.222 1.395 1.00 79.81 368 ASP A C 1
ATOM 2946 O O . ASP A 1 368 ? 34.816 25.186 2.053 1.00 79.81 368 ASP A O 1
ATOM 2950 N N . PHE A 1 369 ? 35.899 24.774 0.138 1.00 82.25 369 PHE A N 1
ATOM 2951 C CA . PHE A 1 369 ? 34.734 24.275 -0.581 1.00 82.25 369 PHE A CA 1
ATOM 2952 C C . PHE A 1 369 ? 34.709 22.748 -0.581 1.00 82.25 369 PHE A C 1
ATOM 2954 O O . PHE A 1 369 ? 35.694 22.109 -0.958 1.00 82.25 369 PHE A O 1
ATOM 2961 N N . GLU A 1 370 ? 33.569 22.163 -0.207 1.00 83.81 370 GLU A N 1
ATOM 2962 C CA . GLU A 1 370 ? 33.360 20.716 -0.178 1.00 83.81 370 GLU A CA 1
ATOM 2963 C C . GLU A 1 370 ? 31.983 20.335 -0.743 1.00 83.81 370 GLU A C 1
ATOM 2965 O O . GLU A 1 370 ? 30.951 20.874 -0.345 1.00 83.81 370 GLU A O 1
ATOM 2970 N N . ILE A 1 371 ? 31.967 19.343 -1.635 1.00 81.75 371 ILE A N 1
ATOM 2971 C CA . ILE A 1 371 ? 30.759 18.674 -2.124 1.00 81.75 371 ILE A CA 1
ATOM 2972 C C . ILE A 1 371 ? 30.770 17.241 -1.594 1.00 81.75 371 ILE A C 1
ATOM 2974 O O . ILE A 1 371 ? 31.630 16.453 -1.991 1.00 81.75 371 ILE A O 1
ATOM 2978 N N . LYS A 1 372 ? 29.804 16.902 -0.730 1.00 72.94 372 LYS A N 1
ATOM 2979 C CA . LYS A 1 372 ? 29.748 15.593 -0.057 1.00 72.94 372 LYS A CA 1
ATOM 2980 C C . LYS A 1 372 ? 29.045 14.503 -0.864 1.00 72.94 372 LYS A C 1
ATOM 2982 O O . LYS A 1 372 ? 29.641 13.462 -1.080 1.00 72.94 372 LYS A O 1
ATOM 2987 N N . GLN A 1 373 ? 27.817 14.735 -1.325 1.00 70.69 373 GLN A N 1
ATOM 2988 C CA . GLN A 1 373 ? 27.045 13.747 -2.092 1.00 70.69 373 GLN A CA 1
ATOM 2989 C C . GLN A 1 373 ? 26.254 14.438 -3.203 1.00 70.69 373 GLN A C 1
ATOM 2991 O O . GLN A 1 373 ? 25.535 15.406 -2.960 1.00 70.69 373 GLN A O 1
ATOM 2996 N N . GLN A 1 374 ? 26.440 13.967 -4.434 1.00 69.75 374 GLN A N 1
ATOM 2997 C CA . GLN A 1 374 ? 25.744 14.420 -5.642 1.00 69.75 374 GLN A CA 1
ATOM 2998 C C . GLN A 1 374 ? 25.728 13.270 -6.644 1.00 69.75 374 GLN A C 1
ATOM 3000 O O . GLN A 1 374 ? 26.713 12.547 -6.707 1.00 69.75 374 GLN A O 1
ATOM 3005 N N . ASN A 1 375 ? 24.683 13.165 -7.468 1.00 71.06 375 ASN A N 1
ATOM 3006 C CA . ASN A 1 375 ? 24.551 12.117 -8.486 1.00 71.06 375 ASN A CA 1
ATOM 3007 C C . ASN A 1 375 ? 25.800 11.982 -9.371 1.00 71.06 375 ASN A C 1
ATOM 3009 O O . ASN A 1 375 ? 26.485 12.974 -9.661 1.00 71.06 375 ASN A O 1
ATOM 3013 N N . SER A 1 376 ? 26.046 10.759 -9.844 1.00 71.38 376 SER A N 1
ATOM 3014 C CA . SER A 1 376 ? 27.128 10.473 -10.779 1.00 71.38 376 SER A CA 1
ATOM 3015 C C . SER A 1 376 ? 27.000 11.311 -12.054 1.00 71.38 376 SER A C 1
ATOM 3017 O O . SER A 1 376 ? 25.910 11.540 -12.582 1.00 71.38 376 SER A O 1
ATOM 3019 N N . MET A 1 377 ? 28.128 11.817 -12.549 1.00 73.81 377 MET A N 1
ATOM 3020 C CA . MET A 1 377 ? 28.152 12.624 -13.764 1.00 73.81 377 MET A CA 1
ATOM 3021 C C . MET A 1 377 ? 29.505 12.566 -14.465 1.00 73.81 377 MET A C 1
ATOM 3023 O O . MET A 1 377 ? 30.558 12.527 -13.825 1.00 73.81 377 MET A O 1
ATOM 3027 N N . ILE A 1 378 ? 29.460 12.637 -15.795 1.00 74.94 378 ILE A N 1
ATOM 3028 C CA . ILE A 1 378 ? 30.614 12.981 -16.625 1.00 74.94 378 ILE A CA 1
ATOM 3029 C C . ILE A 1 378 ? 30.576 14.487 -16.836 1.00 74.94 378 ILE A C 1
ATOM 3031 O O . ILE A 1 378 ? 29.576 15.045 -17.286 1.00 74.94 378 ILE A O 1
ATOM 3035 N N . THR A 1 379 ? 31.666 15.153 -16.513 1.00 80.94 379 THR A N 1
ATOM 3036 C CA . THR A 1 379 ? 31.799 16.598 -16.655 1.00 80.94 379 THR A CA 1
ATOM 3037 C C . THR A 1 379 ? 33.256 16.934 -16.939 1.00 80.94 379 THR A C 1
ATOM 3039 O O . THR A 1 379 ? 34.107 16.058 -17.029 1.00 80.94 379 THR A O 1
ATOM 3042 N N . THR A 1 380 ? 33.562 18.209 -17.105 1.00 85.56 380 THR A N 1
ATOM 3043 C CA . THR A 1 380 ? 34.931 18.709 -17.019 1.00 85.56 380 THR A CA 1
ATOM 3044 C C . THR A 1 380 ? 35.164 19.356 -15.659 1.00 85.56 380 THR A C 1
ATOM 3046 O O . THR A 1 380 ? 34.211 19.620 -14.913 1.00 85.56 380 THR A O 1
ATOM 3049 N N . VAL A 1 381 ? 36.426 19.643 -15.336 1.00 84.38 381 VAL A N 1
ATOM 3050 C CA . VAL A 1 381 ? 36.786 20.463 -14.166 1.00 84.38 381 VAL A CA 1
ATOM 3051 C C . VAL A 1 381 ? 36.054 21.812 -14.212 1.00 84.38 381 VAL A C 1
ATOM 3053 O O . VAL A 1 381 ? 35.494 22.246 -13.206 1.00 84.38 381 VAL A O 1
ATOM 3056 N N . GLU A 1 382 ? 35.963 22.431 -15.392 1.00 85.69 382 GLU A N 1
ATOM 3057 C CA . GLU A 1 382 ? 35.162 23.641 -15.608 1.00 85.69 382 GLU A CA 1
ATOM 3058 C C . GLU A 1 382 ? 33.669 23.419 -15.327 1.00 85.69 382 GLU A C 1
ATOM 3060 O O . GLU A 1 382 ? 33.033 24.226 -14.648 1.00 85.69 382 GLU A O 1
ATOM 3065 N N . GLY A 1 383 ? 33.110 22.306 -15.809 1.00 83.50 383 GLY A N 1
ATOM 3066 C CA . GLY A 1 383 ? 31.693 21.996 -15.648 1.00 83.50 383 GLY A CA 1
ATOM 3067 C C . GLY A 1 383 ? 31.272 21.830 -14.184 1.00 83.50 383 GLY A C 1
ATOM 3068 O O . GLY A 1 383 ? 30.172 22.252 -13.822 1.00 83.50 383 GLY A O 1
ATOM 3069 N N . ILE A 1 384 ? 32.154 21.319 -13.311 1.00 84.44 384 ILE A N 1
ATOM 3070 C CA . ILE A 1 384 ? 31.895 21.274 -11.858 1.00 84.44 384 ILE A CA 1
ATOM 3071 C C . ILE A 1 384 ? 31.761 22.690 -11.291 1.00 84.44 384 ILE A C 1
ATOM 3073 O O . ILE A 1 384 ? 30.810 22.979 -10.556 1.00 84.44 384 ILE A O 1
ATOM 3077 N N . LEU A 1 385 ? 32.695 23.579 -11.638 1.00 84.44 385 LEU A N 1
ATOM 3078 C CA . LEU A 1 385 ? 32.689 24.964 -11.167 1.00 84.44 385 LEU A CA 1
ATOM 3079 C C . LEU A 1 385 ? 31.441 25.699 -11.666 1.00 84.44 385 LEU A C 1
ATOM 3081 O O . LEU A 1 385 ? 30.721 26.302 -10.872 1.00 84.44 385 LEU A O 1
ATOM 3085 N N . GLN A 1 386 ? 31.131 25.580 -12.959 1.00 83.19 386 GLN A N 1
ATOM 3086 C CA . GLN A 1 386 ? 29.983 26.239 -13.578 1.00 83.19 386 GLN A CA 1
ATOM 3087 C C . GLN A 1 386 ? 28.650 25.768 -12.984 1.00 83.19 386 GLN A C 1
ATOM 3089 O O . GLN A 1 386 ? 27.761 26.582 -12.717 1.00 83.19 386 GLN A O 1
ATOM 3094 N N . ARG A 1 387 ? 28.502 24.461 -12.739 1.00 81.56 387 ARG A N 1
ATOM 3095 C CA . ARG A 1 387 ? 27.289 23.897 -12.135 1.00 81.56 387 ARG A CA 1
ATOM 3096 C C . ARG A 1 387 ? 27.106 24.371 -10.697 1.00 81.56 387 ARG A C 1
ATOM 3098 O O . ARG A 1 387 ? 25.993 24.719 -10.308 1.00 81.56 387 ARG A O 1
ATOM 3105 N N . THR A 1 388 ? 28.198 24.447 -9.942 1.00 81.50 388 THR A N 1
ATOM 3106 C CA . THR A 1 388 ? 28.195 24.983 -8.575 1.00 81.50 388 THR A CA 1
ATOM 3107 C C . THR A 1 388 ? 27.786 26.457 -8.567 1.00 81.50 388 THR A C 1
ATOM 3109 O O . THR A 1 388 ? 26.895 26.836 -7.811 1.00 81.50 388 THR A O 1
ATOM 3112 N N . ILE A 1 389 ? 28.368 27.274 -9.453 1.00 83.94 389 ILE A N 1
ATOM 3113 C CA . ILE A 1 389 ? 28.025 28.696 -9.610 1.00 83.94 389 ILE A CA 1
ATOM 3114 C C . ILE A 1 389 ? 26.536 28.857 -9.937 1.00 83.94 389 ILE A C 1
ATOM 3116 O O . ILE A 1 389 ? 25.833 29.594 -9.253 1.00 83.94 389 ILE A O 1
ATOM 3120 N N . THR A 1 390 ? 26.036 28.108 -10.923 1.00 81.75 390 THR A N 1
ATOM 3121 C CA . THR A 1 390 ? 24.629 28.174 -11.350 1.00 81.75 390 THR A CA 1
ATOM 3122 C C . THR A 1 390 ? 23.676 27.779 -10.212 1.00 81.75 390 THR A C 1
ATOM 3124 O O . THR A 1 390 ? 22.640 28.413 -10.020 1.00 81.75 390 THR A O 1
ATOM 3127 N N . GLY A 1 391 ? 24.031 26.762 -9.416 1.00 82.44 391 GLY A N 1
ATOM 3128 C CA . GLY A 1 391 ? 23.240 26.332 -8.258 1.00 82.44 391 GLY A CA 1
ATOM 3129 C C . GLY A 1 391 ? 23.195 27.366 -7.126 1.00 82.44 391 GLY A C 1
ATOM 3130 O O . GLY A 1 391 ? 22.134 27.605 -6.542 1.00 82.44 391 GLY A O 1
ATOM 3131 N N . LEU A 1 392 ? 24.324 28.022 -6.844 1.00 81.38 392 LEU A N 1
ATOM 3132 C CA . LEU A 1 392 ? 24.402 29.108 -5.862 1.00 81.38 392 LEU A CA 1
ATOM 3133 C C . LEU A 1 392 ? 23.631 30.354 -6.334 1.00 81.38 392 LEU A C 1
ATOM 3135 O O . LEU A 1 392 ? 22.903 30.953 -5.547 1.00 81.38 392 LEU A O 1
ATOM 3139 N N . GLU A 1 393 ? 23.710 30.707 -7.618 1.00 79.56 393 GLU A N 1
ATOM 3140 C CA . GLU A 1 393 ? 22.960 31.829 -8.208 1.00 79.56 393 GLU A CA 1
ATOM 3141 C C . GLU A 1 393 ? 21.444 31.607 -8.181 1.00 79.56 393 GLU A C 1
ATOM 3143 O O . GLU A 1 393 ? 20.691 32.512 -7.817 1.00 79.56 393 GLU A O 1
ATOM 3148 N N . TYR A 1 394 ? 20.986 30.394 -8.496 1.00 77.44 394 TYR A N 1
ATOM 3149 C CA . TYR A 1 394 ? 19.571 30.033 -8.389 1.00 77.44 394 TYR A CA 1
ATOM 3150 C C . TYR A 1 394 ? 19.066 30.131 -6.942 1.00 77.44 394 TYR A C 1
ATOM 3152 O O . TYR A 1 394 ? 17.959 30.611 -6.689 1.00 77.44 394 TYR A O 1
ATOM 3160 N N . SER A 1 395 ? 19.903 29.731 -5.981 1.00 73.06 395 SER A N 1
ATOM 3161 C CA . SER A 1 395 ? 19.587 29.801 -4.552 1.00 73.06 395 SER A CA 1
ATOM 3162 C C . SER A 1 395 ? 19.490 31.243 -4.035 1.00 73.06 395 SER A C 1
ATOM 3164 O O . SER A 1 395 ? 18.715 31.493 -3.111 1.00 73.06 395 SER A O 1
ATOM 3166 N N . LEU A 1 396 ? 20.216 32.196 -4.641 1.00 70.81 396 LEU A N 1
ATOM 3167 C CA . LEU A 1 396 ? 20.082 33.633 -4.349 1.00 70.81 396 LEU A CA 1
ATOM 3168 C C . LEU A 1 396 ? 18.778 34.224 -4.887 1.00 70.81 396 LEU A C 1
ATOM 3170 O O . LEU A 1 396 ? 18.223 35.123 -4.265 1.00 70.81 396 LEU A O 1
ATOM 3174 N N . GLN A 1 397 ? 18.291 33.748 -6.036 1.00 67.12 397 GLN A N 1
ATOM 3175 C CA . GLN A 1 397 ? 17.115 34.326 -6.693 1.00 67.12 397 GLN A CA 1
ATOM 3176 C C . GLN A 1 397 ? 15.780 33.867 -6.088 1.00 67.12 397 GLN A C 1
ATOM 3178 O O . GLN A 1 397 ? 14.814 34.624 -6.136 1.00 67.12 397 GLN A O 1
ATOM 3183 N N . ASN A 1 398 ? 15.714 32.655 -5.521 1.00 64.62 398 ASN A N 1
ATOM 3184 C CA . ASN A 1 398 ? 14.446 32.019 -5.131 1.00 64.62 398 ASN A CA 1
ATOM 3185 C C . ASN A 1 398 ? 14.168 31.929 -3.624 1.00 64.62 398 ASN A C 1
ATOM 3187 O O . ASN A 1 398 ? 13.076 31.512 -3.242 1.00 64.62 398 ASN A O 1
ATOM 3191 N N . ASN A 1 399 ? 15.108 32.297 -2.754 1.00 60.28 399 ASN A N 1
ATOM 3192 C CA . ASN A 1 399 ? 14.884 32.225 -1.310 1.00 60.28 399 ASN A CA 1
ATOM 3193 C C . ASN A 1 399 ? 14.439 33.577 -0.728 1.00 60.28 399 ASN A C 1
ATOM 3195 O O . ASN A 1 399 ? 15.255 34.471 -0.512 1.00 60.28 399 ASN A O 1
ATOM 3199 N N . GLU A 1 400 ? 13.159 33.692 -0.361 1.00 51.78 400 GLU A N 1
ATOM 3200 C CA . GLU A 1 400 ? 12.598 34.870 0.327 1.00 51.78 400 GLU A CA 1
ATOM 3201 C C . GLU A 1 400 ? 13.185 35.100 1.740 1.00 51.78 400 GLU A C 1
ATOM 3203 O O . GLU A 1 400 ? 13.138 36.219 2.248 1.00 51.78 400 GLU A O 1
ATOM 3208 N N . GLN A 1 401 ? 13.787 34.080 2.370 1.00 50.38 401 GLN A N 1
ATOM 3209 C CA . GLN A 1 401 ? 14.410 34.183 3.702 1.00 50.38 401 GLN A CA 1
ATOM 3210 C C . GLN A 1 401 ? 15.757 34.924 3.715 1.00 50.38 401 GLN A C 1
ATOM 3212 O O . GLN A 1 401 ? 16.098 35.526 4.732 1.00 50.38 401 GLN A O 1
ATOM 3217 N N . PHE A 1 402 ? 16.505 34.945 2.605 1.00 50.31 402 PHE A N 1
ATOM 3218 C CA . PHE A 1 402 ? 17.793 35.653 2.537 1.00 50.31 402 PHE A CA 1
ATOM 3219 C C . PHE A 1 402 ? 17.645 37.163 2.326 1.00 50.31 402 PHE A C 1
ATOM 3221 O O . PHE A 1 402 ? 18.645 37.870 2.381 1.00 50.31 402 PHE A O 1
ATOM 3228 N N . ASN A 1 403 ? 16.430 37.682 2.120 1.00 50.44 403 ASN A N 1
ATOM 3229 C CA . ASN A 1 403 ? 16.186 39.124 1.984 1.00 50.44 403 ASN A CA 1
ATOM 3230 C C . ASN A 1 403 ? 16.408 39.922 3.283 1.00 50.44 403 ASN A C 1
ATOM 3232 O O . ASN A 1 403 ? 16.380 41.148 3.236 1.00 50.44 403 ASN A O 1
ATOM 3236 N N . ASN A 1 404 ? 16.615 39.259 4.428 1.00 51.19 404 ASN A N 1
ATOM 3237 C CA . ASN A 1 404 ? 16.754 39.925 5.727 1.00 51.19 404 ASN A CA 1
ATOM 3238 C C . ASN A 1 404 ? 18.203 40.044 6.244 1.00 51.19 404 ASN A C 1
ATOM 3240 O O . ASN A 1 404 ? 18.433 40.864 7.128 1.00 51.19 404 ASN A O 1
ATOM 3244 N N . ASP A 1 405 ? 19.175 39.303 5.689 1.00 58.69 405 ASP A N 1
ATOM 3245 C CA . ASP A 1 405 ? 20.580 39.320 6.137 1.00 58.69 405 ASP A CA 1
ATOM 3246 C C . ASP A 1 405 ? 21.541 39.733 5.002 1.00 58.69 405 ASP A C 1
ATOM 3248 O O . ASP A 1 405 ? 22.173 38.905 4.337 1.00 58.69 405 ASP A O 1
ATOM 3252 N N . ASP A 1 406 ? 21.718 41.049 4.828 1.00 65.25 406 ASP A N 1
ATOM 3253 C CA . ASP A 1 406 ? 22.637 41.684 3.857 1.00 65.25 406 ASP A CA 1
ATOM 3254 C C . ASP A 1 406 ? 24.081 41.138 3.908 1.00 65.25 406 ASP A C 1
ATOM 3256 O O . ASP A 1 406 ? 24.840 41.239 2.940 1.00 65.25 406 ASP A O 1
ATOM 3260 N N . GLN A 1 407 ? 24.500 40.594 5.053 1.00 68.88 407 GLN A N 1
ATOM 3261 C CA . GLN A 1 407 ? 25.847 40.064 5.268 1.00 68.88 407 GLN A CA 1
ATOM 3262 C C . GLN A 1 407 ? 26.064 38.703 4.598 1.00 68.88 407 GLN A C 1
ATOM 3264 O O . GLN A 1 407 ? 27.123 38.479 4.011 1.00 68.88 407 GLN A O 1
ATOM 3269 N N . GLN A 1 408 ? 25.073 37.810 4.653 1.00 68.12 408 GLN A N 1
ATOM 3270 C CA . GLN A 1 408 ? 25.173 36.482 4.045 1.00 68.12 408 GLN A CA 1
ATOM 3271 C C . GLN A 1 408 ? 25.087 36.570 2.521 1.00 68.12 408 GLN A C 1
ATOM 3273 O O . GLN A 1 408 ? 25.869 35.920 1.830 1.00 68.12 408 GLN A O 1
ATOM 3278 N N . GLN A 1 409 ? 24.227 37.450 1.995 1.00 69.31 409 GLN A N 1
ATOM 3279 C CA . GLN A 1 409 ? 24.148 37.704 0.554 1.00 69.31 409 GLN A CA 1
ATOM 3280 C C . GLN A 1 409 ? 25.477 38.225 -0.010 1.00 69.31 409 GLN A C 1
ATOM 3282 O O . GLN A 1 409 ? 25.955 37.715 -1.022 1.00 69.31 409 GLN A O 1
ATOM 3287 N N . LYS A 1 410 ? 26.118 39.190 0.666 1.00 76.25 410 LYS A N 1
ATOM 3288 C CA . LYS A 1 410 ? 27.435 39.708 0.255 1.00 76.25 410 LYS A CA 1
ATOM 3289 C C . LYS A 1 410 ? 28.512 38.628 0.280 1.00 76.25 410 LYS A C 1
ATOM 3291 O O . LYS A 1 410 ? 29.237 38.489 -0.697 1.00 76.25 410 LYS A O 1
ATOM 3296 N N . ALA A 1 411 ? 28.569 37.818 1.339 1.00 78.50 411 ALA A N 1
ATOM 3297 C CA . ALA A 1 411 ? 29.534 36.724 1.436 1.00 78.50 411 ALA A CA 1
ATOM 3298 C C . ALA A 1 411 ? 29.358 35.682 0.315 1.00 78.50 411 ALA A C 1
ATOM 3300 O O . ALA A 1 411 ? 30.342 35.170 -0.217 1.00 78.50 411 ALA A O 1
ATOM 3301 N N . MET A 1 412 ? 28.113 35.395 -0.077 1.00 76.88 412 MET A N 1
ATOM 3302 C CA . MET A 1 412 ? 27.812 34.446 -1.149 1.00 76.88 412 MET A CA 1
ATOM 3303 C C . MET A 1 412 ? 28.147 35.009 -2.537 1.00 76.88 412 MET A C 1
ATOM 3305 O O . MET A 1 412 ? 28.692 34.288 -3.370 1.00 76.88 412 MET A O 1
ATOM 3309 N N . ILE A 1 413 ? 27.883 36.298 -2.775 1.00 80.94 413 ILE A N 1
ATOM 3310 C CA . ILE A 1 413 ? 28.280 36.998 -4.008 1.00 80.94 413 ILE A CA 1
ATOM 3311 C C . ILE A 1 413 ? 29.810 37.044 -4.125 1.00 80.94 413 ILE A C 1
ATOM 3313 O O . ILE A 1 413 ? 30.349 36.681 -5.171 1.00 80.94 413 ILE A O 1
ATOM 3317 N N . ASP A 1 414 ? 30.513 37.388 -3.043 1.00 83.00 414 ASP A N 1
ATOM 3318 C CA . ASP A 1 414 ? 31.979 37.389 -2.994 1.00 83.00 414 ASP A CA 1
ATOM 3319 C C . ASP A 1 414 ? 32.553 35.988 -3.274 1.00 83.00 414 ASP A C 1
ATOM 3321 O O . ASP A 1 414 ? 33.579 35.842 -3.944 1.00 83.00 414 ASP A O 1
ATOM 3325 N N . PHE A 1 415 ? 31.886 34.934 -2.791 1.00 84.62 415 PHE A N 1
ATOM 3326 C CA . PHE A 1 415 ? 32.266 33.548 -3.062 1.00 84.62 415 PHE A CA 1
ATOM 3327 C C . PHE A 1 415 ? 32.043 33.153 -4.532 1.00 84.62 415 PHE A C 1
ATOM 3329 O O . PHE A 1 415 ? 32.924 32.553 -5.151 1.00 84.62 415 PHE A O 1
ATOM 3336 N N . ILE A 1 416 ? 30.910 33.542 -5.128 1.00 84.00 416 ILE A N 1
ATOM 3337 C CA . ILE A 1 416 ? 30.625 33.320 -6.555 1.00 84.00 416 ILE A CA 1
ATOM 3338 C C . ILE A 1 416 ? 31.654 34.048 -7.433 1.00 84.00 416 ILE A C 1
ATOM 3340 O O . ILE A 1 416 ? 32.137 33.481 -8.416 1.00 84.00 416 ILE A O 1
ATOM 3344 N N . GLU A 1 417 ? 32.050 35.272 -7.075 1.00 83.94 417 GLU A N 1
ATOM 3345 C CA . GLU A 1 417 ? 33.099 35.997 -7.796 1.00 83.94 417 GLU A CA 1
ATOM 3346 C C . GLU A 1 417 ? 34.455 35.286 -7.730 1.00 83.94 417 GLU A C 1
ATOM 3348 O O . GLU A 1 417 ? 35.144 35.200 -8.749 1.00 83.94 417 GLU A O 1
ATOM 3353 N N . LYS A 1 418 ? 34.834 34.738 -6.568 1.00 83.31 418 LYS A N 1
ATOM 3354 C CA . LYS A 1 418 ? 36.056 33.928 -6.430 1.00 83.31 418 LYS A CA 1
ATOM 3355 C C . LYS A 1 418 ? 36.009 32.687 -7.323 1.00 83.31 418 LYS A C 1
ATOM 3357 O O . LYS A 1 418 ? 36.953 32.443 -8.069 1.00 83.31 418 LYS A O 1
ATOM 3362 N N . MET A 1 419 ? 34.888 31.965 -7.342 1.00 82.12 419 MET A N 1
ATOM 3363 C CA . MET A 1 419 ? 34.699 30.798 -8.216 1.00 82.12 419 MET A CA 1
ATOM 3364 C C . MET A 1 419 ? 34.790 31.161 -9.708 1.00 82.12 419 MET A C 1
ATOM 3366 O O . MET A 1 419 ? 35.423 30.445 -10.485 1.00 82.12 419 MET A O 1
ATOM 3370 N N . ARG A 1 420 ? 34.239 32.312 -10.117 1.00 83.00 420 ARG A N 1
ATOM 3371 C CA . ARG A 1 420 ? 34.362 32.821 -11.497 1.00 83.00 420 ARG A CA 1
ATOM 3372 C C . ARG A 1 420 ? 35.805 33.194 -11.867 1.00 83.00 420 ARG A C 1
ATOM 3374 O O . ARG A 1 420 ? 36.199 33.026 -13.019 1.00 83.00 420 ARG A O 1
ATOM 3381 N N . ARG A 1 421 ? 36.620 33.673 -10.918 1.00 82.75 421 ARG A N 1
ATOM 3382 C CA . ARG A 1 421 ? 38.057 33.939 -11.151 1.00 82.75 421 ARG A CA 1
ATOM 3383 C C . ARG A 1 421 ? 38.846 32.652 -11.392 1.00 82.75 421 ARG A C 1
ATOM 3385 O O . ARG A 1 421 ? 39.703 32.639 -12.278 1.00 82.75 421 ARG A O 1
ATOM 3392 N N . LEU A 1 422 ? 38.510 31.576 -10.676 1.00 80.00 422 LEU A N 1
ATOM 3393 C CA . LEU A 1 422 ? 39.079 30.245 -10.914 1.00 80.00 422 LEU A CA 1
ATOM 3394 C C . LEU A 1 422 ? 38.675 29.691 -12.286 1.00 80.00 422 LEU A C 1
ATOM 3396 O O . LEU A 1 422 ? 39.523 29.171 -13.007 1.00 80.00 422 LEU A O 1
ATOM 3400 N N . GLN A 1 423 ? 37.412 29.872 -12.690 1.00 77.62 423 GLN A N 1
ATOM 3401 C CA . GLN A 1 423 ? 36.928 29.446 -14.009 1.00 77.62 423 GLN A CA 1
ATOM 3402 C C . GLN A 1 423 ? 37.662 30.155 -15.161 1.00 77.62 423 GLN A C 1
ATOM 3404 O O . GLN A 1 423 ? 37.956 29.546 -16.183 1.00 77.62 423 GLN A O 1
ATOM 3409 N N . ASN A 1 424 ? 38.020 31.429 -14.985 1.00 77.12 424 ASN A N 1
ATOM 3410 C CA . ASN A 1 424 ? 38.764 32.194 -15.989 1.00 77.12 424 ASN A CA 1
ATOM 3411 C C . ASN A 1 424 ? 40.273 31.870 -16.024 1.00 77.12 424 ASN A C 1
ATOM 3413 O O . ASN A 1 424 ? 41.009 32.498 -16.786 1.00 77.12 424 ASN A O 1
ATOM 3417 N N . GLY A 1 425 ? 40.757 30.939 -15.192 1.00 67.56 425 GLY A N 1
ATOM 3418 C CA . GLY A 1 425 ? 42.168 30.540 -15.137 1.00 67.56 425 GLY A CA 1
ATOM 3419 C C . GLY A 1 425 ? 43.103 31.631 -14.605 1.00 67.56 425 GLY A C 1
ATOM 3420 O O . GLY A 1 425 ? 44.274 31.668 -14.976 1.00 67.56 425 GLY A O 1
ATOM 3421 N N . SER A 1 426 ? 42.587 32.556 -13.787 1.00 68.69 426 SER A N 1
ATOM 3422 C CA . SER A 1 426 ? 43.372 33.676 -13.240 1.00 68.69 426 SER A CA 1
ATOM 3423 C C . SER A 1 426 ? 44.210 33.288 -12.016 1.00 68.69 426 SER A C 1
ATOM 3425 O O . SER A 1 426 ? 45.212 33.939 -11.731 1.00 68.69 426 SER A O 1
ATOM 3427 N N . GLU A 1 427 ? 43.815 32.229 -11.306 1.00 76.75 427 GLU A N 1
ATOM 3428 C CA . GLU A 1 427 ? 44.477 31.714 -10.105 1.00 76.75 427 GLU A CA 1
ATOM 3429 C C . GLU A 1 427 ? 44.611 30.189 -10.205 1.00 76.75 427 GLU A C 1
ATOM 3431 O O . GLU A 1 427 ? 43.745 29.512 -10.763 1.00 76.75 427 GLU A O 1
ATOM 3436 N N . THR A 1 428 ? 45.711 29.650 -9.681 1.00 83.19 428 THR A N 1
ATOM 3437 C CA . THR A 1 428 ? 45.950 28.204 -9.617 1.00 83.19 428 THR A CA 1
ATOM 3438 C C . THR A 1 428 ? 45.297 27.626 -8.368 1.00 83.19 428 THR A C 1
ATOM 3440 O O . THR A 1 428 ? 45.476 28.190 -7.289 1.00 83.19 428 THR A O 1
ATOM 3443 N N . PHE A 1 429 ? 44.610 26.493 -8.487 1.00 87.69 429 PHE A N 1
ATOM 3444 C CA . PHE A 1 429 ? 43.953 25.831 -7.356 1.00 87.69 429 PHE A CA 1
ATOM 3445 C C . PHE A 1 429 ? 44.122 24.314 -7.418 1.00 87.69 429 PHE A C 1
ATOM 3447 O O . PHE A 1 429 ? 44.447 23.748 -8.468 1.00 87.69 429 PHE A O 1
ATOM 3454 N N . THR A 1 430 ? 43.889 23.654 -6.287 1.00 88.06 430 THR A N 1
ATOM 3455 C CA . THR A 1 430 ? 43.986 22.203 -6.166 1.00 88.06 430 THR A CA 1
ATOM 3456 C C . THR A 1 430 ? 42.591 21.604 -6.086 1.00 88.06 430 THR A C 1
ATOM 3458 O O . THR A 1 430 ? 41.817 21.908 -5.182 1.00 88.06 430 THR A O 1
ATOM 3461 N N . LEU A 1 431 ? 42.266 20.720 -7.025 1.00 88.12 431 LEU A N 1
ATOM 3462 C CA . LEU A 1 431 ? 41.042 19.933 -6.989 1.00 88.12 431 LEU A CA 1
ATOM 3463 C C . LEU A 1 431 ? 41.352 18.560 -6.397 1.00 88.12 431 LEU A C 1
ATOM 3465 O O . LEU A 1 431 ? 42.140 17.800 -6.963 1.00 88.12 431 LEU A O 1
ATOM 3469 N N . ILE A 1 432 ? 40.720 18.242 -5.270 1.00 90.12 432 ILE A N 1
ATOM 3470 C CA . ILE A 1 432 ? 40.831 16.935 -4.625 1.00 90.12 432 ILE A CA 1
ATOM 3471 C C . ILE A 1 432 ? 39.520 16.179 -4.827 1.00 90.12 432 ILE A C 1
ATOM 3473 O O . ILE A 1 432 ? 38.453 16.694 -4.497 1.00 90.12 432 ILE A O 1
ATOM 3477 N N . ILE A 1 433 ? 39.599 14.959 -5.355 1.00 88.69 433 ILE A N 1
ATOM 3478 C CA . ILE A 1 433 ? 38.455 14.052 -5.493 1.00 88.69 433 ILE A CA 1
ATOM 3479 C C . ILE A 1 433 ? 38.778 12.769 -4.751 1.00 88.69 433 ILE A C 1
ATOM 3481 O O . ILE A 1 433 ? 39.682 12.039 -5.149 1.00 88.69 433 ILE A O 1
ATOM 3485 N N . GLU A 1 434 ? 38.050 12.509 -3.676 1.00 87.81 434 GLU A N 1
ATOM 3486 C CA . GLU A 1 434 ? 38.165 11.300 -2.865 1.00 87.81 434 GLU A CA 1
ATOM 3487 C C . GLU A 1 434 ? 36.939 10.433 -3.107 1.00 87.81 434 GLU A C 1
ATOM 3489 O O . GLU A 1 434 ? 35.834 10.812 -2.738 1.00 87.81 434 GLU A O 1
ATOM 3494 N N . ASP A 1 435 ? 37.118 9.279 -3.737 1.00 85.81 435 ASP A N 1
ATOM 3495 C CA . ASP A 1 435 ? 36.028 8.362 -4.041 1.00 85.81 435 ASP A CA 1
ATOM 3496 C C . ASP A 1 435 ? 36.258 7.009 -3.374 1.00 85.81 435 ASP A C 1
ATOM 3498 O O . ASP A 1 435 ? 37.182 6.264 -3.718 1.00 85.81 435 ASP A O 1
ATOM 3502 N N . ILE A 1 436 ? 35.370 6.687 -2.436 1.00 82.62 436 ILE A N 1
ATOM 3503 C CA . ILE A 1 436 ? 35.363 5.417 -1.711 1.00 82.62 436 ILE A CA 1
ATOM 3504 C C . ILE A 1 436 ? 34.993 4.236 -2.622 1.00 82.62 436 ILE A C 1
ATOM 3506 O O . ILE A 1 436 ? 35.435 3.118 -2.376 1.00 82.62 436 ILE A O 1
ATOM 3510 N N . SER A 1 437 ? 34.243 4.462 -3.708 1.00 77.44 437 SER A N 1
ATOM 3511 C CA . SER A 1 437 ? 33.871 3.410 -4.667 1.00 77.44 437 SER A CA 1
ATOM 3512 C C . SER A 1 437 ? 35.009 3.035 -5.628 1.00 77.44 437 SER A C 1
ATOM 3514 O O . SER A 1 437 ? 34.970 1.976 -6.259 1.00 77.44 437 SER A O 1
ATOM 3516 N N . GLY A 1 438 ? 36.034 3.889 -5.735 1.00 75.38 438 GLY A N 1
ATOM 3517 C CA . GLY A 1 438 ? 37.187 3.678 -6.613 1.00 75.38 438 GLY A CA 1
ATOM 3518 C C . GLY A 1 438 ? 36.891 3.835 -8.111 1.00 75.38 438 GLY A C 1
ATOM 3519 O O . GLY A 1 438 ? 37.725 3.450 -8.927 1.00 75.38 438 GLY A O 1
ATOM 3520 N N . ASN A 1 439 ? 35.723 4.376 -8.475 1.00 76.88 439 ASN A N 1
ATOM 3521 C CA . ASN A 1 439 ? 35.219 4.411 -9.853 1.00 76.88 439 ASN A CA 1
ATOM 3522 C C . ASN A 1 439 ? 35.254 5.816 -10.492 1.00 76.88 439 ASN A C 1
ATOM 3524 O O . ASN A 1 439 ? 34.957 5.963 -11.678 1.00 76.88 439 ASN A O 1
ATOM 3528 N N . SER A 1 440 ? 35.616 6.853 -9.735 1.00 80.75 440 SER A N 1
ATOM 3529 C CA . SER A 1 440 ? 35.865 8.197 -10.266 1.00 80.75 440 SER A CA 1
ATOM 3530 C C . SER A 1 440 ? 37.153 8.242 -11.084 1.00 80.75 440 SER A C 1
ATOM 3532 O O . SER A 1 440 ? 38.077 7.466 -10.851 1.00 80.75 440 SER A O 1
ATOM 3534 N N . PHE A 1 441 ? 37.232 9.172 -12.035 1.00 80.50 441 PHE A N 1
ATOM 3535 C CA . PHE A 1 441 ? 38.381 9.303 -12.930 1.00 80.50 441 PHE A CA 1
ATOM 3536 C C . PHE A 1 441 ? 38.623 10.752 -13.349 1.00 80.50 441 PHE A C 1
ATOM 3538 O O . PHE A 1 441 ? 37.677 11.517 -13.532 1.00 80.50 441 PHE A O 1
ATOM 3545 N N . ILE A 1 442 ? 39.892 11.105 -13.564 1.00 81.88 442 ILE A N 1
ATOM 3546 C CA . ILE A 1 442 ? 40.315 12.367 -14.179 1.00 81.88 442 ILE A CA 1
ATOM 3547 C C . ILE A 1 442 ? 41.224 12.057 -15.370 1.00 81.88 442 ILE A C 1
ATOM 3549 O O . ILE A 1 442 ? 42.178 11.288 -15.251 1.00 81.88 442 ILE A O 1
ATOM 3553 N N . GLU A 1 443 ? 40.946 12.692 -16.506 1.00 78.25 443 GLU A N 1
ATOM 3554 C CA . GLU A 1 443 ? 41.710 12.556 -17.741 1.00 78.25 443 GLU A CA 1
ATOM 3555 C C . GLU A 1 443 ? 43.174 13.002 -17.585 1.00 78.25 443 GLU A C 1
ATOM 3557 O O . GLU A 1 443 ? 43.491 14.076 -17.055 1.00 78.25 443 GLU A O 1
ATOM 3562 N N . ASN A 1 444 ? 44.072 12.165 -18.111 1.00 79.06 444 ASN A N 1
ATOM 3563 C CA . ASN A 1 444 ? 45.495 12.446 -18.243 1.00 79.06 444 ASN A CA 1
ATOM 3564 C C . ASN A 1 444 ? 45.844 12.674 -19.723 1.00 79.06 444 ASN A C 1
ATOM 3566 O O . ASN A 1 444 ? 45.904 11.727 -20.507 1.00 79.06 444 ASN A O 1
ATOM 3570 N N . PHE A 1 445 ? 46.156 13.919 -20.089 1.00 72.56 445 PHE A N 1
ATOM 3571 C CA . PHE A 1 445 ? 46.546 14.288 -21.457 1.00 72.56 445 PHE A CA 1
ATOM 3572 C C . PHE A 1 445 ? 47.902 13.730 -21.910 1.00 72.56 445 PHE A C 1
ATOM 3574 O O . PHE A 1 445 ? 48.187 13.708 -23.106 1.00 72.56 445 PHE A O 1
ATOM 3581 N N . LEU A 1 446 ? 48.758 13.320 -20.974 1.00 65.81 446 LEU A N 1
ATOM 3582 C CA . LEU A 1 446 ? 50.101 12.798 -21.236 1.00 65.81 446 LEU A CA 1
ATOM 3583 C C . LEU A 1 446 ? 50.148 11.264 -21.220 1.00 65.81 446 LEU A C 1
ATOM 3585 O O . LEU A 1 446 ? 51.231 10.690 -21.342 1.00 65.81 446 LEU A O 1
ATOM 3589 N N . ALA A 1 447 ? 48.998 10.590 -21.095 1.00 53.25 447 ALA A N 1
ATOM 3590 C CA . ALA A 1 447 ? 48.923 9.134 -21.103 1.00 53.25 447 ALA A CA 1
ATOM 3591 C C . ALA A 1 447 ? 49.620 8.551 -22.355 1.00 53.25 447 ALA A C 1
ATOM 3593 O O . ALA A 1 447 ? 49.402 9.042 -23.465 1.00 53.25 447 ALA A O 1
ATOM 3594 N N . PRO A 1 448 ? 50.476 7.517 -22.212 1.00 52.47 448 PRO A N 1
ATOM 3595 C CA . PRO A 1 448 ? 50.687 6.655 -21.039 1.00 52.47 448 PRO A CA 1
ATOM 3596 C C . PRO A 1 448 ? 51.742 7.148 -20.023 1.00 52.47 448 PRO A C 1
ATOM 3598 O O . PRO A 1 448 ? 52.084 6.409 -19.102 1.00 52.47 448 PRO A O 1
ATOM 3601 N N . GLN A 1 449 ? 52.297 8.355 -20.173 1.00 62.53 449 GLN A N 1
ATOM 3602 C CA . GLN A 1 449 ? 53.235 8.928 -19.201 1.00 62.53 449 GLN A CA 1
ATOM 3603 C C . GLN A 1 449 ? 52.488 9.502 -17.988 1.00 62.53 449 GLN A C 1
ATOM 3605 O O . GLN A 1 449 ? 51.366 10.003 -18.105 1.00 62.53 449 GLN A O 1
ATOM 3610 N N . SER A 1 450 ? 53.109 9.423 -16.808 1.00 62.69 450 SER A N 1
ATOM 3611 C CA . SER A 1 450 ? 52.559 10.012 -15.585 1.00 62.69 450 SER A CA 1
ATOM 3612 C C . SER A 1 450 ? 52.523 11.533 -15.698 1.00 62.69 450 SER A C 1
ATOM 3614 O O . SER A 1 450 ? 53.531 12.163 -16.021 1.00 62.69 450 SER A O 1
ATOM 3616 N N . ASP A 1 451 ? 51.367 12.116 -15.408 1.00 73.50 451 ASP A N 1
ATOM 3617 C CA . ASP A 1 451 ? 51.182 13.560 -15.413 1.00 73.50 451 ASP A CA 1
ATOM 3618 C C . ASP A 1 451 ? 51.795 14.187 -14.147 1.00 73.50 451 ASP A C 1
ATOM 3620 O O . ASP A 1 451 ? 51.440 13.780 -13.039 1.00 73.50 451 ASP A O 1
ATOM 3624 N N . PRO A 1 452 ? 52.699 15.176 -14.261 1.00 73.88 452 PRO A N 1
ATOM 3625 C CA . PRO A 1 452 ? 53.247 15.875 -13.100 1.00 73.88 452 PRO A CA 1
ATOM 3626 C C . PRO A 1 452 ? 52.207 16.703 -12.322 1.00 73.88 452 PRO A C 1
ATOM 3628 O O . PRO A 1 452 ? 52.472 17.048 -11.173 1.00 73.88 452 PRO A O 1
ATOM 3631 N N . GLN A 1 453 ? 51.055 17.034 -12.919 1.00 76.62 453 GLN A N 1
ATOM 3632 C CA . GLN A 1 453 ? 49.990 17.834 -12.295 1.00 76.62 453 GLN A CA 1
ATOM 3633 C C . GLN A 1 453 ? 48.876 16.993 -11.652 1.00 76.62 453 GLN A C 1
ATOM 3635 O O . GLN A 1 453 ? 48.073 17.542 -10.898 1.00 76.62 453 GLN A O 1
ATOM 3640 N N . LEU A 1 454 ? 48.808 15.688 -11.943 1.00 81.62 454 LEU A N 1
ATOM 3641 C CA . LEU A 1 454 ? 47.777 14.782 -11.435 1.00 81.62 454 LEU A CA 1
ATOM 3642 C C . LEU A 1 454 ? 48.417 13.677 -10.598 1.00 81.62 454 LEU A C 1
ATOM 3644 O O . LEU A 1 454 ? 49.066 12.767 -11.116 1.00 81.62 454 LEU A O 1
ATOM 3648 N N . LYS A 1 455 ? 48.184 13.723 -9.290 1.00 83.69 455 LYS A N 1
ATOM 3649 C CA . LYS A 1 455 ? 48.636 12.698 -8.355 1.00 83.69 455 LYS A CA 1
ATOM 3650 C C . LYS A 1 455 ? 47.468 11.799 -7.971 1.00 83.69 455 LYS A C 1
ATOM 3652 O O . LYS A 1 455 ? 46.442 12.263 -7.488 1.00 83.69 455 LYS A O 1
ATOM 3657 N N . VAL A 1 456 ? 47.650 10.499 -8.182 1.00 84.25 456 VAL A N 1
ATOM 3658 C CA . VAL A 1 456 ? 46.651 9.467 -7.890 1.00 84.25 456 VAL A CA 1
ATOM 3659 C C . VAL A 1 456 ? 47.153 8.625 -6.726 1.00 84.25 456 VAL A C 1
ATOM 3661 O O . VAL A 1 456 ? 48.235 8.043 -6.803 1.00 84.25 456 VAL A O 1
ATOM 3664 N N . THR A 1 457 ? 46.387 8.560 -5.642 1.00 85.19 457 THR A N 1
ATOM 3665 C CA . THR A 1 457 ? 46.693 7.713 -4.486 1.00 85.19 457 THR A CA 1
ATOM 3666 C C . THR A 1 457 ? 45.529 6.787 -4.189 1.00 85.19 457 THR A C 1
ATOM 3668 O O . THR A 1 457 ? 44.409 7.245 -3.988 1.00 85.19 457 THR A O 1
ATOM 3671 N N . ASN A 1 458 ? 45.811 5.492 -4.106 1.00 84.62 458 ASN A N 1
ATOM 3672 C CA . ASN A 1 458 ? 44.832 4.497 -3.687 1.00 84.62 458 ASN A CA 1
ATOM 3673 C C . ASN A 1 458 ? 44.890 4.349 -2.164 1.00 84.62 458 ASN A C 1
ATOM 3675 O O . ASN A 1 458 ? 45.985 4.215 -1.610 1.00 84.62 458 ASN A O 1
ATOM 3679 N N . PHE A 1 459 ? 43.739 4.341 -1.500 1.00 84.12 459 PHE A N 1
ATOM 3680 C CA . PHE A 1 459 ? 43.634 4.148 -0.055 1.00 84.12 459 PHE A CA 1
ATOM 3681 C C . PHE A 1 459 ? 42.807 2.905 0.278 1.00 84.12 459 PHE A C 1
ATOM 3683 O O . PHE A 1 459 ? 41.959 2.462 -0.497 1.00 84.12 459 PHE A O 1
ATOM 3690 N N . ILE A 1 460 ? 43.112 2.299 1.426 1.00 79.69 460 ILE A N 1
ATOM 3691 C CA . ILE A 1 460 ? 42.318 1.200 1.976 1.00 79.69 460 ILE A CA 1
ATOM 3692 C C . ILE A 1 460 ? 41.128 1.839 2.684 1.00 79.69 460 ILE A C 1
ATOM 3694 O O . ILE A 1 460 ? 41.324 2.752 3.486 1.00 79.69 460 ILE A O 1
ATOM 3698 N N . ARG A 1 461 ? 39.924 1.381 2.343 1.00 80.94 461 ARG A N 1
ATOM 3699 C CA . ARG A 1 461 ? 38.675 1.883 2.916 1.00 80.94 461 ARG A CA 1
ATOM 3700 C C . ARG A 1 461 ? 38.598 1.551 4.397 1.00 80.94 461 ARG A C 1
ATOM 3702 O O . ARG A 1 461 ? 39.153 0.557 4.866 1.00 80.94 461 ARG A O 1
ATOM 3709 N N . THR A 1 462 ? 37.920 2.410 5.132 1.00 80.31 462 THR A N 1
ATOM 3710 C CA . THR A 1 462 ? 37.541 2.137 6.513 1.00 80.31 462 THR A CA 1
ATOM 3711 C C . THR A 1 462 ? 36.325 1.212 6.559 1.00 80.31 462 THR A C 1
ATOM 3713 O O . THR A 1 462 ? 35.549 1.129 5.610 1.00 80.31 462 THR A O 1
ATOM 3716 N N . ILE A 1 463 ? 36.129 0.540 7.695 1.00 73.19 463 ILE A N 1
ATOM 3717 C CA . ILE A 1 463 ? 34.989 -0.366 7.915 1.00 73.19 463 ILE A CA 1
ATOM 3718 C C . ILE A 1 463 ? 33.651 0.373 7.727 1.00 73.19 463 ILE A C 1
ATOM 3720 O O . ILE A 1 463 ? 32.695 -0.194 7.203 1.00 73.19 463 ILE A O 1
ATOM 3724 N N . ASP A 1 464 ? 33.587 1.650 8.110 1.00 72.38 464 ASP A N 1
ATOM 3725 C CA . ASP A 1 464 ? 32.392 2.481 7.940 1.00 72.38 464 ASP A CA 1
ATOM 3726 C C . ASP A 1 464 ? 32.136 2.831 6.462 1.00 72.38 464 ASP A C 1
ATOM 3728 O O . ASP A 1 464 ? 30.986 2.854 6.021 1.00 72.38 464 ASP A O 1
ATOM 3732 N N . GLU A 1 465 ? 33.191 3.041 5.669 1.00 73.25 465 GLU A N 1
ATOM 3733 C CA . GLU A 1 465 ? 33.097 3.272 4.219 1.00 73.25 465 GLU A CA 1
ATOM 3734 C C . GLU A 1 465 ? 32.673 2.004 3.460 1.00 73.25 465 GLU A C 1
ATOM 3736 O O . GLU A 1 465 ? 31.869 2.090 2.533 1.00 73.25 465 GLU A O 1
ATOM 3741 N N . ASP A 1 466 ? 33.134 0.823 3.883 1.00 70.31 466 ASP A N 1
ATOM 3742 C CA . ASP A 1 466 ? 32.682 -0.461 3.326 1.00 70.31 466 ASP A CA 1
ATOM 3743 C C . ASP A 1 466 ? 31.207 -0.746 3.666 1.00 70.31 466 ASP A C 1
ATOM 3745 O O . ASP A 1 466 ? 30.461 -1.255 2.822 1.00 70.31 466 ASP A O 1
ATOM 3749 N N . LYS A 1 467 ? 30.752 -0.353 4.869 1.00 70.69 467 LYS A N 1
ATOM 3750 C CA . LYS A 1 467 ? 29.330 -0.393 5.260 1.00 70.69 467 LYS A CA 1
ATOM 3751 C C . LYS A 1 467 ? 28.479 0.548 4.400 1.00 70.69 467 LYS A C 1
ATOM 3753 O O . LYS A 1 467 ? 27.423 0.136 3.926 1.00 70.69 467 LYS A O 1
ATOM 3758 N N . LEU A 1 468 ? 28.945 1.776 4.154 1.00 68.12 468 LEU A N 1
ATOM 3759 C CA . LEU A 1 468 ? 28.285 2.760 3.277 1.00 68.12 468 LEU A CA 1
ATOM 3760 C C . LEU A 1 468 ? 28.129 2.262 1.834 1.00 68.12 468 LEU A C 1
ATOM 3762 O O . LEU A 1 468 ? 27.141 2.574 1.173 1.00 68.12 468 LEU A O 1
ATOM 3766 N N . LEU A 1 469 ? 29.101 1.488 1.356 1.00 66.75 469 LEU A N 1
ATOM 3767 C CA . LEU A 1 469 ? 29.128 0.914 0.013 1.00 66.75 469 LEU A CA 1
ATOM 3768 C C . LEU A 1 469 ? 28.391 -0.431 -0.101 1.00 66.75 469 LEU A C 1
ATOM 3770 O O . LEU A 1 469 ? 28.227 -0.944 -1.206 1.00 66.75 469 LEU A O 1
ATOM 3774 N N . GLY A 1 470 ? 27.948 -1.009 1.020 1.00 61.88 470 GLY A N 1
ATOM 3775 C CA . GLY A 1 470 ? 27.224 -2.281 1.045 1.00 61.88 470 GLY A CA 1
ATOM 3776 C C . GLY A 1 470 ? 28.075 -3.513 0.708 1.00 61.88 470 GLY A C 1
ATOM 3777 O O . GLY A 1 470 ? 27.513 -4.549 0.364 1.00 61.88 470 GLY A O 1
ATOM 3778 N N . ILE A 1 471 ? 29.409 -3.432 0.812 1.00 62.22 471 ILE A N 1
ATOM 3779 C CA . ILE A 1 471 ? 30.361 -4.518 0.469 1.00 62.22 471 ILE A CA 1
ATOM 3780 C C . ILE A 1 471 ? 30.761 -5.317 1.717 1.00 62.22 471 ILE A C 1
ATOM 3782 O O . ILE A 1 471 ? 31.884 -5.796 1.838 1.00 62.22 471 ILE A O 1
ATOM 3786 N N . TYR A 1 472 ? 29.875 -5.429 2.703 1.00 49.09 472 TYR A N 1
ATOM 3787 C CA . TYR A 1 472 ? 30.215 -6.117 3.943 1.00 49.09 472 TYR A CA 1
ATOM 3788 C C . TYR A 1 472 ? 30.271 -7.636 3.711 1.00 49.09 472 TYR A C 1
ATOM 3790 O O . TYR A 1 472 ? 29.266 -8.336 3.830 1.00 49.09 472 TYR A O 1
ATOM 3798 N N . GLU A 1 473 ? 31.448 -8.151 3.355 1.00 44.50 473 GLU A N 1
ATOM 3799 C CA . GLU A 1 473 ? 31.751 -9.578 3.410 1.00 44.50 473 GLU A CA 1
ATOM 3800 C C . GLU A 1 473 ? 32.177 -9.928 4.839 1.00 44.50 473 GLU A C 1
ATOM 3802 O O . GLU A 1 473 ? 33.186 -9.447 5.350 1.00 44.50 473 GLU A O 1
ATOM 3807 N N . ILE A 1 474 ? 31.384 -10.770 5.506 1.00 45.38 474 ILE A N 1
ATOM 3808 C CA . ILE A 1 474 ? 31.819 -11.447 6.729 1.00 45.38 474 ILE A CA 1
ATOM 3809 C C . ILE A 1 474 ? 32.888 -12.448 6.297 1.00 45.38 474 ILE A C 1
ATOM 3811 O O . ILE A 1 474 ? 32.572 -13.438 5.635 1.00 45.38 474 ILE A O 1
ATOM 3815 N N . ASP A 1 475 ? 34.137 -12.178 6.658 1.00 36.44 475 ASP A N 1
ATOM 3816 C CA . ASP A 1 475 ? 35.276 -13.034 6.344 1.00 36.44 475 ASP A CA 1
ATOM 3817 C C . ASP A 1 475 ? 35.035 -14.459 6.898 1.00 36.44 475 ASP A C 1
ATOM 3819 O O . ASP A 1 475 ? 34.941 -14.644 8.118 1.00 36.44 475 ASP A O 1
ATOM 3823 N N . PRO A 1 476 ? 34.932 -15.512 6.061 1.00 40.06 476 PRO A N 1
ATOM 3824 C CA . PRO A 1 476 ? 34.650 -16.863 6.546 1.00 40.06 476 PRO A CA 1
ATOM 3825 C C . PRO A 1 476 ? 35.821 -17.486 7.314 1.00 40.06 476 PRO A C 1
ATOM 3827 O O . PRO A 1 476 ? 35.641 -18.515 7.957 1.00 40.06 476 PRO A O 1
ATOM 3830 N N . ASN A 1 477 ? 37.023 -16.903 7.257 1.00 34.31 477 ASN A N 1
ATOM 3831 C CA . ASN A 1 477 ? 38.243 -17.481 7.831 1.00 34.31 477 ASN A CA 1
ATOM 3832 C C . ASN A 1 477 ? 38.670 -16.892 9.186 1.00 34.31 477 ASN A C 1
ATOM 3834 O O . ASN A 1 477 ? 39.641 -17.376 9.762 1.00 34.31 477 ASN A O 1
ATOM 3838 N N . GLU A 1 478 ? 37.901 -15.968 9.767 1.00 34.72 478 GLU A N 1
ATOM 3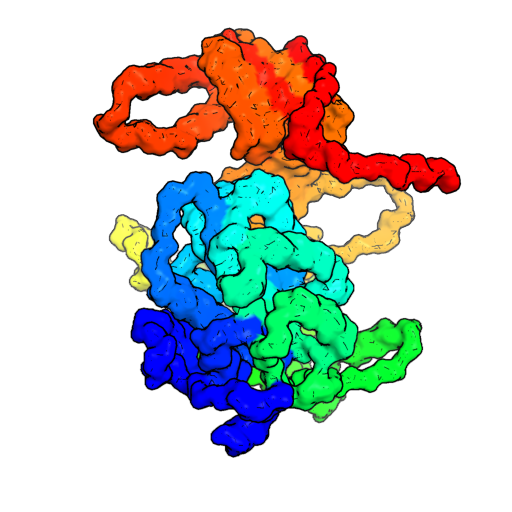839 C CA . GLU A 1 478 ? 37.939 -15.710 11.219 1.00 34.72 478 GLU A CA 1
ATOM 3840 C C . GLU A 1 478 ? 36.933 -16.590 11.991 1.00 34.72 478 GLU A C 1
ATOM 3842 O O . GLU A 1 478 ? 36.617 -16.348 13.151 1.00 34.72 478 GLU A O 1
ATOM 3847 N N . SER A 1 479 ? 36.452 -17.678 11.377 1.00 33.28 479 SER A N 1
ATOM 3848 C CA . SER A 1 479 ? 35.559 -18.658 12.013 1.00 33.28 479 SER A CA 1
ATOM 3849 C C . SER A 1 479 ? 36.288 -19.844 12.664 1.00 33.28 479 SER A C 1
ATOM 3851 O O . SER A 1 479 ? 35.706 -20.906 12.888 1.00 33.28 479 SER A O 1
ATOM 3853 N N . SER A 1 480 ? 37.563 -19.685 13.024 1.00 36.34 480 SER A N 1
ATOM 3854 C CA . SER A 1 480 ? 38.265 -20.696 13.816 1.00 36.34 480 SER A CA 1
ATOM 3855 C C . SER A 1 480 ? 39.396 -20.096 14.645 1.00 36.34 480 SER A C 1
ATOM 3857 O O . SER A 1 480 ? 40.533 -20.049 14.189 1.00 36.34 480 SER A O 1
ATOM 3859 N N . GLN A 1 481 ? 39.047 -19.709 15.875 1.00 32.38 481 GLN A N 1
ATOM 3860 C CA . GLN A 1 481 ? 39.867 -19.619 17.099 1.00 32.38 481 GLN A CA 1
ATOM 3861 C C . GLN A 1 481 ? 39.666 -18.312 17.870 1.00 32.38 481 GLN A C 1
ATOM 3863 O O . GLN A 1 481 ? 40.616 -17.595 18.148 1.00 32.38 481 GLN A O 1
ATOM 3868 N N . THR A 1 482 ? 38.439 -18.088 18.333 1.00 26.61 482 THR A N 1
ATOM 3869 C CA . THR A 1 482 ? 38.196 -17.470 19.641 1.00 26.61 482 THR A CA 1
ATOM 3870 C C . THR A 1 482 ? 36.778 -17.820 20.068 1.00 26.61 482 THR A C 1
ATOM 3872 O O . THR A 1 482 ? 35.798 -17.253 19.594 1.00 26.61 482 THR A O 1
ATOM 3875 N N . GLU A 1 483 ? 36.658 -18.783 20.980 1.00 36.06 483 GLU A N 1
ATOM 3876 C CA . GLU A 1 483 ? 35.508 -18.848 21.874 1.00 36.06 483 GLU A CA 1
ATOM 3877 C C . GLU A 1 483 ? 35.472 -17.534 22.664 1.00 36.06 483 GLU A C 1
ATOM 3879 O O . GLU A 1 483 ? 36.178 -17.382 23.653 1.00 36.06 483 GLU A O 1
ATOM 3884 N N . ASN A 1 484 ? 34.707 -16.561 22.175 1.00 28.09 484 ASN A N 1
ATOM 3885 C CA . ASN A 1 484 ? 34.148 -15.460 22.949 1.00 28.09 484 ASN A CA 1
ATOM 3886 C C . ASN A 1 484 ? 32.877 -14.991 22.237 1.00 28.09 484 ASN A C 1
ATOM 3888 O O . ASN A 1 484 ? 32.901 -14.305 21.220 1.00 28.09 484 ASN A O 1
ATOM 3892 N N . SER A 1 485 ? 31.740 -15.413 22.774 1.00 38.41 485 SER A N 1
ATOM 3893 C CA . SER A 1 485 ? 30.407 -14.959 22.401 1.00 38.41 485 SER A CA 1
ATOM 3894 C C . SER A 1 485 ? 30.185 -13.499 22.831 1.00 38.41 485 SER A C 1
ATOM 3896 O O . SER A 1 485 ? 29.629 -13.264 23.901 1.00 38.41 485 SER A O 1
ATOM 3898 N N . THR A 1 486 ? 30.609 -12.528 22.023 1.00 34.19 486 THR A N 1
ATOM 3899 C CA . THR A 1 486 ? 30.424 -11.072 22.237 1.00 34.19 486 THR A CA 1
ATOM 3900 C C . THR A 1 486 ? 30.711 -10.353 20.911 1.00 34.19 486 THR A C 1
ATOM 3902 O O . THR A 1 486 ? 31.746 -10.629 20.326 1.00 34.19 486 THR A O 1
ATOM 3905 N N . ASP A 1 487 ? 29.943 -9.431 20.336 1.00 40.16 487 ASP A N 1
ATOM 3906 C CA . ASP A 1 487 ? 28.666 -8.805 20.656 1.00 40.16 487 ASP A CA 1
ATOM 3907 C C . ASP A 1 487 ? 28.146 -8.155 19.352 1.00 40.16 487 ASP A C 1
ATOM 3909 O O . ASP A 1 487 ? 28.645 -7.119 18.934 1.00 40.16 487 ASP A O 1
ATOM 3913 N N . LEU A 1 488 ? 27.071 -8.684 18.754 1.00 45.12 488 LEU A N 1
ATOM 3914 C CA . LEU A 1 488 ? 26.185 -7.893 17.868 1.00 45.12 488 LEU A CA 1
ATOM 3915 C C . LEU A 1 488 ? 25.374 -6.849 18.670 1.00 45.12 488 LEU A C 1
ATOM 3917 O O . LEU A 1 488 ? 24.502 -6.170 18.139 1.00 45.12 488 LEU A O 1
ATOM 3921 N N . LYS A 1 489 ? 25.614 -6.759 19.985 1.00 48.84 489 LYS A N 1
ATOM 3922 C CA . LYS A 1 489 ? 24.810 -5.998 20.942 1.00 48.84 489 LYS A CA 1
ATOM 3923 C C . LYS A 1 489 ? 25.178 -4.519 21.018 1.00 48.84 489 LYS A C 1
ATOM 3925 O O . LYS A 1 489 ? 24.488 -3.792 21.715 1.00 48.84 489 LYS A O 1
ATOM 3930 N N . ASP A 1 490 ? 26.225 -4.071 20.327 1.00 49.94 490 ASP A N 1
ATOM 3931 C CA . ASP A 1 490 ? 26.636 -2.661 20.349 1.00 49.94 490 ASP A CA 1
ATOM 3932 C C . ASP A 1 490 ? 26.550 -1.941 18.998 1.00 49.94 490 ASP A C 1
ATOM 3934 O O . ASP A 1 490 ? 26.718 -0.719 18.955 1.00 49.94 490 ASP A O 1
ATOM 3938 N N . GLU A 1 491 ? 26.216 -2.644 17.913 1.00 58.47 491 GLU A N 1
ATOM 3939 C CA . GLU A 1 491 ? 26.061 -2.023 16.599 1.00 58.47 491 GLU A CA 1
ATOM 3940 C C . GLU A 1 491 ? 24.724 -1.274 16.477 1.00 58.47 491 GLU A C 1
ATOM 3942 O O . GLU A 1 491 ? 23.662 -1.759 16.875 1.00 58.47 491 GLU A O 1
ATOM 3947 N N . VAL A 1 492 ? 24.781 -0.061 15.921 1.00 66.00 492 VAL A N 1
ATOM 3948 C CA . VAL A 1 492 ? 23.595 0.732 15.581 1.00 66.00 492 VAL A CA 1
ATOM 3949 C C . VAL A 1 492 ? 23.180 0.376 14.156 1.00 66.00 492 VAL A C 1
ATOM 3951 O O . VAL A 1 492 ? 23.916 0.636 13.209 1.00 66.00 492 VAL A O 1
ATOM 3954 N N . LEU A 1 493 ? 21.999 -0.215 14.005 1.00 74.00 493 LEU A N 1
ATOM 3955 C CA . LEU A 1 493 ? 21.394 -0.552 12.719 1.00 74.00 493 LEU A CA 1
ATOM 3956 C C . LEU A 1 493 ? 20.575 0.636 12.212 1.00 74.00 493 LEU A C 1
ATOM 3958 O O . LEU A 1 493 ? 19.713 1.138 12.927 1.00 74.00 493 LEU A O 1
ATOM 3962 N N . GLN A 1 494 ? 20.799 1.076 10.979 1.00 73.62 494 GLN A N 1
ATOM 3963 C CA . GLN A 1 494 ? 20.057 2.183 10.375 1.00 73.62 494 GLN A CA 1
ATOM 3964 C C . GLN A 1 494 ? 19.157 1.656 9.258 1.00 73.62 494 GLN A C 1
ATOM 3966 O O . GLN A 1 494 ? 19.616 0.923 8.385 1.00 73.62 494 GLN A O 1
ATOM 3971 N N . PHE A 1 495 ? 17.877 2.029 9.267 1.00 77.38 495 PHE A N 1
ATOM 3972 C CA . PHE A 1 495 ? 16.941 1.667 8.201 1.00 77.38 495 PHE A CA 1
ATOM 3973 C C . PHE A 1 495 ? 16.135 2.887 7.723 1.00 77.38 495 PHE A C 1
ATOM 3975 O O . PHE A 1 495 ? 15.847 3.790 8.521 1.00 77.38 495 PHE A O 1
ATOM 3982 N N . PRO A 1 496 ? 15.789 2.951 6.423 1.00 74.25 496 PRO A N 1
ATOM 3983 C CA . PRO A 1 496 ? 14.996 4.043 5.870 1.00 74.25 496 PRO A CA 1
ATOM 3984 C C . PRO A 1 496 ? 13.535 3.942 6.332 1.00 74.25 496 PRO A C 1
ATOM 3986 O O . PRO A 1 496 ? 12.934 2.868 6.318 1.00 74.25 496 PRO A O 1
ATOM 3989 N N . THR A 1 497 ? 12.952 5.067 6.738 1.00 79.88 497 THR A N 1
ATOM 3990 C CA . THR A 1 497 ? 11.544 5.194 7.138 1.00 79.88 497 THR A CA 1
ATOM 3991 C C . THR A 1 497 ? 11.008 6.591 6.807 1.00 79.88 497 THR A C 1
ATOM 3993 O O . THR A 1 497 ? 11.756 7.471 6.396 1.00 79.88 497 THR A O 1
ATOM 3996 N N . ASN A 1 498 ? 9.721 6.841 7.030 1.00 79.31 498 ASN A N 1
ATOM 3997 C CA . ASN A 1 498 ? 9.148 8.181 6.909 1.00 79.31 498 ASN A CA 1
ATOM 3998 C C . ASN A 1 498 ? 9.012 8.846 8.280 1.00 79.31 498 ASN A C 1
ATOM 4000 O O . ASN A 1 498 ? 8.677 8.201 9.277 1.00 79.31 498 ASN A O 1
ATOM 4004 N N . CYS A 1 499 ? 9.238 10.158 8.334 1.00 74.56 499 CYS A N 1
ATOM 4005 C CA . CYS A 1 499 ? 9.102 10.914 9.570 1.00 74.56 499 CYS A CA 1
ATOM 4006 C C . CYS A 1 499 ? 7.635 10.909 10.040 1.00 74.56 499 CYS A C 1
ATOM 4008 O O . CYS A 1 499 ? 6.765 11.345 9.287 1.00 74.56 499 CYS A O 1
ATOM 4010 N N . PRO A 1 500 ? 7.333 10.549 11.299 1.00 69.06 500 PRO A N 1
ATOM 4011 C CA . PRO A 1 500 ? 5.954 10.507 11.795 1.00 69.06 500 PRO A CA 1
ATOM 4012 C C . PRO A 1 500 ? 5.276 11.886 11.883 1.00 69.06 500 PRO A C 1
ATOM 4014 O O . PRO A 1 500 ? 4.066 11.956 12.070 1.00 69.06 500 PRO A O 1
ATOM 4017 N N . ASN A 1 501 ? 6.038 12.979 11.766 1.00 70.94 501 ASN A N 1
ATOM 4018 C CA . ASN A 1 501 ? 5.515 14.343 11.838 1.00 70.94 501 ASN A CA 1
ATOM 4019 C C . ASN A 1 501 ? 5.296 14.975 10.452 1.00 70.94 501 ASN A C 1
ATOM 4021 O O . ASN A 1 501 ? 4.223 15.499 10.181 1.00 70.94 501 ASN A O 1
ATOM 4025 N N . CYS A 1 502 ? 6.300 14.932 9.568 1.00 76.81 502 CYS A N 1
ATOM 4026 C CA . CYS A 1 502 ? 6.233 15.577 8.247 1.00 76.81 502 CYS A CA 1
ATOM 4027 C C . CYS A 1 502 ? 6.156 14.599 7.066 1.00 76.81 502 CYS A C 1
ATOM 4029 O O . CYS A 1 502 ? 6.098 15.038 5.921 1.00 76.81 502 CYS A O 1
ATOM 4031 N N . ASN A 1 503 ? 6.181 13.290 7.331 1.00 76.00 503 ASN A N 1
ATOM 4032 C CA . ASN A 1 503 ? 6.158 12.209 6.343 1.00 76.00 503 ASN A CA 1
ATOM 4033 C C . ASN A 1 503 ? 7.292 12.245 5.300 1.00 76.00 503 ASN A C 1
ATOM 4035 O O . ASN A 1 503 ? 7.223 11.560 4.284 1.00 76.00 503 ASN A O 1
ATOM 4039 N N . ALA A 1 504 ? 8.339 13.034 5.545 1.00 77.12 504 ALA A N 1
ATOM 4040 C CA . ALA A 1 504 ? 9.509 13.081 4.684 1.00 77.12 504 ALA A CA 1
ATOM 4041 C C . ALA A 1 504 ? 10.387 11.831 4.874 1.00 77.12 504 ALA A C 1
ATOM 4043 O O . ALA A 1 504 ? 10.421 11.295 5.990 1.00 77.12 504 ALA A O 1
ATOM 4044 N N . PRO A 1 505 ? 11.117 11.389 3.834 1.00 77.38 505 PRO A N 1
ATOM 4045 C CA . PRO A 1 505 ? 12.044 10.271 3.957 1.00 77.38 505 PRO A CA 1
ATOM 4046 C C . PRO A 1 505 ? 13.135 10.618 4.979 1.00 77.38 505 PRO A C 1
ATOM 4048 O O . PRO A 1 505 ? 13.762 11.675 4.907 1.00 77.38 505 PRO A O 1
ATOM 4051 N N . CYS A 1 506 ? 13.332 9.751 5.966 1.00 82.38 506 CYS A N 1
ATOM 4052 C CA . CYS A 1 506 ? 14.352 9.881 7.001 1.00 82.38 506 CYS A CA 1
ATOM 4053 C C . CYS A 1 506 ? 14.897 8.505 7.400 1.00 82.38 506 CYS A C 1
ATOM 4055 O O . CYS A 1 506 ? 14.440 7.469 6.925 1.00 82.38 506 CYS A O 1
ATOM 4057 N N . PHE A 1 507 ? 15.870 8.477 8.301 1.00 78.94 507 PHE A N 1
ATOM 4058 C CA . PHE A 1 507 ? 16.427 7.229 8.806 1.00 78.94 507 PHE A CA 1
ATOM 4059 C C . PHE A 1 507 ? 16.130 7.066 10.294 1.00 78.94 507 PHE A C 1
ATOM 4061 O O . PHE A 1 507 ? 16.171 8.035 11.060 1.00 78.94 507 PHE A O 1
ATOM 4068 N N . THR A 1 508 ? 15.842 5.832 10.700 1.00 80.50 508 THR A N 1
ATOM 4069 C CA . THR A 1 508 ? 15.746 5.456 12.112 1.00 80.50 508 THR A CA 1
ATOM 4070 C C . THR A 1 508 ? 16.949 4.610 12.484 1.00 80.50 508 THR A C 1
ATOM 4072 O O . THR A 1 508 ? 17.242 3.606 11.836 1.00 80.50 508 THR A O 1
ATOM 4075 N N . ASN A 1 509 ? 17.612 5.014 13.561 1.00 82.69 509 ASN A N 1
ATOM 4076 C CA . ASN A 1 509 ? 18.720 4.299 14.170 1.00 82.69 509 ASN A CA 1
ATOM 4077 C C . ASN A 1 509 ? 18.177 3.367 15.251 1.00 82.69 509 ASN A C 1
ATOM 4079 O O . ASN A 1 509 ? 17.497 3.811 16.171 1.00 82.69 509 ASN A O 1
ATOM 4083 N N . MET A 1 510 ? 18.480 2.084 15.151 1.00 79.00 510 MET A N 1
ATOM 4084 C CA . MET A 1 510 ? 18.085 1.039 16.079 1.00 79.00 510 MET A CA 1
ATOM 4085 C C . MET A 1 510 ? 19.315 0.509 16.807 1.00 79.00 510 MET A C 1
ATOM 4087 O O . MET A 1 510 ? 20.276 0.091 16.172 1.00 79.00 510 MET A O 1
ATOM 4091 N N . LYS A 1 511 ? 19.271 0.473 18.138 1.00 79.31 511 LYS A N 1
ATOM 4092 C CA . LYS A 1 511 ? 20.307 -0.160 18.959 1.00 79.31 511 LYS A CA 1
ATOM 4093 C C . LYS A 1 511 ? 19.682 -1.136 19.949 1.00 79.31 511 LYS A C 1
ATOM 4095 O O . LYS A 1 511 ? 18.801 -0.753 20.722 1.00 79.31 511 LYS A O 1
ATOM 4100 N N . LEU A 1 512 ? 20.162 -2.377 19.960 1.00 74.81 512 LEU A N 1
ATOM 4101 C CA . LEU A 1 512 ? 19.867 -3.319 21.039 1.00 74.81 512 LEU A CA 1
ATOM 4102 C C . LEU A 1 512 ? 20.705 -2.915 22.259 1.00 74.81 512 LEU A C 1
ATOM 4104 O O . LEU A 1 512 ? 21.914 -2.802 22.147 1.00 74.81 512 LEU A O 1
ATOM 4108 N N . THR A 1 513 ? 20.098 -2.662 23.416 1.00 70.00 513 THR A N 1
ATOM 4109 C CA . THR A 1 513 ? 20.828 -2.293 24.641 1.00 70.00 513 THR A CA 1
ATOM 4110 C C . THR A 1 513 ? 20.337 -3.132 25.814 1.00 70.00 513 THR A C 1
ATOM 4112 O O . THR A 1 513 ? 19.135 -3.353 25.971 1.00 70.00 513 THR A O 1
ATOM 4115 N N . LYS A 1 514 ? 21.257 -3.593 26.670 1.00 68.56 514 LYS A N 1
ATOM 4116 C CA . LYS A 1 514 ? 20.906 -4.182 27.969 1.00 68.56 514 LYS A CA 1
ATOM 4117 C C . LYS A 1 514 ? 21.029 -3.124 29.049 1.00 68.56 514 LYS A C 1
ATOM 4119 O O . LYS A 1 514 ? 22.114 -2.588 29.253 1.00 68.56 514 LYS A O 1
ATOM 4124 N N . ILE A 1 515 ? 19.940 -2.854 29.755 1.00 67.44 515 ILE A N 1
ATOM 4125 C CA . ILE A 1 515 ? 19.989 -2.005 30.945 1.00 67.44 515 ILE A CA 1
ATOM 4126 C C . ILE A 1 515 ? 20.422 -2.882 32.135 1.00 67.44 515 ILE A C 1
ATOM 4128 O O . ILE A 1 515 ? 19.900 -3.991 32.287 1.00 67.44 515 ILE A O 1
ATOM 4132 N N . PRO A 1 516 ? 21.366 -2.443 32.988 1.00 55.72 516 PRO A N 1
ATOM 4133 C CA . PRO A 1 516 ? 21.726 -3.163 34.207 1.00 55.72 516 PRO A CA 1
ATOM 4134 C C . PRO A 1 516 ? 20.482 -3.469 35.055 1.00 55.72 516 PRO A C 1
ATOM 4136 O O . PRO A 1 516 ? 19.685 -2.580 35.330 1.00 55.72 516 PRO A O 1
ATOM 4139 N N . HIS A 1 517 ? 20.307 -4.726 35.471 1.00 61.56 517 HIS A N 1
ATOM 4140 C CA . HIS A 1 517 ? 19.128 -5.203 36.217 1.00 61.56 517 HIS A CA 1
ATOM 4141 C C . HIS A 1 517 ? 17.789 -5.205 35.452 1.00 61.56 517 HIS A C 1
ATOM 4143 O O . HIS A 1 517 ? 16.757 -5.498 36.056 1.00 61.56 517 HIS A O 1
ATOM 4149 N N . PHE A 1 518 ? 17.795 -4.972 34.135 1.00 65.31 518 PHE A N 1
ATOM 4150 C CA . PHE A 1 518 ? 16.613 -5.089 33.282 1.00 65.31 518 PHE A CA 1
ATOM 4151 C C . PHE A 1 518 ? 16.897 -5.890 31.998 1.00 65.31 518 PHE A C 1
ATOM 4153 O O . PHE A 1 518 ? 18.041 -6.195 31.656 1.00 65.31 518 PHE A O 1
ATOM 4160 N N . LYS A 1 519 ? 15.830 -6.311 31.313 1.00 70.50 519 LYS A N 1
ATOM 4161 C CA . LYS A 1 519 ? 15.908 -7.134 30.097 1.00 70.50 519 LYS A CA 1
ATOM 4162 C C . LYS A 1 519 ? 16.427 -6.355 28.889 1.00 70.50 519 LYS A C 1
ATOM 4164 O O . LYS A 1 519 ? 16.579 -5.136 28.916 1.00 70.50 519 LYS A O 1
ATOM 4169 N N . GLU A 1 520 ? 16.703 -7.092 27.818 1.00 71.75 520 GLU A N 1
ATOM 4170 C CA . GLU A 1 520 ? 17.137 -6.521 26.544 1.00 71.75 520 GLU A CA 1
ATOM 4171 C C . GLU A 1 520 ? 16.033 -5.631 25.946 1.00 71.75 520 GLU A C 1
ATOM 4173 O O . GLU A 1 520 ? 14.879 -6.050 25.794 1.00 71.75 520 GLU A O 1
ATOM 4178 N N . ILE A 1 521 ? 16.396 -4.396 25.600 1.00 74.69 521 ILE A N 1
ATOM 4179 C CA . ILE A 1 521 ? 15.518 -3.424 24.949 1.00 74.69 521 ILE A CA 1
ATOM 4180 C C . ILE A 1 521 ? 16.104 -2.978 23.613 1.00 74.69 521 ILE A C 1
ATOM 4182 O O . ILE A 1 521 ? 17.310 -3.017 23.385 1.00 74.69 521 ILE A O 1
ATOM 4186 N N . ILE A 1 522 ? 15.227 -2.525 22.733 1.00 76.56 522 ILE A N 1
ATOM 4187 C CA . ILE A 1 522 ? 15.537 -1.966 21.428 1.00 76.56 522 ILE A CA 1
ATOM 4188 C C . ILE A 1 522 ? 15.217 -0.477 21.491 1.00 76.56 522 ILE A C 1
ATOM 4190 O O . ILE A 1 522 ? 14.065 -0.099 21.703 1.00 76.56 522 ILE A O 1
ATOM 4194 N N . ILE A 1 523 ? 16.230 0.365 21.314 1.00 75.19 523 ILE A N 1
ATOM 4195 C CA . ILE A 1 523 ? 16.077 1.818 21.246 1.00 75.19 523 ILE A CA 1
ATOM 4196 C C . ILE A 1 523 ? 16.040 2.211 19.773 1.00 75.19 523 ILE A C 1
ATOM 4198 O O . ILE A 1 523 ? 16.975 1.911 19.036 1.00 75.19 523 ILE A O 1
ATOM 4202 N N . MET A 1 524 ? 14.968 2.871 19.350 1.00 77.62 524 MET A N 1
ATOM 4203 C CA . MET A 1 524 ? 14.746 3.367 17.996 1.00 77.62 524 MET A CA 1
ATOM 4204 C C . MET A 1 524 ? 14.718 4.896 18.029 1.00 77.62 524 MET A C 1
ATOM 4206 O O . MET A 1 524 ? 13.794 5.499 18.570 1.00 77.62 524 MET A O 1
ATOM 4210 N N . ALA A 1 525 ? 15.740 5.529 17.465 1.00 79.12 525 ALA A N 1
ATOM 4211 C CA . ALA A 1 525 ? 15.877 6.975 17.400 1.00 79.12 525 ALA A CA 1
ATOM 4212 C C . ALA A 1 525 ? 15.700 7.456 15.956 1.00 79.12 525 ALA A C 1
ATOM 4214 O O . ALA A 1 525 ? 16.522 7.159 15.089 1.00 79.12 525 ALA A O 1
ATOM 4215 N N . THR A 1 526 ? 14.642 8.217 15.698 1.00 79.44 526 THR A N 1
ATOM 4216 C CA . THR A 1 526 ? 14.408 8.859 14.397 1.00 79.44 526 THR A CA 1
ATOM 4217 C C . THR A 1 526 ? 14.766 10.330 14.511 1.00 79.44 526 THR A C 1
ATOM 4219 O O . THR A 1 526 ? 14.241 11.030 15.379 1.00 79.44 526 THR A O 1
ATOM 4222 N N . ASN A 1 527 ? 15.646 10.805 13.632 1.00 78.25 527 ASN A N 1
ATOM 4223 C CA . ASN A 1 527 ? 16.029 12.210 13.554 1.00 78.25 527 ASN A CA 1
ATOM 4224 C C . ASN A 1 527 ? 15.700 12.723 12.150 1.00 78.25 527 ASN A C 1
ATOM 4226 O O . ASN A 1 527 ? 16.274 12.264 11.165 1.00 78.25 527 ASN A O 1
ATOM 4230 N N . CYS A 1 528 ? 14.732 13.631 12.045 1.00 73.81 528 CYS A N 1
ATOM 4231 C CA . CYS A 1 528 ? 14.327 14.186 10.760 1.00 73.81 528 CYS A CA 1
ATOM 4232 C C . CYS A 1 528 ? 15.094 15.476 10.466 1.00 73.81 528 CYS A C 1
ATOM 4234 O O . CYS A 1 528 ? 14.943 16.460 11.187 1.00 73.81 528 CYS A O 1
ATOM 4236 N N . GLU A 1 529 ? 15.852 15.501 9.372 1.00 75.19 529 GLU A N 1
ATOM 4237 C CA . GLU A 1 529 ? 16.627 16.680 8.958 1.00 75.19 529 GLU A CA 1
ATOM 4238 C C . GLU A 1 529 ? 15.745 17.826 8.436 1.00 75.19 529 GLU A C 1
ATOM 4240 O O . GLU A 1 529 ? 16.116 18.989 8.544 1.00 75.19 529 GLU A O 1
ATOM 4245 N N . ILE A 1 530 ? 14.546 17.514 7.928 1.00 76.94 530 ILE A N 1
ATOM 4246 C CA . ILE A 1 530 ? 13.640 18.497 7.312 1.00 76.94 530 ILE A CA 1
ATOM 4247 C C . ILE A 1 530 ? 12.810 19.252 8.356 1.00 76.94 530 ILE A C 1
ATOM 4249 O O . ILE A 1 530 ? 12.662 20.466 8.2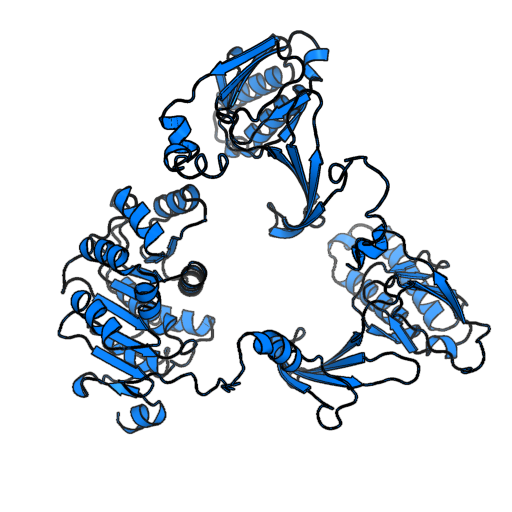63 1.00 76.94 530 ILE A O 1
ATOM 4253 N N . CYS A 1 531 ? 12.242 18.551 9.345 1.00 72.88 531 CYS A N 1
ATOM 4254 C CA . CYS A 1 531 ? 11.406 19.183 10.376 1.00 72.88 531 CYS A CA 1
ATOM 4255 C C . CYS A 1 531 ? 12.071 19.274 11.756 1.00 72.88 531 CYS A C 1
ATOM 4257 O O . CYS A 1 531 ? 11.460 19.793 12.687 1.00 72.88 531 CYS A O 1
ATOM 4259 N N . GLY A 1 532 ? 13.285 18.740 11.920 1.00 74.44 532 GLY A N 1
ATOM 4260 C CA . GLY A 1 532 ? 14.010 18.727 13.195 1.00 74.44 532 GLY A CA 1
ATOM 4261 C C . GLY A 1 532 ? 13.404 17.817 14.270 1.00 74.44 532 GLY A C 1
ATOM 4262 O O . GLY A 1 532 ? 13.879 17.818 15.405 1.00 74.44 532 GLY A O 1
ATOM 4263 N N . ASN A 1 533 ? 12.357 17.048 13.947 1.00 71.25 533 ASN A N 1
ATOM 4264 C CA . ASN A 1 533 ? 11.696 16.173 14.909 1.00 71.25 533 ASN A CA 1
ATOM 4265 C C . ASN A 1 533 ? 12.626 15.028 15.335 1.00 71.25 533 ASN A C 1
ATOM 4267 O O . ASN A 1 533 ? 13.158 14.305 14.486 1.00 71.25 533 ASN A O 1
ATOM 4271 N N . ARG A 1 534 ? 12.774 14.853 16.652 1.00 73.69 534 ARG A N 1
ATOM 4272 C CA . ARG A 1 534 ? 13.559 13.790 17.285 1.00 73.69 534 ARG A CA 1
ATOM 4273 C C . ARG A 1 534 ? 12.640 12.918 18.115 1.00 73.69 534 ARG A C 1
ATOM 4275 O O . ARG A 1 534 ? 12.021 13.397 19.061 1.00 73.69 534 ARG A O 1
ATOM 4282 N N . THR A 1 535 ? 12.577 11.636 17.788 1.00 72.81 535 THR A N 1
ATOM 4283 C CA . THR A 1 535 ? 11.779 10.669 18.545 1.00 72.81 535 THR A CA 1
ATOM 4284 C C . THR A 1 535 ? 12.672 9.539 19.015 1.00 72.81 535 THR A C 1
ATOM 4286 O O . THR A 1 535 ? 13.300 8.889 18.184 1.00 72.81 535 THR A O 1
ATOM 4289 N N . ASN A 1 536 ? 12.696 9.293 20.325 1.00 70.44 536 ASN A N 1
ATOM 4290 C CA . ASN A 1 536 ? 13.335 8.123 20.920 1.00 70.44 536 ASN A CA 1
ATOM 4291 C C . ASN A 1 536 ? 12.235 7.179 21.398 1.00 70.44 536 ASN A C 1
ATOM 4293 O O . ASN A 1 536 ? 11.542 7.472 22.373 1.00 70.44 536 ASN A O 1
ATOM 4297 N N . GLU A 1 537 ? 12.065 6.072 20.690 1.00 73.19 537 GLU A N 1
ATOM 4298 C CA . GLU A 1 537 ? 11.149 5.001 21.051 1.00 73.19 537 GLU A CA 1
ATOM 4299 C C . GLU A 1 537 ? 11.931 3.838 21.644 1.00 73.19 537 GLU A C 1
ATOM 4301 O O . GLU A 1 537 ? 13.028 3.508 21.200 1.00 73.19 537 GLU A O 1
ATOM 4306 N N . VAL A 1 538 ? 11.359 3.203 22.655 1.00 72.94 538 VAL A N 1
ATOM 4307 C CA . VAL A 1 538 ? 11.926 2.021 23.290 1.00 72.94 538 VAL A CA 1
ATOM 4308 C C . VAL A 1 538 ? 10.920 0.895 23.176 1.00 72.94 538 VAL A C 1
ATOM 4310 O O . VAL A 1 538 ? 9.757 1.050 23.546 1.00 72.94 538 VAL A O 1
ATOM 4313 N N . LYS A 1 539 ? 11.378 -0.244 22.664 1.00 73.50 539 LYS A N 1
ATOM 4314 C CA . LYS A 1 539 ? 10.609 -1.484 22.580 1.00 73.50 539 LYS A CA 1
ATOM 4315 C C . LYS A 1 539 ? 11.336 -2.579 23.335 1.00 73.50 539 LYS A C 1
ATOM 4317 O O . LYS A 1 539 ? 12.561 -2.621 23.349 1.00 73.50 539 LYS A O 1
ATOM 4322 N N . SER A 1 540 ? 10.603 -3.480 23.969 1.00 67.88 540 SER A N 1
ATOM 4323 C CA . SER A 1 540 ? 11.221 -4.656 24.579 1.00 67.88 540 SER A CA 1
ATOM 4324 C C . SER A 1 540 ? 11.636 -5.641 23.488 1.00 67.88 540 SER A C 1
ATOM 4326 O O . SER A 1 540 ? 10.857 -5.916 22.580 1.00 67.88 540 SER A O 1
ATOM 4328 N N . GLY A 1 541 ? 12.866 -6.156 23.564 1.00 63.84 541 GLY A N 1
ATOM 4329 C CA . GLY A 1 541 ? 13.335 -7.216 22.664 1.00 63.84 541 GLY A CA 1
ATOM 4330 C C . GLY A 1 541 ? 12.801 -8.602 23.049 1.00 63.84 541 GLY A C 1
ATOM 4331 O O . GLY A 1 541 ? 12.818 -9.520 22.236 1.00 63.84 541 GLY A O 1
ATOM 4332 N N . ALA A 1 542 ? 12.304 -8.751 24.281 1.00 60.69 542 ALA A N 1
ATOM 4333 C CA . ALA A 1 542 ? 11.678 -9.972 24.775 1.00 60.69 542 ALA A CA 1
ATOM 4334 C C . ALA A 1 542 ? 10.162 -9.985 24.511 1.00 60.69 542 ALA A C 1
ATOM 4336 O O . ALA A 1 542 ? 9.513 -8.937 24.511 1.00 60.69 542 ALA A O 1
ATOM 4337 N N . GLY A 1 543 ? 9.597 -11.183 24.326 1.00 62.12 543 GLY A N 1
ATOM 4338 C CA . GLY A 1 543 ? 8.150 -11.391 24.230 1.00 62.12 543 GLY A CA 1
ATOM 4339 C C . GLY A 1 543 ? 7.395 -11.000 25.509 1.00 62.12 543 GLY A C 1
ATOM 4340 O O . GLY A 1 543 ? 7.995 -10.686 26.536 1.00 62.12 543 GLY A O 1
ATOM 4341 N N . ILE A 1 544 ? 6.062 -11.020 25.440 1.00 67.50 544 ILE A N 1
ATOM 4342 C CA . ILE A 1 544 ? 5.192 -10.642 26.561 1.00 67.50 544 ILE A CA 1
ATOM 4343 C C . ILE A 1 544 ? 5.422 -11.599 27.742 1.00 67.50 544 ILE A C 1
ATOM 4345 O O . ILE A 1 544 ? 5.349 -12.818 27.581 1.00 67.50 544 ILE A O 1
ATOM 4349 N N . GLU A 1 545 ? 5.681 -11.058 28.936 1.00 66.62 545 GLU A N 1
ATOM 4350 C CA . GLU A 1 545 ? 5.902 -11.877 30.131 1.00 66.62 545 GLU A CA 1
ATOM 4351 C C . GLU A 1 545 ? 4.623 -12.576 30.597 1.00 66.62 545 GLU A C 1
ATOM 4353 O O . GLU A 1 545 ? 3.510 -12.167 30.276 1.00 66.62 545 GLU A O 1
ATOM 4358 N N . SER A 1 546 ? 4.759 -13.647 31.385 1.00 66.06 546 SER A N 1
ATOM 4359 C CA . SER A 1 546 ? 3.615 -14.395 31.919 1.00 66.06 546 SER A CA 1
ATOM 4360 C C . SER A 1 546 ? 2.793 -13.603 32.950 1.00 66.06 546 SER A C 1
ATOM 4362 O O . SER A 1 546 ? 1.615 -13.908 33.138 1.00 66.06 546 SER A O 1
ATOM 4364 N N . LYS A 1 547 ? 3.377 -12.586 33.598 1.00 78.62 547 LYS A N 1
ATOM 4365 C CA . LYS A 1 547 ? 2.748 -11.787 34.664 1.00 78.62 547 LYS A CA 1
ATOM 4366 C C . LYS A 1 547 ? 2.861 -10.290 34.371 1.00 78.62 547 LYS A C 1
ATOM 4368 O O . LYS A 1 547 ? 3.864 -9.858 33.813 1.00 78.62 547 LYS A O 1
ATOM 4373 N N . GLY A 1 548 ? 1.854 -9.524 34.786 1.00 81.31 548 GLY A N 1
ATOM 4374 C CA . GLY A 1 548 ? 1.918 -8.063 34.803 1.00 81.31 548 GLY A CA 1
ATOM 4375 C C . GLY A 1 548 ? 2.765 -7.569 35.975 1.00 81.31 548 GLY A C 1
ATOM 4376 O O . GLY A 1 548 ? 2.958 -8.292 36.958 1.00 81.31 548 GLY A O 1
ATOM 4377 N N . VAL A 1 549 ? 3.280 -6.345 35.872 1.00 83.94 549 VAL A N 1
ATOM 4378 C CA . VAL A 1 549 ? 4.142 -5.721 36.882 1.00 83.94 549 VAL A CA 1
ATOM 4379 C C . VAL A 1 549 ? 3.549 -4.384 37.299 1.00 83.94 549 VAL A C 1
ATOM 4381 O O . VAL A 1 549 ? 3.291 -3.520 36.465 1.00 83.94 549 VAL A O 1
ATOM 4384 N N . ARG A 1 550 ? 3.390 -4.188 38.608 1.00 86.69 550 ARG A N 1
ATOM 4385 C CA . ARG A 1 550 ? 3.044 -2.906 39.216 1.00 86.69 550 ARG A CA 1
ATOM 4386 C C . ARG A 1 550 ? 4.212 -2.404 40.055 1.00 86.69 550 ARG A C 1
ATOM 4388 O O . ARG A 1 550 ? 4.587 -3.025 41.046 1.00 86.69 550 ARG A O 1
ATOM 4395 N N . ILE A 1 551 ? 4.775 -1.266 39.671 1.00 87.00 551 ILE A N 1
ATOM 4396 C CA . ILE A 1 551 ? 5.927 -0.640 40.325 1.00 87.00 551 ILE A CA 1
ATOM 4397 C C . ILE A 1 551 ? 5.444 0.602 41.065 1.00 87.00 551 ILE A C 1
ATOM 4399 O O . ILE A 1 551 ? 4.854 1.489 40.457 1.00 87.00 551 ILE A O 1
ATOM 4403 N N . THR A 1 552 ? 5.702 0.682 42.369 1.00 86.00 552 THR A N 1
ATOM 4404 C CA . THR A 1 552 ? 5.357 1.850 43.192 1.00 86.00 552 THR A CA 1
ATOM 4405 C C . THR A 1 552 ? 6.620 2.553 43.674 1.00 86.00 552 THR A C 1
ATOM 4407 O O . THR A 1 552 ? 7.482 1.934 44.304 1.00 86.00 552 THR A O 1
ATOM 4410 N N . ILE A 1 553 ? 6.714 3.858 43.417 1.00 84.62 553 ILE A N 1
ATOM 4411 C CA . ILE A 1 553 ? 7.828 4.712 43.839 1.00 84.62 553 ILE A CA 1
ATOM 4412 C C . ILE A 1 553 ? 7.292 5.873 44.663 1.00 84.62 553 ILE A C 1
ATOM 4414 O O . ILE A 1 553 ? 6.410 6.601 44.218 1.00 84.62 553 ILE A O 1
ATOM 4418 N N . ASN A 1 554 ? 7.853 6.054 45.857 1.00 83.62 554 ASN A N 1
ATOM 4419 C CA . ASN A 1 554 ? 7.614 7.228 46.688 1.00 83.62 554 ASN A CA 1
ATOM 4420 C C . ASN A 1 554 ? 8.819 8.161 46.548 1.00 83.62 554 ASN A C 1
ATOM 4422 O O . ASN A 1 554 ? 9.929 7.761 46.899 1.00 83.62 554 ASN A O 1
ATOM 4426 N N . ILE A 1 555 ? 8.598 9.360 46.014 1.00 82.44 555 ILE A N 1
ATOM 4427 C CA . ILE A 1 555 ? 9.651 10.344 45.754 1.00 82.44 555 ILE A CA 1
ATOM 4428 C C . ILE A 1 555 ? 9.842 11.175 47.021 1.00 82.44 555 ILE A C 1
ATOM 4430 O O . ILE A 1 555 ? 8.990 11.998 47.351 1.00 82.44 555 ILE A O 1
ATOM 4434 N N . GLN A 1 556 ? 10.949 10.982 47.739 1.00 80.12 556 GLN A N 1
ATOM 4435 C CA . GLN A 1 556 ? 11.229 11.729 48.974 1.00 80.12 556 GLN A CA 1
ATOM 4436 C C . GLN A 1 556 ? 12.420 12.677 48.832 1.00 80.12 556 GLN A C 1
ATOM 4438 O O . GLN A 1 556 ? 12.408 13.751 49.433 1.00 80.12 556 GLN A O 1
ATOM 4443 N N . ASN A 1 557 ? 13.418 12.309 48.026 1.00 80.31 557 ASN A N 1
ATOM 4444 C CA . ASN A 1 557 ? 14.671 13.053 47.884 1.00 80.31 557 ASN A CA 1
ATOM 4445 C C . ASN A 1 557 ? 14.951 13.446 46.423 1.00 80.31 557 ASN A C 1
ATOM 4447 O O . ASN A 1 557 ? 14.414 12.848 45.494 1.00 80.31 557 ASN A O 1
ATOM 4451 N N . ASP A 1 558 ? 15.852 14.413 46.211 1.00 77.19 558 ASP A N 1
ATOM 4452 C CA . ASP A 1 558 ? 16.320 14.816 44.868 1.00 77.19 558 ASP A CA 1
ATOM 4453 C C . ASP A 1 558 ? 17.001 13.661 44.108 1.00 77.19 558 ASP A C 1
ATOM 4455 O O . ASP A 1 558 ? 16.944 13.585 42.883 1.00 77.19 558 ASP A O 1
ATOM 4459 N N . ASP A 1 559 ? 17.590 12.707 44.832 1.00 78.31 559 ASP A N 1
ATOM 4460 C CA . ASP A 1 559 ? 18.186 11.512 44.230 1.00 78.31 559 ASP A CA 1
ATOM 4461 C C . ASP A 1 559 ? 17.133 10.578 43.618 1.00 78.31 559 ASP A C 1
ATOM 4463 O O . ASP A 1 559 ? 17.413 9.922 42.616 1.00 78.31 559 ASP A O 1
ATOM 4467 N N . ASP A 1 560 ? 15.896 10.573 44.134 1.00 79.31 560 ASP A N 1
ATOM 4468 C CA . ASP A 1 560 ? 14.807 9.805 43.524 1.00 79.31 560 ASP A CA 1
ATOM 4469 C C . ASP A 1 560 ? 14.425 10.379 42.153 1.00 79.31 560 ASP A C 1
ATOM 4471 O O . ASP A 1 560 ? 14.063 9.630 41.253 1.00 79.31 560 ASP A O 1
ATOM 4475 N N . LEU A 1 561 ? 14.559 11.692 41.940 1.00 79.12 561 LEU A N 1
ATOM 4476 C CA . LEU A 1 561 ? 14.228 12.334 40.661 1.00 79.12 561 LEU A CA 1
ATOM 4477 C C . LEU A 1 561 ? 15.178 11.931 39.526 1.00 79.12 561 LEU A C 1
ATOM 4479 O O . LEU A 1 561 ? 14.786 11.963 38.354 1.00 79.12 561 LEU A O 1
ATOM 4483 N N . LYS A 1 562 ? 16.410 11.544 39.873 1.00 81.88 562 LYS A N 1
ATOM 4484 C CA . LYS A 1 562 ? 17.457 11.134 38.929 1.00 81.88 562 LYS A CA 1
ATOM 4485 C C . LYS A 1 562 ? 17.381 9.657 38.551 1.00 81.88 562 LYS A C 1
ATOM 4487 O O . LYS A 1 562 ? 18.050 9.272 37.598 1.00 81.88 562 LYS A O 1
ATOM 4492 N N . LYS A 1 563 ? 16.567 8.859 39.251 1.00 82.94 563 LYS A N 1
ATOM 4493 C CA . LYS A 1 563 ? 16.390 7.432 38.960 1.00 82.94 563 LYS A CA 1
ATOM 4494 C C . LYS A 1 563 ? 15.910 7.220 37.531 1.00 82.94 563 LYS A C 1
ATOM 4496 O O . LYS A 1 563 ? 15.030 7.940 37.043 1.00 82.94 563 LYS A O 1
ATOM 4501 N N . GLU A 1 564 ? 16.480 6.215 36.884 1.00 82.56 564 GLU A N 1
ATOM 4502 C CA . GLU A 1 564 ? 16.143 5.846 35.514 1.00 82.56 564 GLU A CA 1
ATOM 4503 C C . GLU A 1 564 ? 14.831 5.050 35.458 1.00 82.56 564 GLU A C 1
ATOM 4505 O O . GLU A 1 564 ? 14.545 4.199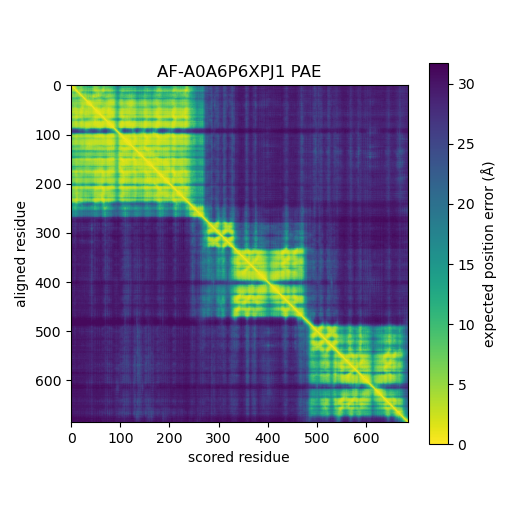 36.306 1.00 82.56 564 GLU A O 1
ATOM 4510 N N . VAL A 1 565 ? 14.017 5.344 34.443 1.00 84.00 565 VAL A N 1
ATOM 4511 C CA . VAL A 1 565 ? 12.694 4.765 34.199 1.00 84.00 565 VAL A CA 1
ATOM 4512 C C . VAL A 1 565 ? 12.579 4.346 32.737 1.00 84.00 565 VAL A C 1
ATOM 4514 O O . VAL A 1 565 ? 12.699 5.160 31.818 1.00 84.00 565 VAL A O 1
ATOM 4517 N N . VAL A 1 566 ? 12.254 3.075 32.527 1.00 82.69 566 VAL A N 1
ATOM 4518 C CA . VAL A 1 566 ? 11.763 2.545 31.255 1.00 82.69 566 VAL A CA 1
ATOM 4519 C C . VAL A 1 566 ? 10.249 2.433 31.360 1.00 82.69 566 VAL A C 1
ATOM 4521 O O . VAL A 1 566 ? 9.727 1.645 32.152 1.00 82.69 566 VAL A O 1
ATOM 4524 N N . ARG A 1 567 ? 9.537 3.201 30.540 1.00 82.56 567 ARG A N 1
ATOM 4525 C CA . ARG A 1 567 ? 8.087 3.092 30.378 1.00 82.56 567 ARG A CA 1
ATOM 4526 C C . ARG A 1 567 ? 7.798 2.328 29.090 1.00 82.56 567 ARG A C 1
ATOM 4528 O O . ARG A 1 567 ? 8.230 2.776 28.029 1.00 82.56 567 ARG A O 1
ATOM 4535 N N . SER A 1 568 ? 7.054 1.228 29.165 1.00 76.94 568 SER A N 1
ATOM 4536 C CA . SER A 1 568 ? 6.517 0.565 27.971 1.00 76.94 568 SER A CA 1
ATOM 4537 C C . SER A 1 568 ? 5.321 1.330 27.390 1.00 76.94 568 SER A C 1
ATOM 4539 O O . SER A 1 568 ? 4.713 2.181 28.046 1.00 76.94 568 SER A O 1
ATOM 4541 N N . ASP A 1 569 ? 4.969 1.027 26.147 1.00 75.50 569 ASP A N 1
ATOM 4542 C CA . ASP A 1 569 ? 3.777 1.556 25.483 1.00 75.50 569 ASP A CA 1
ATOM 4543 C C . ASP A 1 569 ? 2.472 1.115 26.159 1.00 75.50 569 ASP A C 1
ATOM 4545 O O . ASP A 1 569 ? 1.508 1.874 26.141 1.00 75.50 569 ASP A O 1
ATOM 4549 N N . THR A 1 570 ? 2.462 -0.047 26.818 1.00 75.44 570 THR A N 1
ATOM 4550 C CA . THR A 1 570 ? 1.320 -0.608 27.563 1.00 75.44 570 THR A CA 1
ATOM 4551 C C . THR A 1 570 ? 1.218 -0.145 29.019 1.00 75.44 570 THR A C 1
ATOM 4553 O O . THR A 1 570 ? 0.283 -0.524 29.718 1.00 75.44 570 THR A O 1
ATOM 4556 N N . CYS A 1 571 ? 2.148 0.686 29.495 1.00 80.31 571 CYS A N 1
ATOM 4557 C CA . CYS A 1 571 ? 2.208 1.113 30.891 1.00 80.31 571 CYS A CA 1
ATOM 4558 C C . CYS A 1 571 ? 1.266 2.286 31.210 1.00 80.31 571 CYS A C 1
ATOM 4560 O O . CYS A 1 571 ? 1.355 3.375 30.614 1.00 80.31 571 CYS A O 1
ATOM 4562 N N . ASN A 1 572 ? 0.418 2.073 32.218 1.00 83.75 572 ASN A N 1
ATOM 4563 C CA . ASN A 1 572 ? -0.452 3.080 32.814 1.00 83.75 572 ASN A CA 1
ATOM 4564 C C . ASN A 1 572 ? 0.249 3.764 33.991 1.00 83.75 572 ASN A C 1
ATOM 4566 O O . ASN A 1 572 ? 0.834 3.106 34.850 1.00 83.75 572 ASN A O 1
ATOM 4570 N N . ILE A 1 573 ? 0.161 5.093 3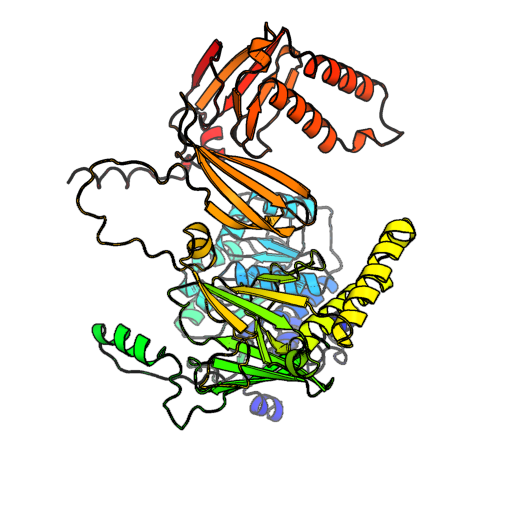4.052 1.00 84.44 573 ILE A N 1
ATOM 4571 C CA . ILE A 1 573 ? 0.761 5.888 35.130 1.00 84.44 573 ILE A CA 1
ATOM 4572 C C . ILE A 1 573 ? -0.350 6.405 36.038 1.00 84.44 573 ILE A C 1
ATOM 4574 O O . ILE A 1 573 ? -1.307 7.034 35.582 1.00 84.44 573 ILE A O 1
ATOM 4578 N N . LEU A 1 574 ? -0.200 6.164 37.334 1.00 83.44 574 LEU A N 1
ATOM 4579 C CA . LEU A 1 574 ? -1.142 6.539 38.378 1.00 83.44 574 LEU A CA 1
ATOM 4580 C C . LEU A 1 574 ? -0.417 7.398 39.420 1.00 83.44 574 LEU A C 1
ATOM 4582 O O . LEU A 1 574 ? 0.567 6.958 40.012 1.00 83.44 574 LEU A O 1
ATOM 4586 N N . ILE A 1 575 ? -0.921 8.612 39.655 1.00 84.19 575 ILE A N 1
ATOM 4587 C CA . ILE A 1 575 ? -0.448 9.507 40.722 1.00 84.19 575 ILE A CA 1
ATOM 4588 C C . ILE A 1 575 ? -1.624 9.776 41.675 1.00 84.19 575 ILE A C 1
ATOM 4590 O O . ILE A 1 575 ? -2.450 10.661 41.398 1.00 84.19 575 ILE A O 1
ATOM 4594 N N . PRO A 1 576 ? -1.753 9.009 42.776 1.00 79.38 576 PRO A N 1
ATOM 4595 C CA . PRO A 1 576 ? -2.909 9.063 43.673 1.00 79.38 576 PRO A CA 1
ATOM 4596 C C . PRO A 1 576 ? -3.163 10.453 44.269 1.00 79.38 576 PRO A C 1
ATOM 4598 O O . PRO A 1 576 ? -4.304 10.917 44.303 1.00 79.38 576 PRO A O 1
ATOM 4601 N N . GLU A 1 577 ? -2.109 11.161 44.678 1.00 78.25 577 GLU A N 1
ATOM 4602 C CA . GLU A 1 577 ? -2.194 12.474 45.328 1.00 78.25 577 GLU A CA 1
ATOM 4603 C C . GLU A 1 577 ? -2.677 13.586 44.382 1.00 78.25 577 GLU A C 1
ATOM 4605 O O . GLU A 1 577 ? -3.166 14.628 44.832 1.00 78.25 577 GLU A O 1
ATOM 4610 N N . LEU A 1 578 ? -2.558 13.367 43.069 1.00 72.81 578 LEU A N 1
ATOM 4611 C CA . LEU A 1 578 ? -3.061 14.262 42.026 1.00 72.81 578 LEU A CA 1
ATOM 4612 C C . LEU A 1 578 ? -4.367 13.760 41.395 1.00 72.81 578 LEU A C 1
ATOM 4614 O O . LEU A 1 578 ? -4.945 14.478 40.580 1.00 72.81 578 LEU A O 1
ATOM 4618 N N . SER A 1 579 ? -4.839 12.561 41.770 1.00 73.31 579 SER A N 1
ATOM 4619 C CA . SER A 1 579 ? -5.945 11.862 41.095 1.00 73.31 579 SER A CA 1
ATOM 4620 C C . SER A 1 579 ? -5.762 11.841 39.571 1.00 73.31 579 SER A C 1
ATOM 4622 O O . SER A 1 579 ? -6.716 12.019 38.814 1.00 73.31 579 SER A O 1
ATOM 4624 N N . LEU A 1 580 ? -4.509 11.685 39.133 1.00 76.00 580 LEU A N 1
ATOM 4625 C CA . LEU A 1 580 ? -4.129 11.687 37.729 1.00 76.00 580 LEU A CA 1
ATOM 4626 C C . LEU A 1 580 ? -3.891 10.245 37.286 1.00 76.00 580 LEU A C 1
ATOM 4628 O O . LEU A 1 580 ? -3.020 9.559 37.825 1.00 76.00 580 LEU A O 1
ATOM 4632 N N . THR A 1 581 ? -4.656 9.815 36.290 1.00 76.56 581 THR A N 1
ATOM 4633 C CA . THR A 1 581 ? -4.471 8.537 35.603 1.00 76.56 581 THR A CA 1
ATOM 4634 C C . THR A 1 581 ? -4.153 8.834 34.149 1.00 76.56 581 THR A C 1
ATOM 4636 O O . THR A 1 581 ? -4.926 9.508 33.467 1.00 76.56 581 THR A O 1
ATOM 4639 N N . LEU A 1 582 ? -3.005 8.355 33.683 1.00 75.31 582 LEU A N 1
ATOM 4640 C CA . LEU A 1 582 ? -2.584 8.471 32.295 1.00 75.31 582 LEU A CA 1
ATOM 4641 C C . LEU A 1 582 ? -2.579 7.084 31.679 1.00 75.31 582 LEU A C 1
ATOM 4643 O O . LEU A 1 582 ? -1.807 6.216 32.092 1.00 75.31 582 LEU A O 1
ATOM 4647 N N . ASN A 1 583 ? -3.437 6.905 30.682 1.00 71.94 583 ASN A N 1
ATOM 4648 C CA . ASN A 1 583 ? -3.564 5.639 29.982 1.00 71.94 583 ASN A CA 1
ATOM 4649 C C . ASN A 1 583 ? -2.431 5.455 28.957 1.00 71.94 583 ASN A C 1
ATOM 4651 O O . ASN A 1 583 ? -1.830 6.420 28.468 1.00 71.94 583 ASN A O 1
ATOM 4655 N N . SER A 1 584 ? -2.156 4.196 28.629 1.00 62.38 584 SER A N 1
ATOM 4656 C CA . SER A 1 584 ? -1.233 3.732 27.592 1.00 62.38 584 SER A CA 1
ATOM 4657 C C . SER A 1 584 ? -1.640 4.238 26.198 1.00 62.38 584 SER A C 1
ATOM 4659 O O . SER A 1 584 ? -2.425 3.619 25.483 1.00 62.38 584 SER A O 1
ATOM 4661 N N . SER A 1 585 ? -1.182 5.427 25.809 1.00 53.16 585 SER A N 1
ATOM 4662 C CA . SER A 1 585 ? -1.448 6.005 24.476 1.00 53.16 585 SER A CA 1
ATOM 4663 C C . SER A 1 585 ? -0.190 6.559 23.801 1.00 53.16 585 SER A C 1
ATOM 4665 O O . SER A 1 585 ? -0.288 7.291 22.820 1.00 53.16 585 SER A O 1
ATOM 4667 N N . GLY A 1 586 ? 0.993 6.238 24.333 1.00 58.66 586 GLY A N 1
ATOM 4668 C CA . GLY A 1 586 ? 2.279 6.746 23.854 1.00 58.66 586 GLY A CA 1
ATOM 4669 C C . GLY A 1 586 ? 3.269 5.627 23.553 1.00 58.66 586 GLY A C 1
ATOM 4670 O O . GLY A 1 586 ? 3.123 4.516 24.050 1.00 58.66 586 GLY A O 1
ATOM 4671 N N . SER A 1 587 ? 4.285 5.932 22.746 1.00 62.59 587 SER A N 1
ATOM 4672 C CA . SER A 1 587 ? 5.421 5.040 22.513 1.00 62.59 587 SER A CA 1
ATOM 4673 C C . SER A 1 587 ? 6.229 4.832 23.797 1.00 62.59 587 SER A C 1
ATOM 4675 O O . SER A 1 587 ? 6.310 5.733 24.639 1.00 62.59 587 SER A O 1
ATOM 4677 N N . GLY A 1 588 ? 6.824 3.645 23.955 1.00 71.12 588 GLY A N 1
ATOM 4678 C CA . GLY A 1 588 ? 7.711 3.359 25.080 1.00 71.12 588 GLY A CA 1
ATOM 4679 C C . GLY A 1 588 ? 8.905 4.316 25.097 1.00 71.12 588 GLY A C 1
ATOM 4680 O O . GLY A 1 588 ? 9.421 4.689 24.041 1.00 71.12 588 GLY A O 1
ATOM 4681 N N . ARG A 1 589 ? 9.331 4.761 26.282 1.00 76.00 589 ARG A N 1
ATOM 4682 C CA . ARG A 1 589 ? 10.405 5.754 26.454 1.00 76.00 589 ARG A CA 1
ATOM 4683 C C . ARG A 1 589 ? 11.348 5.360 27.581 1.00 76.00 589 ARG A C 1
ATOM 4685 O O . ARG A 1 589 ? 10.923 4.828 28.603 1.00 76.00 589 ARG A O 1
ATOM 4692 N N . TYR A 1 590 ? 12.617 5.709 27.402 1.00 79.12 590 TYR A N 1
ATOM 4693 C CA . TYR A 1 590 ? 13.639 5.687 28.443 1.00 79.12 590 TYR A CA 1
ATOM 4694 C C . TYR A 1 590 ? 13.918 7.115 28.904 1.00 79.12 590 TYR A C 1
ATOM 4696 O O . TYR A 1 590 ? 14.223 7.985 28.085 1.00 79.12 590 TYR A O 1
ATOM 4704 N N . THR A 1 591 ? 13.748 7.386 30.193 1.00 81.31 591 THR A N 1
ATOM 4705 C CA . THR A 1 591 ? 13.915 8.723 30.772 1.00 81.31 591 THR A CA 1
ATOM 4706 C C . THR A 1 591 ? 14.226 8.627 32.267 1.00 81.31 591 THR A C 1
ATOM 4708 O O . THR A 1 591 ? 14.329 7.534 32.806 1.00 81.31 591 THR A O 1
ATOM 4711 N N . THR A 1 592 ? 14.385 9.754 32.954 1.00 85.31 592 THR A N 1
ATOM 4712 C CA . THR A 1 592 ? 14.463 9.800 34.422 1.00 85.31 592 THR A CA 1
ATOM 4713 C C . THR A 1 592 ? 13.083 10.053 35.023 1.00 85.31 592 THR A C 1
ATOM 4715 O O . THR A 1 592 ? 12.174 10.498 34.320 1.00 85.31 592 THR A O 1
ATOM 4718 N N . ILE A 1 593 ? 12.905 9.837 36.328 1.00 81.50 593 ILE A N 1
ATOM 4719 C CA . ILE A 1 593 ? 11.660 10.199 37.027 1.00 81.50 593 ILE A CA 1
ATOM 4720 C C . ILE A 1 593 ? 11.302 11.675 36.775 1.00 81.50 593 ILE A C 1
ATOM 4722 O O . ILE A 1 593 ? 10.165 11.984 36.418 1.00 81.50 593 ILE A O 1
ATOM 4726 N N . GLN A 1 594 ? 12.275 12.587 36.843 1.00 82.19 594 GLN A N 1
ATOM 4727 C CA . GLN A 1 594 ? 12.067 13.998 36.502 1.00 82.19 594 GLN A CA 1
ATOM 4728 C C . GLN A 1 594 ? 11.612 14.202 35.046 1.00 82.19 594 GLN A C 1
ATOM 4730 O O . GLN A 1 594 ? 10.673 14.959 34.784 1.00 82.19 594 GLN A O 1
ATOM 4735 N N . GLY A 1 595 ? 12.255 13.515 34.098 1.00 81.31 595 GLY A N 1
ATOM 4736 C CA . GLY A 1 595 ? 11.901 13.585 32.682 1.00 81.31 595 GLY A CA 1
ATOM 4737 C C . GLY A 1 595 ? 10.511 13.016 32.389 1.00 81.31 595 GLY A C 1
ATOM 4738 O O . GLY A 1 595 ? 9.781 13.570 31.569 1.00 81.31 595 GLY A O 1
ATOM 4739 N N . LEU A 1 596 ? 10.088 11.970 33.107 1.00 81.06 596 LEU A N 1
ATOM 4740 C CA . LEU A 1 596 ? 8.722 11.445 33.064 1.00 81.06 596 LEU A CA 1
ATOM 4741 C C . LEU A 1 596 ? 7.710 12.532 33.463 1.00 81.06 596 LEU A C 1
ATOM 4743 O O . LEU A 1 596 ? 6.735 12.737 32.745 1.00 81.06 596 LEU A O 1
ATOM 4747 N N . GLY A 1 597 ? 7.969 13.275 34.544 1.00 77.69 597 GLY A N 1
ATOM 4748 C CA . GLY A 1 597 ? 7.125 14.394 34.980 1.00 77.69 597 GLY A CA 1
ATOM 4749 C C . GLY A 1 597 ? 7.007 15.504 33.928 1.00 77.69 597 GLY A C 1
ATOM 4750 O O . GLY A 1 597 ? 5.900 15.940 33.610 1.00 77.69 597 GLY A O 1
ATOM 4751 N N . MET A 1 598 ? 8.127 15.911 33.319 1.00 76.94 598 MET A N 1
ATOM 4752 C CA . MET A 1 598 ? 8.127 16.910 32.238 1.00 76.94 598 MET A CA 1
ATOM 4753 C C . MET A 1 598 ? 7.367 16.431 30.998 1.00 76.94 598 MET A C 1
ATOM 4755 O O . MET A 1 598 ? 6.593 17.191 30.422 1.00 76.94 598 MET A O 1
ATOM 4759 N N . ASN A 1 599 ? 7.526 15.160 30.623 1.00 75.56 599 ASN A N 1
ATOM 4760 C CA . ASN A 1 599 ? 6.795 14.562 29.506 1.00 75.56 599 ASN A CA 1
ATOM 4761 C C . ASN A 1 599 ? 5.284 14.549 29.750 1.00 75.56 599 ASN A C 1
ATOM 4763 O O . ASN A 1 599 ? 4.516 14.831 28.838 1.00 75.56 599 ASN A O 1
ATOM 4767 N N . ILE A 1 600 ? 4.850 14.261 30.980 1.00 77.25 600 ILE A N 1
ATOM 4768 C CA . ILE A 1 600 ? 3.432 14.313 31.354 1.00 77.25 600 ILE A CA 1
ATOM 4769 C C . ILE A 1 600 ? 2.888 15.737 31.199 1.00 77.25 600 ILE A C 1
ATOM 4771 O O . ILE A 1 600 ? 1.772 15.922 30.713 1.00 77.25 600 ILE A O 1
ATOM 4775 N N . ILE A 1 601 ? 3.668 16.747 31.594 1.00 75.12 601 ILE A N 1
ATOM 4776 C CA . ILE A 1 601 ? 3.291 18.155 31.431 1.00 75.12 601 ILE A CA 1
ATOM 4777 C C . ILE A 1 601 ? 3.154 18.508 29.943 1.00 75.12 601 ILE A C 1
ATOM 4779 O O . ILE A 1 601 ? 2.149 19.114 29.566 1.00 75.12 601 ILE A O 1
ATOM 4783 N N . ASP A 1 602 ? 4.116 18.104 29.112 1.00 73.00 602 ASP A N 1
ATOM 4784 C CA . ASP A 1 602 ? 4.117 18.381 27.671 1.00 73.00 602 ASP A CA 1
ATOM 4785 C C . ASP A 1 602 ? 2.963 17.661 26.949 1.00 73.00 602 ASP A C 1
ATOM 4787 O O . ASP A 1 602 ? 2.203 18.271 26.191 1.00 73.00 602 ASP A O 1
ATOM 4791 N N . ASP A 1 603 ? 2.718 16.388 27.277 1.00 71.50 603 ASP A N 1
ATOM 4792 C CA . ASP A 1 603 ? 1.590 15.623 26.739 1.00 71.50 603 ASP A CA 1
ATOM 4793 C C . ASP A 1 603 ? 0.245 16.257 27.127 1.00 71.50 603 ASP A C 1
ATOM 4795 O O . ASP A 1 603 ? -0.634 16.384 26.270 1.00 71.50 603 ASP A O 1
ATOM 4799 N N . LEU A 1 604 ? 0.086 16.724 28.375 1.00 70.00 604 LEU A N 1
ATOM 4800 C CA . LEU A 1 604 ? -1.110 17.444 28.833 1.00 70.00 604 LEU A CA 1
ATOM 4801 C C . LEU A 1 604 ? -1.315 18.782 28.108 1.00 70.00 604 LEU A C 1
ATOM 4803 O O . LEU A 1 604 ? -2.465 19.199 27.931 1.00 70.00 604 LEU A O 1
ATOM 4807 N N . GLN A 1 605 ? -0.236 19.456 27.695 1.00 66.44 605 GLN A N 1
ATOM 4808 C CA . GLN A 1 605 ? -0.298 20.686 26.898 1.00 66.44 605 GLN A CA 1
ATOM 4809 C C . GLN A 1 605 ? -0.689 20.395 25.448 1.00 66.44 605 GLN A C 1
ATOM 4811 O O . GLN A 1 605 ? -1.549 21.085 24.904 1.00 66.44 605 GLN A O 1
ATOM 4816 N N . ARG A 1 606 ? -0.122 19.346 24.844 1.00 65.31 606 ARG A N 1
ATOM 4817 C CA . ARG A 1 606 ? -0.389 18.970 23.450 1.00 65.31 606 ARG A CA 1
ATOM 4818 C C . ARG A 1 606 ? -1.790 18.393 23.241 1.00 65.31 606 ARG A C 1
ATOM 4820 O O . ARG A 1 606 ? -2.428 18.687 22.234 1.00 65.31 606 ARG A O 1
ATOM 4827 N N . THR A 1 607 ? -2.287 17.580 24.177 1.00 61.00 607 THR A N 1
ATOM 4828 C CA . THR A 1 607 ? -3.625 16.957 24.069 1.00 61.00 607 THR A CA 1
ATOM 4829 C C . THR A 1 607 ? -4.779 17.896 24.401 1.00 61.00 607 THR A C 1
ATOM 4831 O O . THR A 1 607 ? -5.905 17.616 23.994 1.00 61.00 607 THR A O 1
ATOM 4834 N N . ASN A 1 608 ? -4.531 19.024 25.076 1.00 61.12 608 ASN A N 1
ATOM 4835 C CA . ASN A 1 608 ? -5.562 20.010 25.406 1.00 61.12 608 ASN A CA 1
ATOM 4836 C C . ASN A 1 608 ? -5.352 21.349 24.668 1.00 61.12 608 ASN A C 1
ATOM 4838 O O . ASN A 1 608 ? -5.076 22.364 25.309 1.00 61.12 608 ASN A O 1
ATOM 4842 N N . PRO A 1 609 ? -5.580 21.413 23.341 1.00 50.38 609 PRO A N 1
ATOM 4843 C CA . PRO A 1 609 ? -5.541 22.667 22.579 1.00 50.38 609 PRO A CA 1
ATOM 4844 C C . PRO A 1 609 ? -6.655 23.662 22.970 1.00 50.38 609 PRO A C 1
ATOM 4846 O O . PRO A 1 609 ? -6.647 24.809 22.536 1.00 50.38 609 PRO A O 1
ATOM 4849 N N . PHE A 1 610 ? -7.593 23.276 23.845 1.00 51.03 610 PHE A N 1
ATOM 4850 C CA . PHE A 1 610 ? -8.610 24.168 24.425 1.00 51.03 610 PHE A CA 1
ATOM 4851 C C . PHE A 1 610 ? -8.048 25.201 25.423 1.00 51.03 610 PHE A C 1
ATOM 4853 O O . PHE A 1 610 ? -8.808 25.992 25.980 1.00 51.03 610 PHE A O 1
ATOM 4860 N N . ILE A 1 611 ? -6.736 25.211 25.673 1.00 50.25 611 ILE A N 1
ATOM 4861 C CA . ILE A 1 611 ? -6.078 26.187 26.552 1.00 50.25 611 ILE A CA 1
ATOM 4862 C C . ILE A 1 611 ? -5.916 27.560 25.868 1.00 50.25 611 ILE A C 1
ATOM 4864 O O . ILE A 1 611 ? -5.958 28.567 26.576 1.00 50.25 611 ILE A O 1
ATOM 4868 N N . ASP A 1 612 ? -5.853 27.621 24.532 1.00 45.41 612 ASP A N 1
ATOM 4869 C CA . ASP A 1 612 ? -5.615 28.854 23.748 1.00 45.41 612 ASP A CA 1
ATOM 4870 C C . ASP A 1 612 ? -6.891 29.573 23.268 1.00 45.41 612 ASP A C 1
ATOM 4872 O O . ASP A 1 612 ? -6.831 30.559 22.538 1.00 45.41 612 ASP A O 1
ATOM 4876 N N . GLY A 1 613 ? -8.073 29.112 23.690 1.00 46.94 613 GLY A N 1
ATOM 4877 C CA . GLY A 1 613 ? -9.334 29.808 23.435 1.00 46.94 613 GLY A CA 1
ATOM 4878 C C . GLY A 1 613 ? -9.702 30.770 24.566 1.00 46.94 613 GLY A C 1
ATOM 4879 O O . GLY A 1 613 ? -9.812 30.365 25.723 1.00 46.94 613 GLY A O 1
ATOM 4880 N N . ASP A 1 614 ? -10.001 32.026 24.236 1.00 46.88 614 ASP A N 1
ATOM 4881 C CA . ASP A 1 614 ? -10.383 33.087 25.190 1.00 46.88 614 ASP A CA 1
ATOM 4882 C C . ASP A 1 614 ? -11.717 32.848 25.931 1.00 46.88 614 ASP A C 1
ATOM 4884 O O . ASP A 1 614 ? -12.124 33.648 26.769 1.00 46.88 614 ASP A O 1
ATOM 4888 N N . SER A 1 615 ? -12.431 31.755 25.636 1.00 48.06 615 SER A N 1
ATOM 4889 C CA . SER A 1 615 ? -13.804 31.504 26.113 1.00 48.06 615 SER A CA 1
ATOM 4890 C C . SER A 1 615 ? -13.956 30.342 27.109 1.00 48.06 615 SER A C 1
ATOM 4892 O O . SER A 1 615 ? -15.082 29.952 27.422 1.00 48.06 615 SER A O 1
ATOM 4894 N N . THR A 1 616 ? -12.867 29.784 27.651 1.00 48.12 616 THR A N 1
ATOM 4895 C CA . THR A 1 616 ? -12.920 28.663 28.615 1.00 48.12 616 THR A CA 1
ATOM 4896 C C . THR A 1 616 ? -12.467 29.034 30.035 1.00 48.12 616 THR A C 1
ATOM 4898 O O . THR A 1 616 ? -11.372 29.536 30.258 1.00 48.12 616 THR A O 1
ATOM 4901 N N . ARG A 1 617 ? -13.363 28.737 30.993 1.00 57.12 617 ARG A N 1
ATOM 4902 C CA . ARG A 1 617 ? -13.359 28.936 32.462 1.00 57.12 617 ARG A CA 1
ATOM 4903 C C . ARG A 1 617 ? -11.973 29.057 33.138 1.00 57.12 617 ARG A C 1
ATOM 4905 O O . ARG A 1 617 ? -11.256 28.063 33.259 1.00 57.12 617 ARG A O 1
ATOM 4912 N N . ASP A 1 618 ? -11.699 30.221 33.741 1.00 59.09 618 ASP A N 1
ATOM 4913 C CA . ASP A 1 618 ? -10.518 30.530 34.581 1.00 59.09 618 ASP A CA 1
ATOM 4914 C C . ASP A 1 618 ? -10.205 29.485 35.671 1.00 59.09 618 ASP A C 1
ATOM 4916 O O . ASP A 1 618 ? -9.058 29.318 36.088 1.00 59.09 618 ASP A O 1
ATOM 4920 N N . GLU A 1 619 ? -11.211 28.749 36.144 1.00 60.72 619 GLU A N 1
ATOM 4921 C CA . GLU A 1 619 ? -11.044 27.695 37.149 1.00 60.72 619 GLU A CA 1
ATOM 4922 C C . GLU A 1 619 ? -10.246 26.486 36.644 1.00 60.72 619 GLU A C 1
ATOM 4924 O O . GLU A 1 619 ? -9.508 25.873 37.417 1.00 60.72 619 GLU A O 1
ATOM 4929 N N . ILE A 1 620 ? -10.375 26.129 35.361 1.00 63.66 620 ILE A N 1
ATOM 4930 C CA . ILE A 1 620 ? -9.676 24.974 34.777 1.00 63.66 620 ILE A CA 1
ATOM 4931 C C . ILE A 1 620 ? -8.210 25.335 34.526 1.00 63.66 620 ILE A C 1
ATOM 4933 O O . ILE A 1 620 ? -7.331 24.551 34.880 1.00 63.66 620 ILE A O 1
ATOM 4937 N N . ARG A 1 621 ? -7.937 26.554 34.034 1.00 65.12 621 ARG A N 1
ATOM 4938 C CA . ARG A 1 621 ? -6.569 27.082 33.888 1.00 65.12 621 ARG A CA 1
ATOM 4939 C C . ARG A 1 621 ? -5.829 27.094 35.229 1.00 65.12 621 ARG A C 1
ATOM 4941 O O . ARG A 1 621 ? -4.752 26.519 35.322 1.00 65.12 621 ARG A O 1
ATOM 4948 N N . LYS A 1 622 ? -6.454 27.604 36.298 1.00 69.12 622 LYS A N 1
ATOM 4949 C CA . LYS A 1 622 ? -5.867 27.599 37.654 1.00 69.12 622 LYS A CA 1
ATOM 4950 C C . LYS A 1 622 ? -5.630 26.193 38.213 1.00 69.12 622 LYS A C 1
ATOM 4952 O O . LYS A 1 622 ? -4.638 25.969 38.904 1.00 69.12 622 LYS A O 1
ATOM 4957 N N . LYS A 1 623 ? -6.521 25.231 37.936 1.00 68.31 623 LYS A N 1
ATOM 4958 C CA . LYS A 1 623 ? -6.319 23.824 38.332 1.00 68.31 623 LYS A CA 1
ATOM 4959 C C . LYS A 1 623 ? -5.147 23.187 37.584 1.00 68.31 623 LYS A C 1
ATOM 4961 O O . LYS A 1 623 ? -4.358 22.495 38.218 1.00 68.31 623 LYS A O 1
ATOM 4966 N N . ILE A 1 624 ? -5.011 23.452 36.285 1.00 68.75 624 ILE A N 1
ATOM 4967 C CA . ILE A 1 624 ? -3.903 22.948 35.463 1.00 68.75 624 ILE A CA 1
ATOM 4968 C C . ILE A 1 624 ? -2.581 23.606 35.868 1.00 68.75 624 ILE A C 1
ATOM 4970 O O . ILE A 1 624 ? -1.593 22.902 36.016 1.00 68.75 624 ILE A O 1
ATOM 4974 N N . GLU A 1 625 ? -2.538 24.914 36.125 1.00 71.94 625 GLU A N 1
ATOM 4975 C CA . GLU A 1 625 ? -1.329 25.592 36.621 1.00 71.94 625 GLU A CA 1
ATOM 4976 C C . GLU A 1 625 ? -0.893 25.075 37.996 1.00 71.94 625 GLU A C 1
ATOM 4978 O O . GLU A 1 625 ? 0.289 24.820 38.216 1.00 71.94 625 GLU A O 1
ATOM 4983 N N . LYS A 1 626 ? -1.846 24.837 38.906 1.00 74.44 626 LYS A N 1
ATOM 4984 C CA . LYS A 1 626 ? -1.567 24.226 40.213 1.00 74.44 626 LYS A CA 1
ATOM 4985 C C . LYS A 1 626 ? -1.063 22.785 40.080 1.00 74.44 626 LYS A C 1
ATOM 4987 O O . LYS A 1 626 ? -0.225 22.354 40.868 1.00 74.44 626 LYS A O 1
ATOM 4992 N N . LEU A 1 627 ? -1.570 22.047 39.093 1.00 73.12 627 LEU A N 1
ATOM 4993 C CA . LEU A 1 627 ? -1.118 20.695 38.770 1.00 73.12 627 LEU A CA 1
ATOM 4994 C C . LEU A 1 627 ? 0.281 20.714 38.138 1.00 73.12 627 LEU A C 1
ATOM 4996 O O . LEU A 1 627 ? 1.113 19.906 38.530 1.00 73.12 627 LEU A O 1
ATOM 5000 N N . LYS A 1 628 ? 0.584 21.686 37.266 1.00 73.25 628 LYS A N 1
ATOM 5001 C CA . LYS A 1 628 ? 1.931 21.918 36.723 1.00 73.25 628 LYS A CA 1
ATOM 5002 C C . LYS A 1 628 ? 2.934 22.223 37.829 1.00 73.25 628 LYS A C 1
ATOM 5004 O O . LYS A 1 628 ? 3.953 21.561 37.892 1.00 73.25 628 LYS A O 1
ATOM 5009 N N . GLN A 1 629 ? 2.623 23.149 38.739 1.00 74.94 629 GLN A N 1
ATOM 5010 C CA . GLN A 1 629 ? 3.507 23.466 39.868 1.00 74.94 629 GLN A CA 1
ATOM 5011 C C . GLN A 1 629 ? 3.808 22.231 40.728 1.00 74.94 629 GLN A C 1
ATOM 5013 O O . GLN A 1 629 ? 4.958 21.996 41.075 1.00 74.94 629 GLN A O 1
ATOM 5018 N N . ARG A 1 630 ? 2.796 21.398 41.010 1.00 74.38 630 ARG A N 1
ATOM 5019 C CA . ARG A 1 630 ? 2.987 20.148 41.765 1.00 74.38 630 ARG A CA 1
ATOM 5020 C C . ARG A 1 630 ? 3.712 19.045 40.993 1.00 74.38 630 ARG A C 1
ATOM 5022 O O . ARG A 1 630 ? 4.357 18.223 41.621 1.00 74.38 630 ARG A O 1
ATOM 5029 N N . LEU A 1 631 ? 3.588 18.991 39.668 1.00 69.75 631 LEU A N 1
ATOM 5030 C CA . LEU A 1 631 ? 4.343 18.047 38.836 1.00 69.75 631 LEU A CA 1
ATOM 5031 C C . LEU A 1 631 ? 5.785 18.507 38.591 1.00 69.75 631 LEU A C 1
ATOM 5033 O O . LEU A 1 631 ? 6.635 17.678 38.296 1.00 69.75 631 LEU A O 1
ATOM 5037 N N . THR A 1 632 ? 6.078 19.802 38.712 1.00 69.50 632 THR A N 1
ATOM 5038 C CA . THR A 1 632 ? 7.457 20.305 38.708 1.00 69.50 632 THR A CA 1
ATOM 5039 C C . THR A 1 632 ? 8.140 20.000 40.043 1.00 69.50 632 THR A C 1
ATOM 5041 O O . THR A 1 632 ? 9.256 19.485 40.057 1.00 69.50 632 THR A O 1
ATOM 5044 N N . ASP A 1 633 ? 7.440 20.230 41.157 1.00 68.00 633 ASP A N 1
ATOM 5045 C CA . ASP A 1 633 ? 7.895 19.888 42.507 1.00 68.00 633 ASP A CA 1
ATOM 5046 C C . ASP A 1 633 ? 7.441 18.463 42.873 1.00 68.00 633 ASP A C 1
ATOM 5048 O O . ASP A 1 633 ? 6.569 18.265 43.716 1.00 68.00 633 AS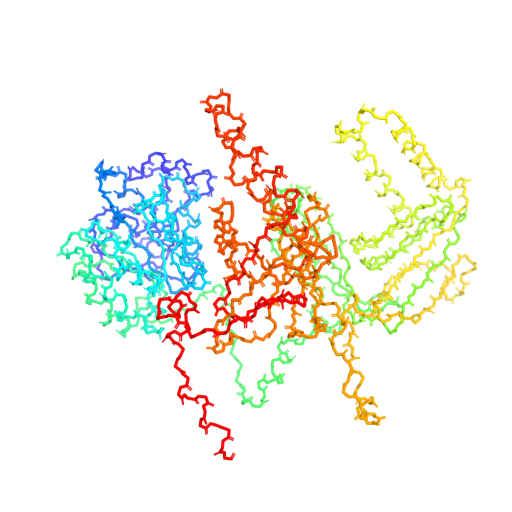P A O 1
ATOM 5052 N N . MET A 1 634 ? 8.021 17.444 42.226 1.00 67.06 634 MET A N 1
ATOM 5053 C CA . MET A 1 634 ? 7.637 16.029 42.409 1.00 67.06 634 MET A CA 1
ATOM 5054 C C . MET A 1 634 ? 7.976 15.426 43.788 1.00 67.06 634 MET A C 1
ATOM 5056 O O . MET A 1 634 ? 7.759 14.237 44.023 1.00 67.06 634 MET A O 1
ATOM 5060 N N . ILE A 1 635 ? 8.500 16.227 44.714 1.00 68.62 635 ILE A N 1
ATOM 5061 C CA . ILE A 1 635 ? 8.909 15.791 46.051 1.00 68.62 635 ILE A CA 1
ATOM 5062 C C . ILE A 1 635 ? 7.658 15.555 46.914 1.00 68.62 635 ILE A C 1
ATOM 5064 O O . ILE A 1 635 ? 6.864 16.465 47.151 1.00 68.62 635 ILE A O 1
ATOM 5068 N N . GLY A 1 636 ? 7.494 14.329 47.412 1.00 72.75 636 GLY A N 1
ATOM 5069 C CA . GLY A 1 636 ? 6.364 13.889 48.235 1.00 72.75 636 GLY A CA 1
ATOM 5070 C C . GLY A 1 636 ? 5.202 13.258 47.460 1.00 72.75 636 GLY A C 1
ATOM 5071 O O . GLY A 1 636 ? 4.132 13.081 48.043 1.00 72.75 636 GLY A O 1
ATOM 5072 N N . LEU A 1 637 ? 5.381 12.942 46.171 1.00 81.50 637 LEU A N 1
ATOM 5073 C CA . LEU A 1 637 ? 4.389 12.242 45.345 1.00 81.50 637 LEU A CA 1
ATOM 5074 C C . LEU A 1 637 ? 4.704 10.748 45.217 1.00 81.50 637 LEU A C 1
ATOM 5076 O O . LEU A 1 637 ? 5.870 10.344 45.154 1.00 81.50 637 LEU A O 1
ATOM 5080 N N . THR A 1 638 ? 3.649 9.937 45.104 1.00 83.31 638 THR A N 1
ATOM 5081 C CA . THR A 1 638 ? 3.761 8.512 44.792 1.00 83.31 638 THR A CA 1
ATOM 5082 C C . THR A 1 638 ? 3.427 8.283 43.321 1.00 83.31 638 THR A C 1
ATOM 5084 O O . THR A 1 638 ? 2.336 8.620 42.865 1.00 83.31 638 THR A O 1
ATOM 5087 N N . ILE A 1 639 ? 4.348 7.681 42.570 1.00 85.31 639 ILE A N 1
ATOM 5088 C CA . ILE A 1 639 ? 4.118 7.268 41.182 1.00 85.31 639 ILE A CA 1
ATOM 5089 C C . ILE A 1 639 ? 3.947 5.754 41.152 1.00 85.31 639 ILE A C 1
ATOM 5091 O O . ILE A 1 639 ? 4.817 5.010 41.607 1.00 85.31 639 ILE A O 1
ATOM 5095 N N . ILE A 1 640 ? 2.824 5.304 40.601 1.00 86.75 640 ILE A N 1
ATOM 5096 C CA . ILE A 1 640 ? 2.536 3.893 40.361 1.00 86.75 640 ILE A CA 1
ATOM 5097 C C . ILE A 1 640 ? 2.553 3.666 38.849 1.00 86.75 640 ILE A C 1
ATOM 5099 O O . ILE A 1 640 ? 1.774 4.273 38.113 1.00 86.75 640 ILE A O 1
ATOM 5103 N N . LEU A 1 641 ? 3.450 2.799 38.393 1.00 85.69 641 LEU A N 1
ATOM 5104 C CA . LEU A 1 641 ? 3.517 2.313 37.020 1.00 85.69 641 LEU A CA 1
ATOM 5105 C C . LEU A 1 641 ? 2.863 0.934 36.982 1.00 85.69 641 LEU A C 1
ATOM 5107 O O . LEU A 1 641 ? 3.359 0.005 37.616 1.00 85.69 641 LEU A O 1
ATOM 5111 N N . ASP A 1 642 ? 1.744 0.808 36.280 1.00 84.69 642 ASP A N 1
ATOM 5112 C CA . ASP A 1 642 ? 1.020 -0.449 36.116 1.00 84.69 642 ASP A CA 1
ATOM 5113 C C . ASP A 1 642 ? 1.153 -0.927 34.669 1.00 84.69 642 ASP A C 1
ATOM 5115 O O . ASP A 1 642 ? 0.563 -0.344 33.756 1.00 84.69 642 ASP A O 1
ATOM 5119 N N . ASP A 1 643 ? 1.972 -1.956 34.460 1.00 84.12 643 ASP A N 1
ATOM 5120 C CA . ASP A 1 643 ? 2.266 -2.506 33.145 1.00 84.12 643 ASP A CA 1
ATOM 5121 C C . ASP A 1 643 ? 1.798 -3.967 33.026 1.00 84.12 643 ASP A C 1
ATOM 5123 O O . ASP A 1 643 ? 2.439 -4.872 33.577 1.00 84.12 643 ASP A O 1
ATOM 5127 N N . PRO A 1 644 ? 0.732 -4.240 32.254 1.00 77.94 644 PRO A N 1
ATOM 5128 C CA . PRO A 1 644 ? 0.230 -5.593 32.056 1.00 77.94 644 PRO A CA 1
ATOM 5129 C C . PRO A 1 644 ? 1.211 -6.484 31.275 1.00 77.94 644 PRO A C 1
ATOM 5131 O O . PRO A 1 644 ? 1.174 -7.700 31.442 1.00 77.94 644 PRO A O 1
ATOM 5134 N N . CYS A 1 645 ? 2.120 -5.923 30.469 1.00 72.88 645 CYS A N 1
ATOM 5135 C CA . CYS A 1 645 ? 3.114 -6.694 29.707 1.00 72.88 645 CYS A CA 1
ATOM 5136 C C . CYS A 1 645 ? 4.400 -6.994 30.489 1.00 72.88 645 CYS A C 1
ATOM 5138 O O . CYS A 1 645 ? 5.254 -7.729 29.989 1.00 72.88 645 CYS A O 1
ATOM 5140 N N . GLY A 1 646 ? 4.567 -6.399 31.676 1.00 73.19 646 GLY A N 1
ATOM 5141 C CA . GLY A 1 646 ? 5.778 -6.538 32.488 1.00 73.19 646 GLY A CA 1
ATOM 5142 C C . GLY A 1 646 ? 7.037 -5.962 31.831 1.00 73.19 646 GLY A C 1
ATOM 5143 O O . GLY A 1 646 ? 8.148 -6.413 32.091 1.00 73.19 646 GLY A O 1
ATOM 5144 N N . ASN A 1 647 ? 6.885 -4.985 30.938 1.00 78.94 647 ASN A N 1
ATOM 5145 C CA . ASN A 1 647 ? 7.948 -4.410 30.110 1.00 78.94 647 ASN A CA 1
ATOM 5146 C C . ASN A 1 647 ? 8.455 -3.047 30.620 1.00 78.94 647 ASN A C 1
ATOM 5148 O O . ASN A 1 647 ? 9.238 -2.389 29.936 1.00 78.94 647 ASN A O 1
ATOM 5152 N N . SER A 1 648 ? 8.042 -2.634 31.817 1.00 80.44 648 SER A N 1
ATOM 5153 C CA . SER A 1 648 ? 8.450 -1.384 32.461 1.00 80.44 648 SER A CA 1
ATOM 5154 C C . SER A 1 648 ? 9.426 -1.639 33.603 1.00 80.44 648 SER A C 1
ATOM 5156 O O . SER A 1 648 ? 9.381 -2.681 34.255 1.00 80.44 648 SER A O 1
ATOM 5158 N N . PHE A 1 649 ? 10.303 -0.671 33.860 1.00 82.94 649 PHE A N 1
ATOM 5159 C CA . PHE A 1 649 ? 11.349 -0.775 34.873 1.00 82.94 649 PHE A CA 1
ATOM 5160 C C . PHE A 1 649 ? 11.654 0.565 35.506 1.00 82.94 649 PHE A C 1
ATOM 5162 O O . PHE A 1 649 ? 11.647 1.588 34.825 1.00 82.94 649 PHE A O 1
ATOM 5169 N N . VAL A 1 650 ? 11.974 0.534 36.797 1.00 82.00 650 VAL A N 1
ATOM 5170 C CA . VAL A 1 650 ? 12.533 1.676 37.514 1.00 82.00 650 VAL A CA 1
ATOM 5171 C C . VAL A 1 650 ? 13.688 1.210 38.374 1.00 82.00 650 VAL A C 1
ATOM 5173 O O . VAL A 1 650 ? 13.586 0.207 39.086 1.00 82.00 650 VAL A O 1
ATOM 5176 N N . GLU A 1 651 ? 14.777 1.964 38.318 1.00 76.62 651 GLU A N 1
ATOM 5177 C CA . GLU A 1 651 ? 15.958 1.717 39.125 1.00 76.62 651 GLU A CA 1
ATOM 5178 C C . GLU A 1 651 ? 15.632 1.834 40.626 1.00 76.62 651 GLU A C 1
ATOM 5180 O O . GLU A 1 651 ? 15.128 2.857 41.092 1.00 76.62 651 GLU A O 1
ATOM 5185 N N . GLN A 1 652 ? 15.926 0.774 41.392 1.00 70.31 652 GLN A N 1
ATOM 5186 C CA . GLN A 1 652 ? 15.749 0.730 42.854 1.00 70.31 652 GLN A CA 1
ATOM 5187 C C . GLN A 1 652 ? 14.336 1.151 43.315 1.00 70.31 652 GLN A C 1
ATOM 5189 O O . GLN A 1 652 ? 14.170 2.037 44.161 1.00 70.31 652 GLN A O 1
ATOM 5194 N N . ALA A 1 653 ? 13.306 0.522 42.741 1.00 67.69 653 ALA A N 1
ATOM 5195 C CA . ALA A 1 653 ? 11.917 0.752 43.127 1.00 67.69 653 ALA A CA 1
ATOM 5196 C C . ALA A 1 653 ? 11.605 0.272 44.557 1.00 67.69 653 ALA A C 1
ATOM 5198 O O . ALA A 1 653 ? 12.119 -0.748 45.017 1.00 67.69 653 ALA A O 1
ATOM 5199 N N . ASN A 1 654 ? 10.709 0.988 45.242 1.00 70.88 654 ASN A N 1
ATOM 5200 C CA . ASN A 1 654 ? 10.377 0.720 46.645 1.00 70.88 654 ASN A CA 1
ATOM 5201 C C . ASN A 1 654 ? 9.510 -0.539 46.808 1.00 70.88 654 ASN A C 1
ATOM 5203 O O . ASN A 1 654 ? 9.645 -1.251 47.801 1.00 70.88 654 ASN A O 1
ATOM 5207 N N . ASN A 1 655 ? 8.605 -0.799 45.859 1.00 78.56 655 ASN A N 1
ATOM 5208 C CA . ASN A 1 655 ? 7.775 -2.002 45.830 1.00 78.56 655 ASN A CA 1
ATOM 5209 C C . ASN A 1 655 ? 7.476 -2.407 44.378 1.00 78.56 655 ASN A C 1
ATOM 5211 O O . ASN A 1 655 ? 7.063 -1.567 43.575 1.00 78.56 655 ASN A O 1
ATOM 5215 N N . VAL A 1 656 ? 7.676 -3.686 44.059 1.00 83.31 656 VAL A N 1
ATOM 5216 C CA . VAL A 1 656 ? 7.404 -4.282 42.744 1.00 83.31 656 VAL A CA 1
ATOM 5217 C C . VAL A 1 656 ? 6.492 -5.484 42.960 1.00 83.31 656 VAL A C 1
ATOM 5219 O O . VAL A 1 656 ? 6.902 -6.492 43.533 1.00 83.31 656 VAL A O 1
ATOM 5222 N N . GLU A 1 657 ? 5.245 -5.372 42.516 1.00 83.81 657 GLU A N 1
ATOM 5223 C CA . GLU A 1 657 ? 4.229 -6.413 42.643 1.00 83.81 657 GLU A CA 1
ATOM 5224 C C . GLU A 1 657 ? 3.982 -7.073 41.287 1.00 83.81 657 GLU A C 1
ATOM 5226 O O . GLU A 1 657 ? 3.668 -6.404 40.304 1.00 83.81 657 GLU A O 1
ATOM 5231 N N . HIS A 1 658 ? 4.089 -8.400 41.236 1.00 82.94 658 HIS A N 1
ATOM 5232 C CA . HIS A 1 658 ? 3.726 -9.178 40.055 1.00 82.94 658 HIS A CA 1
ATOM 5233 C C . HIS A 1 658 ? 2.302 -9.712 40.209 1.00 82.94 658 HIS A C 1
ATOM 5235 O O . HIS A 1 658 ? 2.020 -10.419 41.179 1.00 82.94 658 HIS A O 1
ATOM 5241 N N . TYR A 1 659 ? 1.421 -9.425 39.251 1.00 82.38 659 TYR A N 1
ATOM 5242 C CA . TYR A 1 659 ? 0.028 -9.879 39.274 1.00 82.38 659 TYR A CA 1
ATOM 5243 C C . TYR A 1 659 ? -0.325 -10.734 38.051 1.00 82.38 659 TYR A C 1
ATOM 5245 O O . TYR A 1 659 ? 0.281 -10.622 36.982 1.00 82.38 659 TYR A O 1
ATOM 5253 N N . GLU A 1 660 ? -1.301 -11.628 38.218 1.00 75.62 660 GLU A N 1
ATOM 5254 C CA . GLU A 1 660 ? -1.892 -12.358 37.096 1.00 75.62 660 GLU A CA 1
ATOM 5255 C C . GLU A 1 660 ? -2.889 -11.455 36.373 1.00 75.62 660 GLU A C 1
ATOM 5257 O O . GLU A 1 660 ? -3.759 -10.845 36.997 1.00 75.62 660 GLU A O 1
ATOM 5262 N N . ARG A 1 661 ? -2.720 -11.346 35.054 1.00 77.81 661 ARG A N 1
ATOM 5263 C CA . ARG A 1 661 ? -3.538 -10.489 34.194 1.00 77.81 661 ARG A CA 1
ATOM 5264 C C . ARG A 1 661 ? -4.997 -10.923 34.217 1.00 77.81 661 ARG A C 1
ATOM 5266 O O . ARG A 1 661 ? -5.297 -12.118 34.245 1.00 77.81 661 ARG A O 1
ATOM 5273 N N . SER A 1 662 ? -5.899 -9.950 34.154 1.00 74.06 662 SER A N 1
ATOM 5274 C CA . SER A 1 662 ? -7.319 -10.235 33.968 1.00 74.06 662 SER A CA 1
ATOM 5275 C C . SER A 1 662 ? -7.592 -10.754 32.551 1.00 74.06 662 SER A C 1
ATOM 5277 O O . SER A 1 662 ? -6.807 -10.558 31.622 1.00 74.06 662 SER A O 1
ATOM 5279 N N . TRP A 1 663 ? -8.735 -11.418 32.375 1.00 68.56 663 TRP A N 1
ATOM 5280 C CA . TRP A 1 663 ? -9.157 -11.931 31.070 1.00 68.56 663 TRP A CA 1
ATOM 5281 C C . TRP A 1 663 ? -9.292 -10.816 30.015 1.00 68.56 663 TRP A C 1
ATOM 5283 O O . TRP A 1 663 ? -8.844 -10.992 28.885 1.00 68.56 663 TRP A O 1
ATOM 5293 N N . GLU A 1 664 ? -9.810 -9.651 30.417 1.00 67.31 664 GLU A N 1
ATOM 5294 C CA . GLU A 1 664 ? -9.938 -8.448 29.577 1.00 67.31 664 GLU A CA 1
ATOM 5295 C C . GLU A 1 664 ? -8.565 -7.904 29.142 1.00 67.31 664 GLU A C 1
ATOM 5297 O O . GLU A 1 664 ? -8.374 -7.555 27.981 1.00 67.31 664 GLU A O 1
ATOM 5302 N N . GLN A 1 665 ? -7.570 -7.908 30.039 1.00 67.38 665 GLN A N 1
ATOM 5303 C CA . GLN A 1 665 ? -6.200 -7.497 29.706 1.00 67.38 665 GLN A CA 1
ATOM 5304 C C . GLN A 1 665 ? -5.537 -8.458 28.709 1.00 67.38 665 GLN A C 1
ATOM 5306 O O . GLN A 1 665 ? -4.787 -8.028 27.837 1.00 67.38 665 GLN A O 1
ATOM 5311 N N . ASN A 1 666 ? -5.812 -9.762 28.806 1.00 67.62 666 ASN A N 1
ATOM 5312 C CA . ASN A 1 666 ? -5.304 -10.740 27.839 1.00 67.62 666 ASN A CA 1
ATOM 5313 C C . ASN A 1 666 ? -5.996 -10.627 26.471 1.00 67.62 666 ASN A C 1
ATOM 5315 O O . ASN A 1 666 ? -5.372 -10.927 25.452 1.00 67.62 666 ASN A O 1
ATOM 5319 N N . GLU A 1 667 ? -7.256 -10.183 26.440 1.00 68.44 667 GLU A N 1
ATOM 5320 C CA . GLU A 1 667 ? -7.990 -9.895 25.205 1.00 68.44 667 GLU A CA 1
ATOM 5321 C C . GLU A 1 667 ? -7.442 -8.633 24.518 1.00 68.44 667 GLU A C 1
ATOM 5323 O O . GLU A 1 667 ? -7.157 -8.668 23.322 1.00 68.44 667 GLU A O 1
ATOM 5328 N N . GLU A 1 668 ? -7.186 -7.555 25.271 1.00 65.38 668 GLU A N 1
ATOM 5329 C CA . GLU A 1 668 ? -6.558 -6.330 24.743 1.00 65.38 668 GLU A CA 1
ATOM 5330 C C . GLU A 1 668 ? -5.148 -6.576 24.185 1.00 65.38 668 GLU A C 1
ATOM 5332 O O . GLU A 1 668 ? -4.765 -5.979 23.177 1.00 65.38 668 GLU A O 1
ATOM 5337 N N . LEU A 1 669 ? -4.389 -7.485 24.804 1.00 64.12 669 LEU A N 1
ATOM 5338 C CA . LEU A 1 669 ? -3.051 -7.883 24.356 1.00 64.12 669 LEU A CA 1
ATOM 5339 C C . LEU A 1 669 ? -3.058 -8.951 23.246 1.00 64.12 669 LEU A C 1
ATOM 5341 O O . LEU A 1 669 ? -1.989 -9.330 22.768 1.00 64.12 669 LEU A O 1
ATOM 5345 N N . GLY A 1 670 ? -4.230 -9.454 22.835 1.00 63.19 670 GLY A N 1
ATOM 5346 C CA . GLY A 1 670 ? -4.362 -10.484 21.796 1.00 63.19 670 GLY A CA 1
ATOM 5347 C C . GLY A 1 670 ? -3.780 -11.851 22.178 1.00 63.19 670 GLY A C 1
ATOM 5348 O O . GLY A 1 670 ? -3.498 -12.669 21.307 1.00 63.19 670 GLY A O 1
ATOM 5349 N N . LEU A 1 671 ? -3.577 -12.108 23.473 1.00 64.00 671 LEU A N 1
ATOM 5350 C CA . LEU A 1 671 ? -2.975 -13.343 23.987 1.00 64.00 671 LEU A CA 1
ATOM 5351 C C . LEU A 1 671 ? -3.968 -14.505 24.066 1.00 64.00 671 LEU A C 1
ATOM 5353 O O . LEU A 1 671 ? -3.547 -15.658 24.058 1.00 64.00 671 LEU A O 1
ATOM 5357 N N . ASN A 1 672 ? -5.270 -14.214 24.123 1.00 64.62 672 ASN A N 1
ATOM 5358 C CA . ASN A 1 672 ? -6.319 -15.237 24.166 1.00 64.62 672 ASN A CA 1
ATOM 5359 C C . ASN A 1 672 ? -6.429 -16.036 22.849 1.00 64.62 672 ASN A C 1
ATOM 5361 O O . ASN A 1 672 ? -6.865 -17.183 22.877 1.00 64.62 672 ASN A O 1
ATOM 5365 N N . ASP A 1 673 ? -5.995 -15.457 21.722 1.00 56.44 673 ASP A N 1
ATOM 5366 C CA . ASP A 1 673 ? -6.046 -16.081 20.390 1.00 56.44 673 ASP A CA 1
ATOM 5367 C C . ASP A 1 673 ? -4.769 -16.874 20.039 1.00 56.44 673 ASP A C 1
ATOM 5369 O O . ASP A 1 673 ? -4.696 -17.526 18.994 1.00 56.44 673 ASP A O 1
ATOM 5373 N N . ILE A 1 674 ? -3.744 -16.837 20.901 1.00 56.31 674 ILE A N 1
ATOM 5374 C CA . ILE A 1 674 ? -2.487 -17.565 20.694 1.00 56.31 674 ILE A CA 1
ATOM 5375 C C . ILE A 1 674 ? -2.640 -18.982 21.252 1.00 56.31 674 ILE A C 1
ATOM 5377 O O . ILE A 1 674 ? -2.475 -19.234 22.446 1.00 56.31 674 ILE A O 1
ATOM 5381 N N . ASN A 1 675 ? -2.928 -19.932 20.362 1.00 43.88 675 ASN A N 1
ATOM 5382 C CA . ASN A 1 675 ? -2.904 -21.353 20.684 1.00 43.88 675 ASN A CA 1
ATOM 5383 C C . ASN A 1 675 ? -1.449 -21.804 20.928 1.00 43.88 675 ASN A C 1
ATOM 5385 O O . ASN A 1 675 ? -0.665 -21.927 19.989 1.00 43.88 675 ASN A O 1
ATOM 5389 N N . THR A 1 676 ? -1.067 -22.008 22.189 1.00 49.28 676 THR A N 1
ATOM 5390 C CA . THR A 1 676 ? 0.298 -22.418 22.575 1.00 49.28 676 THR A CA 1
ATOM 5391 C C . THR A 1 676 ? 0.498 -23.938 22.607 1.00 49.28 676 THR A C 1
ATOM 5393 O O . THR A 1 676 ? 1.612 -24.396 22.871 1.00 49.28 676 THR A O 1
ATOM 5396 N N . ASP A 1 677 ? -0.528 -24.732 22.283 1.00 43.75 677 ASP A N 1
ATOM 5397 C CA . ASP A 1 677 ? -0.469 -26.194 22.414 1.00 43.75 677 ASP A CA 1
ATOM 5398 C C . ASP A 1 677 ? 0.477 -26.875 21.400 1.00 43.75 677 ASP A C 1
ATOM 5400 O O . ASP A 1 677 ? 1.071 -27.907 21.721 1.00 43.75 677 ASP A O 1
ATOM 5404 N N . ASP A 1 678 ? 0.722 -26.280 20.226 1.00 40.75 678 ASP A N 1
ATOM 5405 C CA . ASP A 1 678 ? 1.567 -26.894 19.183 1.00 40.75 678 ASP A CA 1
ATOM 5406 C C . ASP A 1 678 ? 3.078 -26.615 19.337 1.00 40.75 678 ASP A C 1
ATOM 5408 O O . ASP A 1 678 ? 3.901 -27.307 18.736 1.00 40.75 678 ASP A O 1
ATOM 5412 N N . ALA A 1 679 ? 3.490 -25.643 20.160 1.00 38.56 679 ALA A N 1
ATOM 5413 C CA . ALA A 1 679 ? 4.906 -25.267 20.284 1.00 38.56 679 ALA A CA 1
ATOM 5414 C C . ALA A 1 679 ? 5.691 -26.109 21.311 1.00 38.56 679 ALA A C 1
ATOM 5416 O O . ALA A 1 679 ? 6.919 -26.185 21.243 1.00 38.56 679 ALA A O 1
ATOM 5417 N N . ASN A 1 680 ? 5.007 -26.780 22.245 1.00 35.53 680 ASN A N 1
ATOM 5418 C CA . ASN A 1 680 ? 5.659 -27.541 23.318 1.00 35.53 680 ASN A CA 1
ATOM 5419 C C . ASN A 1 680 ? 5.948 -29.015 22.972 1.00 35.53 680 ASN A C 1
ATOM 5421 O O . ASN A 1 680 ? 6.657 -29.680 23.727 1.00 35.53 680 ASN A O 1
ATOM 5425 N N . GLN A 1 681 ? 5.460 -29.542 21.841 1.00 36.19 681 GLN A N 1
ATOM 5426 C CA . GLN A 1 681 ? 5.722 -30.938 21.449 1.00 36.19 681 GLN A CA 1
ATOM 5427 C C . GLN A 1 681 ? 7.021 -31.141 20.652 1.00 36.19 681 GLN A C 1
ATOM 5429 O O . GLN A 1 681 ? 7.504 -32.268 20.560 1.00 36.19 681 GLN A O 1
ATOM 5434 N N . THR A 1 682 ? 7.635 -30.083 20.120 1.00 35.53 682 THR A N 1
ATOM 5435 C CA . THR A 1 682 ? 8.793 -30.209 19.213 1.00 35.53 682 THR A CA 1
ATOM 5436 C C . THR A 1 682 ? 10.155 -30.144 19.912 1.00 35.53 682 THR A C 1
ATOM 5438 O O . THR A 1 682 ? 11.172 -30.381 19.271 1.00 35.53 682 THR A O 1
ATOM 5441 N N . LEU A 1 683 ? 10.202 -29.866 21.222 1.00 34.22 683 LEU A N 1
ATOM 5442 C CA . LEU A 1 683 ? 11.454 -29.753 21.996 1.00 34.22 683 LEU A CA 1
ATOM 5443 C C . LEU A 1 683 ? 11.769 -30.975 22.875 1.00 34.22 683 LEU A C 1
ATOM 5445 O O . LEU A 1 683 ? 12.744 -30.971 23.622 1.00 34.22 683 LEU A O 1
ATOM 5449 N N . THR A 1 684 ? 10.983 -32.047 22.770 1.00 33.12 684 THR A N 1
ATOM 5450 C CA . THR A 1 684 ? 11.307 -33.347 23.376 1.00 33.12 684 THR A CA 1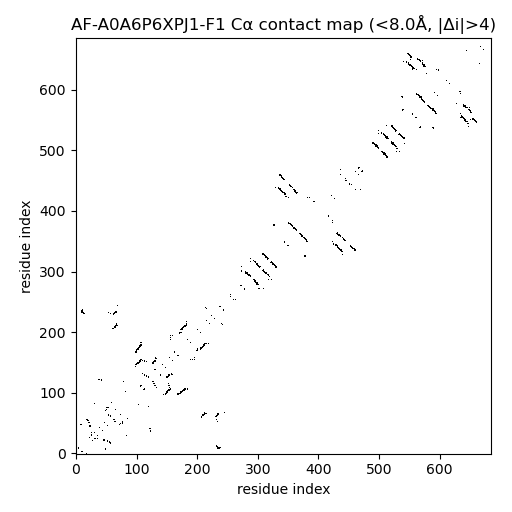
ATOM 5451 C C . THR A 1 684 ? 11.188 -34.468 22.350 1.00 33.12 684 THR A C 1
ATOM 5453 O O . THR A 1 684 ? 10.301 -35.315 22.434 1.00 33.12 684 THR A O 1
ATOM 5456 N N . LYS A 1 685 ? 12.103 -34.483 21.376 1.00 29.95 685 LYS A N 1
ATOM 5457 C CA . LYS A 1 685 ? 12.535 -35.704 20.685 1.00 29.95 685 LYS A CA 1
ATOM 5458 C C . LYS A 1 685 ? 13.902 -35.544 20.045 1.00 29.95 685 LYS A C 1
ATOM 5460 O O . LYS A 1 685 ? 14.129 -34.484 19.427 1.00 29.95 685 LYS A O 1
#

Mean predicted aligned error: 22.0 Å

pLDDT: mean 74.72, std 13.91, range [26.61, 95.44]

Nearest PDB structures (foldseek):
  2qkd-assembly1_A  TM=3.685E-01  e=2.067E-41  Mus musculus
  1wrb-assembly3_B-2  TM=8.940E-01  e=5.317E-19  Dugesia japonica
  7vpx-assembly1_E  TM=8.058E-01  e=2.493E-18  Homo sapiens
  6y5q-assembly1_p  TM=8.058E-01  e=2.942E-18  Homo sapiens
  6y53-assembly1_p  TM=7.950E-01  e=2.635E-18  Homo sapiens

Secondary structure (DSSP, 8-state):
-HHHHHHTTEEESSGGG------BTTT-TTS-HHHHHHHHHTT--B--HHHHHHHHHHHTT--EEEE--TTS-HHHHHHHHHHHHHHH-----TTSSSB--SEEEE-SSHHHHHHHHHHHHHH-SS-EEEE-TTS-HHHHHHHHHHH--SEEEE-HHHHHHHHHTTSB-GGG--EEEEESHHHHHHTT-HHHHHHHHHHSPPTTSSEEEEEES---HHHHHHHGGGS-TT-EEEEES-SSS----TTS--------GGGHHHHHHHHT----TT-TT-S-EEEEEEE-TTTSSEEEEEEEEE--TTS--EEEEEEE-TTT--EEEEEEE-SPPPSSEEEEEEEE-SHHHHT-EEEE-TTEEEEEGGGTEEE-----EEEEHHHHHHHHHHHHHHHHHH-GGGGG-HHHHHHHHHHHHHHHHHHTT-S-EEEEEEETTS--EE--TTTTSPPTTEEEEEEPPPHHHHHHTT-----GGGSSS------TTS-EEEEEEE-TTT--EEEEEEEEEEPTTS-EEEEEEEE-TTT--EEEEEEESSPPPSSEEEEEEE--SHHHHT-EEEE-TT-EEEEGGGTEEE-S-S--EEEEHHHHHHHHHHHHHHH-GGGS-TTS-HHHHHHHHHHHHHHHS-TT-EEEEEETTS--EETT-SEEEEEPPPHHHHHHTT-TT---TTTSSTT--

Sequence (685 aa):
MESFCREHGLVFENPDDFMDPVIDYQMDKRIPSKLAKKLAELNYRKAKPIQSVAIPIILDKRDFVGKAETGSGKTLAFVIPALIFMMEDDDIETKSAGCYPRVMVVSPTRELAIQTNEVIESIGLFKSICVYGGASRMTQYSELRSKKPPIIVGTPGRINDFLETGSIHLSKCNYFVLDEADRMFDMGFYPQIKKIIDLCPPIPKRQTLLFSATWIEKVQELADPLLNPNRSLVSIGPLYGLKACIDIKQHLFLCREYDKKKLLEEIFREFDAEDPNDDMTEIENCYCVNCGKDGTTRMLLTDIPFFRQVVVMSFECSYCNFRNNELQPANKIAEKGIRYELTVSNVKDLSRQLIKTEWAHVKIPELDFEIKQQNSMITTVEGILQRTITGLEYSLQNNEQFNNDDQQQKAMIDFIEKMRRLQNGSETFTLIIEDISGNSFIENFLAPQSDPQLKVTNFIRTIDEDKLLGIYEIDPNESSQTENSTDLKDEVLQFPTNCPNCNAPCFTNMKLTKIPHFKEIIIMATNCEICGNRTNEVKSGAGIESKGVRITINIQNDDDLKKEVVRSDTCNILIPELSLTLNSSGSGRYTTIQGLGMNIIDDLQRTNPFIDGDSTRDEIRKKIEKLKQRLTDMIGLTIILDDPCGNSFVEQANNVEHYERSWEQNEELGLNDINTDDANQTLTK

Foldseek 3Di:
DVVLCVVQQKDWPDPVLFDQFFFFQCPDPLADNLLSVLCVVVVNTTQQSQLRGLQVSVLVLFAEEEADDPPSCVLCSQLRNVVSVVVVDPPPPPPDQAQAAQAEAEEADQVVLVVSQVVNVSSPPFDEDEFEPPDDLVVSLVCCNVRSTNYYTYHLPRVVVCVVVRRYQQANHQEYEYEQQVSCVVVVCLVSVVVVLVRHDDPPSHHYYYYHNDDAPVSCVSCVVSHDPRYIYMHRHDPDDHDDDPPDDDDDDDDDPVCVVVVVCVVPVPDDPPPPPPQWDKDWQDQDPVPRGTWIWIWGFDDDVVAAIKIWIWTARPPPRDIDIAIDHPDAQDQWWKKKKFKDQDLVQQAKKKWADQQKWKDWPVLRDIDGGDHTDIDGNLRVLVVVLVVLVVVLVPDPVCVPPPPVSVVSVVSSVVSVCVSVSVDITIIMIIGRSNRIDIDDPPPPDDDPRMDMDIHRDDPVSCVVSVVDDPPPVVVDDDPDPDDVQADWDKDWDADPPPRHIWIWTWGFDDDVVDAIKIWIWTADPPPRDIDTFIGGPDFFDQWWKKFKAFAADPVQQAWKKWAALQKWKQWPVLRDIDGSPDGIDIDGNLVVLVVVLVVVCVVCPVVPDPPDDPVVVVSNVVVNVCSNVVHGIMMMIIGRRNRIDIDPTPDMDIHRDDPVRCVVVVVVVDDPPPVPPPPPD

InterPro domains:
  IPR000629 ATP-dependent RNA helicase DEAD-box, conserved site [PS00039] (177-185)
  IPR004457 Zinc finger, ZPR1-type [PF03367] (283-335)
  IPR004457 Zinc finger, ZPR1-type [PF03367] (491-545)
  IPR004457 Zinc finger, ZPR1-type [SM00709] (286-444)
  IPR004457 Zinc finger, ZPR1-type [SM00709] (497-652)
  IPR004457 Zinc finger, ZPR1-type [TIGR00310] (288-463)
  IPR004457 Zinc finger, ZPR1-type [TIGR00310] (498-674)
  IPR011545 DEAD/DEAH-box helicase domain [PF00270] (49-221)
  IPR014001 Helicase superfamily 1/2, ATP-binding domain [PS51192] (55-233)
  IPR014001 Helicase superfamily 1/2, ATP-binding domain [SM00487] (43-251)
  IPR027417 P-loop containing nucleoside triphosphate hydrolase [G3DSA:3.40.50.300] (12-237)
  IPR027417 P-loop containing nucleoside triphosphate hydrolase [SSF52540] (28-228)
  IPR040141 ZPR1 [PTHR10876] (265-682)
  IPR042451 ZPR1, A/B domain [G3DSA:2.60.120.1040] (332-471)
  IPR042451 ZPR1, A/B domain [G3DSA:2.60.120.1040] (543-671)
  IPR042452 ZPR1, zinc finger domain [G3DSA:2.20.25.420] (275-330)
  IPR042452 ZPR1, zinc finger domain [G3DSA:2.20.25.420] (491-541)
  IPR044742 RhlB-like, DEAD/DEAH-box helicase domain [cd00268] (35-228)
  IPR056180 ZPR1, jelly-roll domain [PF22794] (348-471)
  IPR056180 ZPR1, jelly-roll domain [PF22794] (559-671)